Protein AF-A0A7C6TFC1-F1 (afdb_monomer)

pLDDT: mean 77.18, std 16.07, range [30.52, 96.44]

Foldseek 3Di:
DDDDDPPPDDDPPVCCLQVPQLQLLLLLLLLLLVQLVLLLVQLDPQEDNDPFGDDSVVLSCLLSVLLVLLVVLPPDVCSLVVLLVVLLVQLVVQLCVRQVPDPPCNVVVVVVLLVQCQPSPRHHYPSNSSSVSSLVSNLNSSQDDSLDPVVLVVSLVVSCVRLVVCVLQVSVSDDPVSSVVSVVSNLLSSLLSNLSNVLVVVQVVCVVVVHPRDDPDPVNVVVSNVVSVVVVVVVVVVVVVQDPVNVVVVSVVVSVVVVVVVVVVVVVVVVVVVVVCVVCVVVVVVVVVVVPVVDDDDPDDDDDDDPPPPPDPPPPPDDDPVVSVVVSVVVVVCVSVVSSVSSSVSSVVVVVDDPDDPPPPPDPPDPVNVVVVVVVVVVVVPDDPPDPDDDLPPADPLLSLLRVLVVVVQVLVVVVVLHDDPPQDLVNSLVVCCVVPVVLNVLSVLSSVLNCCSPPNPDGDDPVSSVSNVVSSVVVVVVSVVVVPDPDDD

Mean predicted aligned error: 18.35 Å

Sequence (490 aa):
MLRWIPRRHGGKRFRWLDSGLLPLASAVMRAAWLTPLIHLVFALPLVVAWSGRYPGGLVLGLLLAASALADALGTRPGGRVVAAAVGLLVVAAVTAHLFAWDAAAPGAWLRGQYEALVDLRVAVPANLVAIVVTAALWYGGLTIDWADSSALWRNFVLGIVVLGGMLLLDSGAMAMADLRAATLAFLVSGMLSLALLSAAEMLNLQRARGRAAPYLNRYWLVSAGSVVLAILVFGWLLTQIVSPQAAADALRAVGGVIGVVLDLLSTLIAWVAFALLWLLWPLIMELRELLVAAELPIPAAGQQQESPFGEVPIAPRALAPGVQDALRVVALVALVAGIALAFYLAERRRRRRPPEQVEQRESILSMSLLRAQWEDWRRRRQRKPLAPFLSLEGVEAPRRVVRALYQRMLARVGALGLGRTPGQTALRHVRMLERNLPAVRADLRTLGDAYQVARYASTPPSVEEVEAARRAWERLDVALGAQSTKPARR

Secondary structure (DSSP, 8-state):
-----------HHHHHIIIIIHHHHHHHHHHHHHHHHHHHHHTSTTB--------HHHHHHHHHHHHHHHHHHTT-TTHHHHHHHHHHHHHHHHHHHHTT--SS-HHHHHHHHHHHHH--SSSB-HHHHHHHHHHHHHHHHHH--TT-HHHHHHHHHHHHHHHHHHHHTT-SSS-HHHHHHHHHHHHHHHHHHHHHHHHHHHHHHHHHTT--PPP--HHHHHHHHHHHHHHHHHHHHHHHHS-HHHHHHHHHHHHHHHHHHHHHHHHHHHHHHHHHHHHHHHHHHHHHHHHHTTT--PPPP-S------S-------PPPHHHHHHHHHHHHHHHHHHHHHHHHHHHHHHHTS-S--------TT-HHHHHHHHHHHHHHHT--PPPSS---TT--HHHHHHHHHHHHHHHHHHHTT-PPPTT--HHHHHHHHHHH-GGGHHHHHHHHHHHHHHHH-SSPPPHHHHHHHHHHHHHHHHHHHHHTTS----

Nearest PDB structures (foldseek):
  1j4n-assembly1_A  TM=1.615E-01  e=8.596E+00  Bos taurus

Radius of gyration: 36.2 Å; Cα contacts (8 Å, |Δi|>4): 305; chains: 1; bounding box: 97×85×103 Å

Structure (mmCIF, N/CA/C/O backbone):
data_AF-A0A7C6TFC1-F1
#
_entry.id   AF-A0A7C6TFC1-F1
#
loop_
_atom_site.group_PDB
_atom_site.id
_atom_site.type_symbol
_atom_site.label_atom_id
_atom_site.label_alt_id
_atom_site.label_comp_id
_atom_site.label_asym_id
_atom_site.label_entity_id
_atom_site.label_seq_id
_atom_site.pdbx_PDB_ins_code
_atom_site.Cartn_x
_atom_site.Cartn_y
_atom_site.Cartn_z
_atom_site.occupancy
_atom_site.B_iso_or_equiv
_atom_site.auth_seq_id
_atom_site.auth_comp_id
_atom_site.auth_asym_id
_atom_site.auth_atom_id
_atom_site.pdbx_PDB_model_num
ATOM 1 N N . MET A 1 1 ? -43.607 -15.947 14.035 1.00 36.12 1 MET A N 1
ATOM 2 C CA . MET A 1 1 ? -43.804 -15.028 12.889 1.00 36.12 1 MET A CA 1
ATOM 3 C C . MET A 1 1 ? -43.375 -13.619 13.298 1.00 36.12 1 MET A C 1
ATOM 5 O O . MET A 1 1 ? -44.192 -12.830 13.746 1.00 36.12 1 MET A O 1
ATOM 9 N N . LEU A 1 2 ? -42.077 -13.314 13.220 1.00 33.81 2 LEU A N 1
ATOM 10 C CA . LEU A 1 2 ? -41.546 -11.970 13.473 1.00 33.81 2 LEU A CA 1
ATOM 11 C C . LEU A 1 2 ? -41.405 -11.268 12.122 1.00 33.81 2 LEU A C 1
ATOM 13 O O . LEU A 1 2 ? -40.577 -11.661 11.302 1.00 33.81 2 LEU A O 1
ATOM 17 N N . ARG A 1 3 ? -42.282 -10.289 11.868 1.00 30.52 3 ARG A N 1
ATOM 18 C CA . ARG A 1 3 ? -42.275 -9.468 10.652 1.00 30.52 3 ARG A CA 1
ATOM 19 C C . ARG A 1 3 ? -40.929 -8.758 10.536 1.00 30.52 3 ARG A C 1
ATOM 21 O O . ARG A 1 3 ? -40.599 -7.889 11.337 1.00 30.52 3 ARG A O 1
ATOM 28 N N . TRP A 1 4 ? -40.179 -9.148 9.514 1.00 32.97 4 TRP A N 1
ATOM 29 C CA . TRP A 1 4 ? -38.989 -8.465 9.034 1.00 32.97 4 TRP A CA 1
ATOM 30 C C . TRP A 1 4 ? -39.400 -7.046 8.624 1.00 32.97 4 TRP A C 1
ATOM 32 O O . TRP A 1 4 ? -40.103 -6.862 7.632 1.00 32.97 4 TRP A O 1
ATOM 42 N N . ILE A 1 5 ? -39.042 -6.042 9.425 1.00 31.75 5 ILE A N 1
ATOM 43 C CA . ILE A 1 5 ? -39.246 -4.639 9.063 1.00 31.75 5 ILE A CA 1
ATOM 44 C C . ILE A 1 5 ? -38.136 -4.286 8.066 1.00 31.75 5 ILE A C 1
ATOM 46 O O . ILE A 1 5 ? -36.963 -4.285 8.451 1.00 31.75 5 ILE A O 1
ATOM 50 N N . PRO A 1 6 ? -38.453 -3.986 6.795 1.00 34.53 6 PRO A N 1
ATOM 51 C CA . PRO A 1 6 ? -37.440 -3.543 5.857 1.00 34.53 6 PRO A CA 1
ATOM 52 C C . PRO A 1 6 ? -36.931 -2.176 6.325 1.00 34.53 6 PRO A C 1
ATOM 54 O O . PRO A 1 6 ? -37.703 -1.222 6.458 1.00 34.53 6 PRO A O 1
ATOM 57 N N . ARG A 1 7 ? -35.622 -2.079 6.595 1.00 33.34 7 ARG A N 1
ATOM 58 C CA . ARG A 1 7 ? -34.929 -0.807 6.843 1.00 33.34 7 ARG A CA 1
ATOM 59 C C . ARG A 1 7 ? -35.183 0.118 5.649 1.00 33.34 7 ARG A C 1
ATOM 61 O O . ARG A 1 7 ? -34.550 -0.025 4.606 1.00 33.34 7 ARG A O 1
ATOM 68 N N . ARG A 1 8 ? -36.118 1.065 5.796 1.00 33.59 8 ARG A N 1
ATOM 69 C CA . ARG A 1 8 ? -36.354 2.126 4.811 1.00 33.59 8 ARG A CA 1
ATOM 70 C C . ARG A 1 8 ? -35.047 2.888 4.591 1.00 33.59 8 ARG A C 1
ATOM 72 O O . ARG A 1 8 ? -34.450 3.407 5.531 1.00 33.59 8 ARG A O 1
ATOM 79 N N . HIS A 1 9 ? -34.613 2.935 3.336 1.00 37.97 9 HIS A N 1
ATOM 80 C CA . HIS A 1 9 ? -33.448 3.670 2.860 1.00 37.97 9 HIS A CA 1
ATOM 81 C C . HIS A 1 9 ? -33.649 5.187 3.000 1.00 37.97 9 HIS A C 1
ATOM 83 O O . HIS A 1 9 ? -34.020 5.873 2.051 1.00 37.97 9 HIS A O 1
ATOM 89 N N . GLY A 1 10 ? -33.390 5.727 4.189 1.00 33.91 10 GLY A N 1
ATOM 90 C CA . GLY A 1 10 ? -33.138 7.152 4.375 1.00 33.91 10 GLY A CA 1
ATOM 91 C C . GLY A 1 10 ? -31.656 7.454 4.143 1.00 33.91 10 GLY A C 1
ATOM 92 O O . GLY A 1 10 ? -30.819 6.945 4.879 1.00 33.91 10 GLY A O 1
ATOM 93 N N . GLY A 1 11 ? -31.327 8.286 3.145 1.00 37.78 11 GLY A N 1
ATOM 94 C CA . GLY A 1 11 ? -30.015 8.955 3.084 1.00 37.78 11 GLY A CA 1
ATOM 95 C C . GLY A 1 11 ? -29.258 8.908 1.752 1.00 37.78 11 GLY A C 1
ATOM 96 O O . GLY A 1 11 ? -28.124 8.442 1.712 1.00 37.78 11 GLY A O 1
ATOM 97 N N . LYS A 1 12 ? -29.807 9.477 0.667 1.00 43.28 12 LYS A N 1
ATOM 98 C CA . LYS A 1 12 ? -29.054 9.672 -0.596 1.00 43.28 12 LYS A CA 1
ATOM 99 C C . LYS A 1 12 ? -27.792 10.545 -0.431 1.00 43.28 12 LYS A C 1
ATOM 101 O O . LYS A 1 12 ? -26.833 10.355 -1.165 1.00 43.28 12 LYS A O 1
ATOM 106 N N . ARG A 1 13 ? -27.764 11.471 0.540 1.00 45.75 13 ARG A N 1
ATOM 107 C CA . ARG A 1 13 ? -26.622 12.382 0.774 1.00 45.75 13 ARG A CA 1
ATOM 108 C C . ARG A 1 13 ? -25.464 11.763 1.567 1.00 45.75 13 ARG A C 1
ATOM 110 O O . ARG A 1 13 ? -24.328 12.153 1.341 1.00 45.75 13 ARG A O 1
ATOM 117 N N . PHE A 1 14 ? -25.732 10.796 2.448 1.00 45.88 14 PHE A N 1
ATOM 118 C CA . PHE A 1 14 ? -24.688 10.156 3.262 1.00 45.88 14 PHE A CA 1
ATOM 119 C C . PHE A 1 14 ? -23.835 9.183 2.431 1.00 45.88 14 PHE A C 1
ATOM 121 O O . PHE A 1 14 ? -22.633 9.087 2.641 1.00 45.88 14 PHE A O 1
ATOM 128 N N . ARG A 1 15 ? -24.423 8.578 1.383 1.00 60.69 15 ARG A N 1
ATOM 129 C CA . ARG A 1 15 ? -23.665 7.808 0.388 1.00 60.69 15 ARG A CA 1
ATOM 130 C C . ARG A 1 15 ? -22.559 8.633 -0.269 1.00 60.69 15 ARG A C 1
ATOM 132 O O . ARG A 1 15 ? -21.464 8.129 -0.391 1.00 60.69 15 ARG A O 1
ATOM 139 N N . TRP A 1 16 ? -22.778 9.897 -0.635 1.00 67.38 16 TRP A N 1
ATOM 140 C CA . TRP A 1 16 ? -21.752 10.655 -1.372 1.00 67.38 16 TRP A CA 1
ATOM 141 C C . TRP A 1 16 ? -20.464 10.914 -0.570 1.00 67.38 16 TRP A C 1
ATOM 143 O O . TRP A 1 16 ? -19.386 10.981 -1.158 1.00 67.38 16 TRP A O 1
ATOM 153 N N . LEU A 1 17 ? -20.556 11.031 0.760 1.00 69.25 17 LEU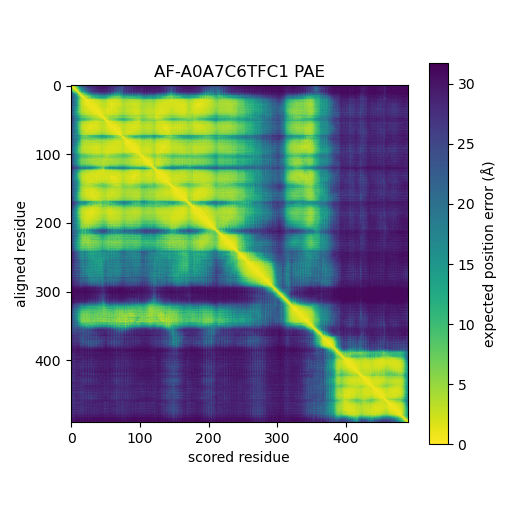 A N 1
ATOM 154 C CA . LEU A 1 17 ? -19.380 11.227 1.608 1.00 69.25 17 LEU A CA 1
ATOM 155 C C . LEU A 1 17 ? -18.569 9.930 1.734 1.00 69.25 17 LEU A C 1
ATOM 157 O O . LEU A 1 17 ? -17.384 9.922 1.405 1.00 69.25 17 LEU A O 1
ATOM 161 N N . ASP A 1 18 ? -19.235 8.839 2.120 1.00 68.94 18 ASP A N 1
ATOM 162 C CA . ASP A 1 18 ? -18.603 7.537 2.367 1.00 68.94 18 ASP A CA 1
ATOM 163 C C . ASP A 1 18 ? -18.233 6.802 1.071 1.00 68.94 18 ASP A C 1
ATOM 165 O O . ASP A 1 18 ? -17.229 6.100 1.013 1.00 68.94 18 ASP A O 1
ATOM 169 N N . SER A 1 19 ? -19.026 6.968 0.011 1.00 71.81 19 SER A N 1
ATOM 170 C CA . SER A 1 19 ? -18.876 6.261 -1.266 1.00 71.81 19 SER A CA 1
ATOM 171 C C . SER A 1 19 ? -18.314 7.135 -2.389 1.00 71.81 19 SER A C 1
ATOM 173 O O . SER A 1 19 ? -18.289 6.694 -3.535 1.00 71.81 19 SER A O 1
ATOM 175 N N . GLY A 1 20 ? -17.931 8.382 -2.105 1.00 81.06 20 GLY A N 1
ATOM 176 C CA . GLY A 1 20 ? -17.468 9.329 -3.122 1.00 81.06 20 GLY A CA 1
ATOM 177 C C . GLY A 1 20 ? -16.285 10.160 -2.649 1.00 81.06 20 GLY A C 1
ATOM 178 O O . GLY A 1 20 ? -15.151 9.897 -3.041 1.00 81.06 20 GLY A O 1
ATOM 179 N N . LEU A 1 21 ? -16.542 11.157 -1.801 1.00 85.69 21 LEU A N 1
ATOM 180 C CA . LEU A 1 21 ? -15.537 12.150 -1.421 1.00 85.69 21 LEU A CA 1
ATOM 181 C C . LEU A 1 21 ? -14.373 11.542 -0.623 1.00 85.69 21 LEU A C 1
ATOM 183 O O . LEU A 1 21 ? -13.218 11.828 -0.929 1.00 85.69 21 LEU A O 1
ATOM 187 N N . LEU A 1 22 ? -14.662 10.699 0.375 1.00 88.44 22 LEU A N 1
ATOM 188 C CA . LEU A 1 22 ? -13.633 10.063 1.201 1.00 88.44 22 LEU A CA 1
ATOM 189 C C . LEU A 1 22 ? -12.759 9.079 0.389 1.00 88.44 22 LEU A C 1
ATOM 191 O O . LEU A 1 22 ? -11.534 9.223 0.442 1.00 88.44 22 LEU A O 1
ATOM 195 N N . PRO A 1 23 ? -13.321 8.143 -0.410 1.00 90.94 23 PRO A N 1
ATOM 196 C CA . PRO A 1 23 ? -12.528 7.300 -1.304 1.00 90.94 23 PRO A CA 1
ATOM 197 C C . PRO A 1 23 ? -11.683 8.104 -2.289 1.00 90.94 23 PRO A C 1
ATOM 199 O O . PRO A 1 23 ? -10.506 7.807 -2.463 1.00 90.94 23 PRO A O 1
ATOM 202 N N . LEU A 1 24 ? -12.249 9.152 -2.897 1.00 92.62 24 LEU A N 1
ATOM 203 C CA . LEU A 1 24 ? -11.531 9.989 -3.855 1.00 92.62 24 LEU A CA 1
ATOM 204 C C . LEU A 1 24 ? -10.361 10.723 -3.194 1.00 92.62 24 LEU A C 1
ATOM 206 O O . LEU A 1 24 ? -9.238 10.629 -3.682 1.00 92.62 24 LEU A O 1
ATOM 210 N N . ALA A 1 25 ? -10.597 11.415 -2.076 1.00 92.38 25 ALA A N 1
ATOM 211 C CA . ALA A 1 25 ? -9.545 12.128 -1.356 1.00 92.38 25 ALA A CA 1
ATOM 212 C C . ALA A 1 25 ? -8.440 11.165 -0.890 1.00 92.38 25 ALA A C 1
ATOM 214 O O . ALA A 1 25 ? -7.256 11.448 -1.066 1.00 92.38 25 ALA A O 1
ATOM 215 N N . SER A 1 26 ? -8.810 9.985 -0.383 1.00 93.44 26 SER A N 1
ATOM 216 C CA . SER A 1 26 ? -7.841 8.979 0.058 1.00 93.44 26 SER A CA 1
ATOM 217 C C . SER A 1 26 ? -7.064 8.366 -1.112 1.00 93.44 26 SER A C 1
ATOM 219 O O . SER A 1 26 ? -5.865 8.102 -0.993 1.00 93.44 26 SER A O 1
ATOM 221 N N . ALA A 1 27 ? -7.711 8.153 -2.259 1.00 94.81 27 ALA A N 1
ATOM 222 C CA . ALA A 1 27 ? -7.063 7.640 -3.458 1.00 94.81 27 ALA A CA 1
ATOM 223 C C . ALA A 1 27 ? -6.098 8.669 -4.061 1.00 94.81 27 ALA A C 1
ATOM 225 O O . ALA A 1 27 ? -4.983 8.298 -4.421 1.00 94.81 27 ALA A O 1
ATOM 226 N N . VAL A 1 28 ? -6.474 9.954 -4.094 1.00 96.44 28 VAL A N 1
ATOM 227 C CA . VAL A 1 28 ? -5.582 11.054 -4.499 1.00 96.44 28 VAL A CA 1
ATOM 228 C C . VAL A 1 28 ? -4.382 11.135 -3.559 1.00 96.44 28 VAL A C 1
ATOM 230 O O . VAL A 1 28 ? -3.252 11.178 -4.036 1.00 96.44 28 VAL A O 1
ATOM 233 N N . MET A 1 29 ? -4.602 11.052 -2.243 1.00 96.06 29 MET A N 1
ATOM 234 C CA . MET A 1 29 ? -3.520 11.019 -1.254 1.00 96.06 29 MET A CA 1
ATOM 235 C C . MET A 1 29 ? -2.542 9.878 -1.544 1.00 96.06 29 MET A C 1
ATOM 237 O O . MET A 1 29 ? -1.335 10.090 -1.574 1.00 96.06 29 MET A O 1
ATOM 241 N N . ARG A 1 30 ? -3.045 8.664 -1.789 1.00 95.50 30 ARG A N 1
ATOM 242 C CA . ARG A 1 30 ? -2.201 7.501 -2.101 1.00 95.50 30 ARG A CA 1
ATOM 243 C C . ARG A 1 30 ? -1.458 7.669 -3.420 1.00 95.50 30 ARG A C 1
ATOM 245 O O . ARG A 1 30 ? -0.257 7.437 -3.461 1.00 95.50 30 ARG A O 1
ATOM 252 N N . ALA A 1 31 ? -2.150 8.090 -4.476 1.00 96.06 31 ALA A N 1
ATOM 253 C CA . ALA A 1 31 ? -1.548 8.309 -5.786 1.00 96.06 31 ALA A CA 1
ATOM 254 C C . ALA A 1 31 ? -0.438 9.370 -5.728 1.00 96.06 31 ALA A C 1
ATOM 256 O O . ALA A 1 31 ? 0.595 9.201 -6.374 1.00 96.06 31 ALA A O 1
ATOM 257 N N . ALA A 1 32 ? -0.614 10.410 -4.911 1.00 95.75 32 ALA A N 1
ATOM 258 C CA . ALA A 1 32 ? 0.339 11.500 -4.770 1.00 95.75 32 ALA A CA 1
ATOM 259 C C . ALA A 1 32 ? 1.706 11.053 -4.226 1.00 95.75 32 ALA A C 1
ATOM 261 O O . ALA A 1 32 ? 2.718 11.547 -4.705 1.00 95.75 32 ALA A O 1
ATOM 262 N N . TRP A 1 33 ? 1.777 10.096 -3.293 1.00 95.19 33 TRP A N 1
ATOM 263 C CA . TRP A 1 33 ? 3.073 9.580 -2.815 1.00 95.19 33 TRP A CA 1
ATOM 264 C C . TRP A 1 33 ? 3.525 8.296 -3.526 1.00 95.19 33 TRP A C 1
ATOM 266 O O . TRP A 1 33 ? 4.725 8.058 -3.652 1.00 95.19 33 TRP A O 1
ATOM 276 N N . LEU A 1 34 ? 2.595 7.481 -4.039 1.00 95.25 34 LEU A N 1
ATOM 277 C CA . LEU A 1 34 ? 2.932 6.274 -4.800 1.00 95.25 34 LEU A CA 1
ATOM 278 C C . LEU A 1 34 ? 3.543 6.602 -6.161 1.00 95.25 34 LEU A C 1
ATOM 280 O O . LEU A 1 34 ? 4.444 5.895 -6.590 1.00 95.25 34 LEU A O 1
ATOM 284 N N . THR A 1 35 ? 3.082 7.655 -6.839 1.00 94.56 35 THR A N 1
ATOM 285 C CA . THR A 1 35 ? 3.585 7.995 -8.182 1.00 94.56 35 THR A CA 1
ATOM 286 C C . THR A 1 35 ? 5.080 8.338 -8.158 1.00 94.56 35 THR A C 1
ATOM 288 O O . THR A 1 35 ? 5.831 7.681 -8.880 1.00 94.56 35 THR A O 1
ATOM 291 N N . PRO A 1 36 ? 5.566 9.256 -7.294 1.00 92.75 36 PRO A N 1
ATOM 292 C CA . PRO A 1 36 ? 7.001 9.504 -7.157 1.00 92.75 36 PRO A CA 1
ATOM 293 C C . PRO A 1 36 ? 7.782 8.248 -6.763 1.00 92.75 36 PRO A C 1
ATOM 295 O O . PRO A 1 36 ? 8.847 7.995 -7.316 1.00 92.75 36 PRO A O 1
ATOM 298 N N . LEU A 1 37 ? 7.237 7.419 -5.864 1.00 92.44 37 LEU A N 1
ATOM 299 C CA . LEU A 1 37 ? 7.884 6.169 -5.465 1.00 92.44 37 LEU A CA 1
ATOM 300 C C . LEU A 1 37 ? 8.029 5.191 -6.639 1.00 92.44 37 LEU A C 1
ATOM 302 O O . LEU A 1 37 ? 9.069 4.559 -6.785 1.00 92.44 37 LEU A O 1
ATOM 306 N N . ILE A 1 38 ? 7.010 5.072 -7.490 1.00 93.06 38 ILE A N 1
ATOM 307 C CA . ILE A 1 38 ? 7.065 4.235 -8.693 1.00 93.06 38 ILE A CA 1
ATOM 308 C C . ILE A 1 38 ? 8.145 4.763 -9.642 1.00 93.06 38 ILE A C 1
ATOM 310 O O . ILE A 1 38 ? 8.958 3.979 -10.122 1.00 93.06 38 ILE A O 1
ATOM 314 N N . HIS A 1 39 ? 8.209 6.078 -9.863 1.00 91.38 39 HIS A N 1
ATOM 315 C CA . HIS A 1 39 ? 9.276 6.688 -10.662 1.00 91.38 39 HIS A CA 1
ATOM 316 C C . HIS A 1 39 ? 10.668 6.428 -10.084 1.00 91.38 39 HIS A C 1
ATOM 318 O O . HIS A 1 39 ? 11.579 6.100 -10.837 1.00 91.38 39 HIS A O 1
ATOM 324 N N . LEU A 1 40 ? 10.820 6.489 -8.758 1.00 89.50 40 LEU A N 1
ATOM 325 C CA . LEU A 1 40 ? 12.067 6.135 -8.086 1.00 89.50 40 LEU A CA 1
ATOM 326 C C . LEU A 1 40 ? 12.459 4.678 -8.346 1.00 89.50 40 LEU A C 1
ATOM 328 O O . LEU A 1 40 ? 13.618 4.417 -8.640 1.00 89.50 40 LEU A O 1
ATOM 332 N N . VAL A 1 41 ? 11.506 3.740 -8.290 1.00 89.94 41 VAL A N 1
ATOM 333 C CA . VAL A 1 41 ? 11.760 2.321 -8.595 1.00 89.94 41 VAL A CA 1
ATOM 334 C C . VAL A 1 41 ? 12.241 2.141 -10.037 1.00 89.94 41 VAL A C 1
ATOM 336 O O . VAL A 1 41 ? 13.186 1.391 -10.262 1.00 89.94 41 VAL A O 1
ATOM 339 N N . PHE A 1 42 ? 11.644 2.845 -11.002 1.00 89.50 42 PHE A N 1
ATOM 340 C CA . PHE A 1 42 ? 12.097 2.822 -12.400 1.00 89.50 42 PHE A CA 1
ATOM 341 C C . PHE A 1 42 ? 13.448 3.513 -12.624 1.00 89.50 42 PHE A C 1
ATOM 343 O O . PHE A 1 42 ? 14.124 3.200 -13.599 1.00 89.50 42 PHE A O 1
ATOM 350 N N . ALA A 1 43 ? 13.845 4.426 -11.738 1.00 87.75 43 ALA A N 1
ATOM 351 C CA . ALA A 1 43 ? 15.137 5.105 -11.783 1.00 87.75 43 ALA A CA 1
ATOM 352 C C . ALA A 1 43 ? 16.268 4.315 -11.095 1.00 87.75 43 ALA A C 1
ATOM 354 O O . ALA A 1 43 ? 17.423 4.736 -11.149 1.00 87.75 43 ALA A O 1
ATOM 355 N N . LEU A 1 44 ? 15.967 3.188 -10.434 1.00 85.50 44 LEU A N 1
ATOM 356 C CA . LEU A 1 44 ? 16.996 2.360 -9.805 1.00 85.50 44 LEU A CA 1
ATOM 357 C C . LEU A 1 44 ? 17.933 1.764 -10.868 1.00 85.50 44 LEU A C 1
ATOM 359 O O . LEU A 1 44 ? 17.449 1.249 -11.875 1.00 85.50 44 LEU A O 1
ATOM 363 N N . PRO A 1 45 ? 19.253 1.694 -10.609 1.00 82.81 45 PRO A N 1
ATOM 364 C CA . PRO A 1 45 ? 20.228 1.139 -11.558 1.00 82.81 45 PRO A CA 1
ATOM 365 C C . PRO A 1 45 ? 20.030 -0.363 -11.825 1.00 82.81 45 PRO A C 1
ATOM 367 O O . PRO A 1 45 ? 20.612 -0.921 -12.748 1.00 82.81 45 PRO A O 1
ATOM 370 N N . LEU A 1 46 ? 19.207 -1.021 -11.007 1.00 83.38 46 LEU A N 1
ATOM 371 C CA . LEU A 1 46 ? 18.806 -2.418 -11.153 1.00 83.38 46 LEU A CA 1
ATOM 372 C C . LEU A 1 46 ? 17.747 -2.625 -12.242 1.00 83.38 46 LEU A C 1
ATOM 374 O O . LEU A 1 46 ? 17.527 -3.765 -12.642 1.00 83.38 46 LEU A O 1
ATOM 378 N N . VAL A 1 47 ? 17.051 -1.570 -12.674 1.00 85.50 47 VAL A N 1
ATOM 379 C CA . VAL A 1 47 ? 15.963 -1.639 -13.656 1.00 85.50 47 VAL A CA 1
ATOM 380 C C . VAL A 1 47 ? 16.466 -1.116 -14.996 1.00 85.50 47 VAL A C 1
ATOM 382 O O . VAL A 1 47 ? 17.148 -0.096 -15.057 1.00 85.50 47 VAL A O 1
ATOM 385 N N . VAL A 1 48 ? 16.127 -1.812 -16.084 1.00 84.75 48 VAL A N 1
ATOM 386 C CA . VAL A 1 48 ? 16.447 -1.349 -17.442 1.00 84.75 48 VAL A CA 1
ATOM 387 C C . VAL A 1 48 ? 15.858 0.047 -17.649 1.00 84.75 48 VAL A C 1
ATOM 389 O O . VAL A 1 48 ? 14.662 0.252 -17.432 1.00 84.75 48 VAL A O 1
ATOM 392 N N . ALA A 1 49 ? 16.695 0.992 -18.085 1.00 81.94 49 ALA A N 1
ATOM 393 C CA . ALA A 1 49 ? 16.287 2.373 -18.297 1.00 81.94 49 ALA A CA 1
ATOM 394 C C . ALA A 1 49 ? 15.084 2.444 -19.250 1.00 81.94 49 ALA A C 1
ATOM 396 O O . ALA A 1 49 ? 15.137 1.989 -20.394 1.00 81.94 49 ALA A O 1
ATOM 397 N N . TRP A 1 50 ? 13.993 3.032 -18.767 1.00 85.00 50 TRP A N 1
ATOM 398 C CA . TRP A 1 50 ? 12.756 3.209 -19.514 1.00 85.00 50 TRP A CA 1
ATOM 399 C C . TRP A 1 50 ? 12.450 4.698 -19.625 1.00 85.00 50 TRP A C 1
ATOM 401 O O . TRP A 1 50 ? 12.363 5.402 -18.623 1.00 85.00 50 TRP A O 1
ATOM 411 N N . SER A 1 51 ? 12.292 5.182 -20.855 1.00 80.25 51 SER A N 1
ATOM 412 C CA . SER A 1 51 ? 11.996 6.591 -21.141 1.00 80.25 51 SER A CA 1
ATOM 413 C C . SER A 1 51 ? 10.531 6.967 -20.900 1.00 80.25 51 SER A C 1
ATOM 415 O O . SER A 1 51 ? 10.187 8.151 -20.889 1.00 80.25 51 SER A O 1
ATOM 417 N N . GLY A 1 52 ? 9.656 5.974 -20.719 1.00 84.06 52 GLY A N 1
ATOM 418 C CA . GLY A 1 52 ? 8.250 6.203 -20.422 1.00 84.06 52 GLY A CA 1
ATOM 419 C C . GLY A 1 52 ? 8.016 6.656 -18.981 1.00 84.06 52 GLY A C 1
ATOM 420 O O . GLY A 1 52 ? 8.887 6.603 -18.114 1.00 84.06 52 GLY A O 1
ATOM 421 N N . ARG A 1 53 ? 6.801 7.140 -18.721 1.00 87.69 53 ARG A N 1
ATOM 422 C CA . ARG A 1 53 ? 6.371 7.605 -17.399 1.00 87.69 53 ARG A CA 1
ATOM 423 C C . ARG A 1 53 ? 5.161 6.805 -16.954 1.00 87.69 53 ARG A C 1
ATOM 425 O O . ARG A 1 53 ? 4.240 6.612 -17.741 1.00 87.69 53 ARG A O 1
ATOM 432 N N . TYR A 1 54 ? 5.140 6.388 -15.690 1.00 91.62 54 TYR A N 1
ATOM 433 C CA . TYR A 1 54 ? 3.961 5.771 -15.091 1.00 91.62 54 TYR A CA 1
ATOM 434 C C . TYR A 1 54 ? 2.985 6.878 -14.644 1.00 91.62 54 TYR A C 1
ATOM 436 O O . TYR A 1 54 ? 3.264 7.566 -13.663 1.00 91.62 54 TYR A O 1
ATOM 444 N N . PRO A 1 55 ? 1.855 7.115 -15.336 1.00 93.25 55 PRO A N 1
ATOM 445 C CA . PRO A 1 55 ? 1.051 8.311 -15.099 1.00 93.25 55 PRO A CA 1
ATOM 446 C C . PRO A 1 55 ? 0.368 8.270 -13.727 1.00 93.25 55 PRO A C 1
ATOM 448 O O . PRO A 1 55 ? -0.302 7.293 -13.391 1.00 93.25 55 PRO A O 1
ATOM 451 N N . GLY A 1 56 ? 0.424 9.362 -12.958 1.00 91.62 56 GLY A N 1
ATOM 452 C CA . GLY A 1 56 ? -0.259 9.426 -11.655 1.00 91.62 56 GLY A CA 1
ATOM 453 C C . GLY A 1 56 ? -1.784 9.270 -11.749 1.00 91.62 56 GLY A C 1
ATOM 454 O O . GLY A 1 56 ? -2.411 8.662 -10.881 1.00 91.62 56 GLY A O 1
ATOM 455 N N . GLY A 1 57 ? -2.387 9.728 -12.854 1.00 94.44 57 GLY A N 1
ATOM 456 C CA . GLY A 1 57 ? -3.806 9.496 -13.143 1.00 94.44 57 GLY A CA 1
ATOM 457 C C . GLY A 1 57 ? -4.152 8.014 -13.325 1.00 94.44 57 GLY A C 1
ATOM 458 O O . GLY A 1 57 ? -5.241 7.587 -12.945 1.00 94.44 57 GLY A O 1
ATOM 459 N N . LEU A 1 58 ? -3.208 7.210 -13.826 1.00 95.75 58 LEU A N 1
ATOM 460 C CA . LEU A 1 58 ? -3.370 5.765 -13.968 1.00 95.75 58 LEU A CA 1
ATOM 461 C C . LEU A 1 58 ? -3.340 5.079 -12.596 1.00 95.75 58 LEU A C 1
ATOM 463 O O . LEU A 1 58 ? -4.184 4.227 -12.333 1.00 95.75 58 LEU A O 1
ATOM 467 N N . VAL A 1 59 ? -2.463 5.511 -11.680 1.00 96.06 59 VAL A N 1
ATOM 468 C CA . VAL A 1 59 ? -2.459 5.039 -10.279 1.00 96.06 59 VAL A CA 1
ATOM 469 C C . VAL A 1 59 ? -3.813 5.302 -9.611 1.00 96.06 59 VAL A C 1
ATOM 471 O O . VAL A 1 59 ? -4.401 4.396 -9.018 1.00 96.06 59 VAL A O 1
ATOM 474 N N . LEU A 1 60 ? -4.335 6.526 -9.742 1.00 95.75 60 LEU A N 1
ATOM 475 C CA . LEU A 1 60 ? -5.647 6.903 -9.210 1.00 95.75 60 LEU A CA 1
ATOM 476 C C . LEU A 1 60 ? -6.770 6.044 -9.814 1.00 95.75 60 LEU A C 1
ATOM 478 O O . LEU A 1 60 ? -7.597 5.499 -9.080 1.00 95.75 60 LEU A O 1
ATOM 482 N N . GLY A 1 61 ? -6.770 5.898 -11.142 1.00 95.62 61 GLY A N 1
ATOM 483 C CA . GLY A 1 61 ? -7.745 5.102 -11.880 1.00 95.62 61 GLY A CA 1
ATOM 484 C C . GLY A 1 61 ? -7.746 3.635 -11.456 1.00 95.62 61 GLY A C 1
ATOM 485 O O . GLY A 1 61 ? -8.814 3.087 -11.199 1.00 95.62 61 GLY A O 1
ATOM 486 N N . LEU A 1 62 ? -6.571 3.018 -11.296 1.00 96.19 62 LEU A N 1
ATOM 487 C CA . LEU A 1 62 ? -6.444 1.628 -10.848 1.00 96.19 62 LEU A CA 1
ATOM 488 C C . LEU A 1 62 ? -7.011 1.416 -9.442 1.00 96.19 62 LEU A C 1
ATOM 490 O O . LEU A 1 62 ? -7.761 0.466 -9.227 1.00 96.19 62 LEU A O 1
ATOM 494 N N . LEU A 1 63 ? -6.692 2.300 -8.491 1.00 94.75 63 LEU A N 1
ATOM 495 C CA . LEU A 1 63 ? -7.178 2.189 -7.111 1.00 94.75 63 LEU A CA 1
ATOM 496 C C . LEU A 1 63 ? -8.707 2.337 -7.029 1.00 94.75 63 LEU A C 1
ATOM 498 O O . LEU A 1 63 ? -9.380 1.548 -6.358 1.00 94.75 63 LEU A O 1
ATOM 502 N N . LEU A 1 64 ? -9.265 3.330 -7.727 1.00 93.88 64 LEU A N 1
ATOM 503 C CA . LEU A 1 64 ? -10.707 3.580 -7.742 1.00 93.88 64 LEU A CA 1
ATOM 504 C C . LEU A 1 64 ? -11.470 2.501 -8.521 1.00 93.88 64 LEU A C 1
ATOM 506 O O . LEU A 1 64 ? -12.475 2.002 -8.021 1.00 93.88 64 LEU A O 1
ATOM 510 N N . ALA A 1 65 ? -10.988 2.087 -9.695 1.00 94.19 65 ALA A N 1
ATOM 511 C CA . ALA A 1 65 ? -11.642 1.059 -10.505 1.00 94.19 65 ALA A CA 1
ATOM 512 C C . ALA A 1 65 ? -11.637 -0.307 -9.808 1.00 94.19 65 ALA A C 1
ATOM 514 O O . ALA A 1 65 ? -12.663 -0.986 -9.788 1.00 94.19 65 ALA A O 1
ATOM 515 N N . ALA A 1 66 ? -10.519 -0.688 -9.184 1.00 92.62 66 ALA A N 1
ATOM 516 C CA . ALA A 1 66 ? -10.434 -1.924 -8.416 1.00 92.62 66 ALA A CA 1
ATOM 517 C C . ALA A 1 66 ? -11.393 -1.911 -7.217 1.00 92.62 66 ALA A C 1
ATOM 519 O O . ALA A 1 66 ? -12.124 -2.879 -7.011 1.00 92.62 66 ALA A O 1
ATOM 520 N N . SER A 1 67 ? -11.446 -0.814 -6.452 1.00 90.62 67 SER A N 1
ATOM 521 C CA . SER A 1 67 ? -12.378 -0.720 -5.319 1.00 90.62 67 SER A CA 1
ATOM 522 C C . SER A 1 67 ? -13.848 -0.727 -5.764 1.00 90.62 67 SER A C 1
ATOM 524 O O . SER A 1 67 ? -14.653 -1.471 -5.205 1.00 90.62 67 SER A O 1
ATOM 526 N N . ALA A 1 68 ? -14.191 -0.005 -6.835 1.00 90.12 68 ALA A N 1
ATOM 527 C CA . ALA A 1 68 ? -15.535 -0.010 -7.411 1.00 90.12 68 ALA A CA 1
ATOM 528 C C . ALA A 1 68 ? -15.942 -1.401 -7.925 1.00 90.12 68 ALA A C 1
ATOM 530 O O . ALA A 1 68 ? -17.077 -1.835 -7.714 1.00 90.12 68 ALA A O 1
ATOM 531 N N . LEU A 1 69 ? -15.014 -2.132 -8.552 1.00 90.56 69 LEU A N 1
ATOM 532 C CA . LEU A 1 69 ? -15.231 -3.517 -8.956 1.00 90.56 69 LEU A CA 1
ATOM 533 C C . LEU A 1 69 ? -15.455 -4.421 -7.738 1.00 90.56 69 LEU A C 1
ATOM 535 O O . LEU A 1 69 ? -16.380 -5.232 -7.744 1.00 90.56 69 LEU A O 1
ATOM 539 N N . ALA A 1 70 ? -14.642 -4.280 -6.690 1.00 87.06 70 ALA A N 1
ATOM 540 C CA . ALA A 1 70 ? -14.791 -5.054 -5.462 1.00 87.06 70 ALA A CA 1
ATOM 541 C C . ALA A 1 70 ? -16.168 -4.831 -4.811 1.00 87.06 70 ALA A C 1
ATOM 543 O O . ALA A 1 70 ? -16.782 -5.779 -4.315 1.00 87.06 70 ALA A O 1
ATOM 544 N N . ASP A 1 71 ? -16.686 -3.604 -4.836 1.00 85.12 71 ASP A N 1
ATOM 545 C CA . ASP A 1 71 ? -18.025 -3.287 -4.333 1.00 85.12 71 ASP A CA 1
ATOM 546 C C . ASP A 1 71 ? -19.136 -3.821 -5.245 1.00 85.12 71 ASP A C 1
ATOM 548 O O . ASP A 1 71 ? -20.115 -4.391 -4.757 1.00 85.12 71 ASP A O 1
ATOM 552 N N . ALA A 1 72 ? -18.969 -3.724 -6.566 1.00 87.19 72 ALA A N 1
ATOM 553 C CA . ALA A 1 72 ? -19.929 -4.241 -7.542 1.00 87.19 72 ALA A CA 1
ATOM 554 C C . ALA A 1 72 ? -20.034 -5.777 -7.530 1.00 87.19 72 ALA A C 1
ATOM 556 O O . ALA A 1 72 ? -21.111 -6.337 -7.767 1.00 87.19 72 ALA A O 1
ATOM 557 N N . LEU A 1 73 ? -18.927 -6.475 -7.263 1.00 86.12 73 LEU A N 1
ATOM 558 C CA . LEU A 1 73 ? -18.894 -7.935 -7.169 1.00 86.12 73 LEU A CA 1
ATOM 559 C C . LEU A 1 73 ? -19.556 -8.444 -5.881 1.00 86.12 73 LEU A C 1
ATOM 561 O O . LEU A 1 73 ? -20.159 -9.523 -5.898 1.00 86.12 73 LEU A O 1
ATOM 565 N N . GLY A 1 74 ? -19.518 -7.659 -4.800 1.00 76.31 74 GLY A N 1
ATOM 566 C CA . GLY A 1 74 ? -20.226 -7.933 -3.549 1.00 76.31 74 GLY A CA 1
ATOM 567 C C . GLY A 1 74 ? -2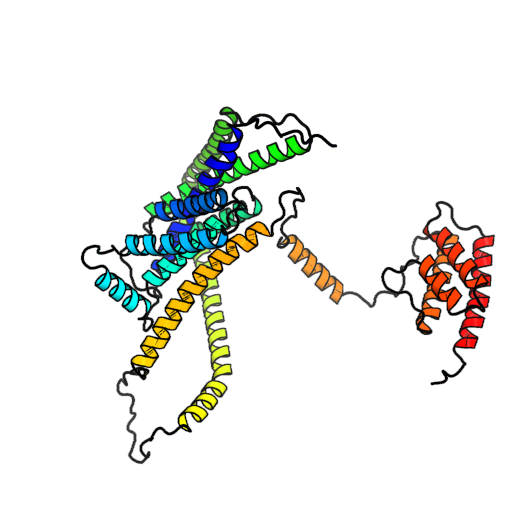0.058 -9.377 -3.058 1.00 76.31 74 GLY A C 1
ATOM 568 O O . GLY A 1 74 ? -18.977 -9.962 -3.110 1.00 76.31 74 GLY A O 1
ATOM 569 N N . THR A 1 75 ? -21.149 -9.999 -2.599 1.00 75.44 75 THR A N 1
ATOM 570 C CA . THR A 1 75 ? -21.150 -11.395 -2.119 1.00 75.44 75 THR A CA 1
ATOM 571 C C . THR A 1 75 ? -21.383 -12.436 -3.214 1.00 75.44 75 THR A C 1
ATOM 573 O O . THR A 1 75 ? -21.431 -13.628 -2.894 1.00 75.44 75 THR A O 1
ATOM 576 N N . ARG A 1 76 ? -21.468 -12.039 -4.494 1.00 83.00 76 ARG A N 1
ATOM 577 C CA . ARG A 1 76 ? -21.890 -12.927 -5.589 1.00 83.00 76 ARG A CA 1
ATOM 578 C C . ARG A 1 76 ? -21.043 -14.211 -5.661 1.00 83.00 76 ARG A C 1
ATOM 580 O O . ARG A 1 76 ? -19.815 -14.138 -5.488 1.00 83.00 76 ARG A O 1
ATOM 587 N N . PRO A 1 77 ? -21.665 -15.381 -5.908 1.00 76.31 77 PRO A N 1
ATOM 588 C CA . PRO A 1 77 ? -20.928 -16.608 -6.192 1.00 76.31 77 PRO A CA 1
ATOM 589 C C . PRO A 1 77 ? -20.109 -16.400 -7.474 1.00 76.31 77 PRO A C 1
ATOM 591 O O . PRO A 1 77 ? -20.607 -15.848 -8.449 1.00 76.31 77 PRO A O 1
ATOM 594 N N . GLY A 1 78 ? -18.822 -16.753 -7.447 1.00 81.94 78 GLY A N 1
ATOM 595 C CA . GLY A 1 78 ? -17.910 -16.544 -8.582 1.00 81.94 78 GLY A CA 1
ATOM 596 C C . GLY A 1 78 ? -17.239 -15.166 -8.663 1.00 81.94 78 GLY A C 1
ATOM 597 O O . GLY A 1 78 ? -16.331 -14.998 -9.474 1.00 81.94 78 GLY A O 1
ATOM 598 N N . GLY A 1 79 ? -17.568 -14.211 -7.780 1.00 83.50 79 GLY A N 1
ATOM 599 C CA . GLY A 1 79 ? -16.951 -12.873 -7.794 1.00 83.50 79 GLY A CA 1
ATOM 600 C C . GLY A 1 79 ? -15.415 -12.887 -7.731 1.00 83.50 79 GLY A C 1
ATOM 601 O O . GLY A 1 79 ? -14.767 -12.040 -8.330 1.00 83.50 79 GLY A O 1
ATOM 602 N N . ARG A 1 80 ? -14.817 -13.909 -7.102 1.00 81.81 80 ARG A N 1
ATOM 603 C CA . ARG A 1 80 ? -13.355 -14.109 -7.050 1.00 81.81 80 ARG A CA 1
ATOM 604 C C . ARG A 1 80 ? -12.730 -14.349 -8.420 1.00 81.81 80 ARG A C 1
ATOM 606 O O . ARG A 1 80 ? -11.676 -13.798 -8.711 1.00 81.81 80 ARG A O 1
ATOM 613 N N . VAL A 1 81 ? -13.368 -15.193 -9.230 1.00 86.56 81 VAL A N 1
ATOM 614 C CA . VAL A 1 81 ? -12.864 -15.550 -10.562 1.00 86.56 81 VAL A CA 1
ATOM 615 C C . VAL A 1 81 ? -12.976 -14.337 -11.475 1.00 86.56 81 VAL A C 1
ATOM 617 O O . VAL A 1 81 ? -12.022 -14.012 -12.168 1.00 86.56 81 VAL A O 1
ATOM 620 N N . VAL A 1 82 ? -14.093 -13.608 -11.389 1.00 89.19 82 VAL A N 1
ATOM 621 C CA . VAL A 1 82 ? -14.284 -12.361 -12.138 1.00 89.19 82 VAL A CA 1
ATOM 622 C C . VAL A 1 82 ? -13.265 -11.299 -11.716 1.00 89.19 82 VAL A C 1
ATOM 624 O O . VAL A 1 82 ? -12.639 -10.702 -12.581 1.00 89.19 82 VAL A O 1
ATOM 627 N N . ALA A 1 83 ? -13.026 -11.097 -10.415 1.00 87.50 83 ALA A N 1
ATOM 628 C CA . ALA A 1 83 ? -12.018 -10.146 -9.933 1.00 87.50 83 ALA A CA 1
ATOM 629 C C . ALA A 1 83 ? -10.603 -10.485 -10.430 1.00 87.50 83 ALA A C 1
ATOM 631 O O . ALA A 1 83 ? -9.872 -9.587 -10.844 1.00 87.50 83 ALA A O 1
ATOM 632 N N . ALA A 1 84 ? -10.227 -11.769 -10.411 1.00 88.69 84 ALA A N 1
ATOM 633 C CA . ALA A 1 84 ? -8.930 -12.220 -10.907 1.00 88.69 84 ALA A CA 1
ATOM 634 C C . ALA A 1 84 ? -8.814 -12.058 -12.432 1.00 88.69 84 ALA A C 1
ATOM 636 O O . ALA A 1 84 ? -7.811 -11.533 -12.906 1.00 88.69 84 ALA A O 1
ATOM 637 N N . ALA A 1 85 ? -9.850 -12.438 -13.188 1.00 91.75 85 ALA A N 1
ATOM 638 C CA . ALA A 1 85 ? -9.884 -12.294 -14.642 1.00 91.75 85 ALA A CA 1
ATOM 639 C C . ALA A 1 85 ? -9.815 -10.821 -15.072 1.00 91.75 85 ALA A C 1
ATOM 641 O O . ALA A 1 85 ? -8.990 -10.464 -15.908 1.00 91.75 85 ALA A O 1
ATOM 642 N N . VAL A 1 86 ? -10.621 -9.950 -14.454 1.00 94.31 86 VAL A N 1
ATOM 643 C CA . VAL A 1 86 ? -10.577 -8.505 -14.720 1.00 94.31 86 VAL A CA 1
ATOM 644 C C . VAL A 1 86 ? -9.230 -7.920 -14.300 1.00 94.31 86 VAL A C 1
ATOM 646 O O . VAL A 1 86 ? -8.676 -7.114 -15.036 1.00 94.31 86 VAL A O 1
ATOM 649 N N . GLY A 1 87 ? -8.656 -8.354 -13.174 1.00 92.38 87 GLY A N 1
ATOM 650 C CA . GLY A 1 87 ? -7.325 -7.915 -12.754 1.00 92.38 87 GLY A CA 1
ATOM 651 C C . GLY A 1 87 ? -6.229 -8.269 -13.759 1.00 92.38 87 GLY A C 1
ATOM 652 O O . GLY A 1 87 ? -5.418 -7.411 -14.095 1.00 92.38 87 GLY A O 1
ATOM 653 N N . LEU A 1 88 ? -6.226 -9.496 -14.290 1.00 93.50 88 LEU A N 1
ATOM 654 C CA . LEU A 1 88 ? -5.284 -9.904 -15.340 1.00 93.50 88 LEU A CA 1
ATOM 655 C C . LEU A 1 88 ? -5.480 -9.097 -16.631 1.00 93.50 88 LEU A C 1
ATOM 657 O O . LEU A 1 88 ? -4.498 -8.653 -17.221 1.00 93.50 88 LEU A O 1
ATOM 661 N N . LEU A 1 89 ? -6.732 -8.860 -17.036 1.00 95.88 89 LEU A N 1
ATOM 662 C CA . LEU A 1 89 ? -7.049 -8.029 -18.201 1.00 95.88 89 LEU A CA 1
ATOM 663 C C . LEU A 1 89 ? -6.572 -6.585 -18.021 1.00 95.88 89 LEU A C 1
ATOM 665 O O . LEU A 1 89 ? -6.014 -6.011 -18.950 1.00 95.88 89 LEU A O 1
ATOM 669 N N . VAL A 1 90 ? -6.746 -6.006 -16.832 1.00 96.31 90 VAL A N 1
ATOM 670 C CA . VAL A 1 90 ? -6.277 -4.649 -16.527 1.00 96.31 90 VAL A CA 1
ATOM 671 C C . VAL A 1 90 ? -4.755 -4.577 -16.540 1.00 96.31 90 VAL A C 1
ATOM 673 O O . VAL A 1 90 ? -4.209 -3.648 -17.126 1.00 96.31 90 VAL A O 1
ATOM 676 N N . VAL A 1 91 ? -4.060 -5.559 -15.956 1.00 94.69 91 VAL A N 1
ATOM 677 C CA . VAL A 1 91 ? -2.592 -5.627 -16.018 1.00 94.69 91 VAL A CA 1
ATOM 678 C C . VAL A 1 91 ? -2.123 -5.683 -17.473 1.00 94.69 91 VAL A C 1
ATOM 680 O O . VAL A 1 91 ? -1.294 -4.869 -17.866 1.00 94.69 91 VAL A O 1
ATOM 683 N N . ALA A 1 92 ? -2.709 -6.560 -18.294 1.00 93.75 92 ALA A N 1
ATOM 684 C CA . ALA A 1 92 ? -2.385 -6.650 -19.717 1.00 93.75 92 ALA A CA 1
ATOM 685 C C . ALA A 1 92 ? -2.666 -5.336 -20.470 1.00 93.75 92 ALA A C 1
ATOM 687 O O . ALA A 1 92 ? -1.818 -4.877 -21.231 1.00 93.75 92 ALA A O 1
ATOM 688 N N . ALA A 1 93 ? -3.817 -4.699 -20.226 1.00 95.62 93 ALA A N 1
ATOM 689 C CA . ALA A 1 93 ? -4.199 -3.443 -20.872 1.00 95.62 93 ALA A CA 1
ATOM 690 C C . ALA A 1 93 ? -3.282 -2.272 -20.481 1.00 95.62 93 ALA A C 1
ATOM 692 O O . ALA A 1 93 ? -2.912 -1.465 -21.331 1.00 95.62 93 ALA A O 1
ATOM 693 N N . VAL A 1 94 ? -2.876 -2.184 -19.212 1.00 95.56 94 VAL A N 1
ATOM 694 C CA . VAL A 1 94 ? -1.931 -1.160 -18.747 1.00 95.56 94 VAL A CA 1
ATOM 695 C C . VAL A 1 94 ? -0.547 -1.397 -19.337 1.00 95.56 94 VAL A C 1
ATOM 697 O O . VAL A 1 94 ? 0.060 -0.449 -19.822 1.00 95.56 94 VAL A O 1
ATOM 700 N N . THR A 1 95 ? -0.052 -2.637 -19.361 1.00 93.12 95 THR A N 1
ATOM 701 C CA . THR A 1 95 ? 1.229 -2.951 -20.013 1.00 93.12 95 THR A CA 1
ATOM 702 C C . THR A 1 95 ? 1.181 -2.614 -21.505 1.00 93.12 95 THR A C 1
ATOM 704 O O . THR A 1 95 ? 2.096 -1.972 -22.013 1.00 93.12 95 THR A O 1
ATOM 707 N N . ALA A 1 96 ? 0.091 -2.955 -22.195 1.00 93.38 96 ALA A N 1
ATOM 708 C CA . ALA A 1 96 ? -0.135 -2.581 -23.589 1.00 93.38 96 ALA A CA 1
ATOM 709 C C . ALA A 1 96 ? -0.115 -1.055 -23.791 1.00 93.38 96 ALA A C 1
ATOM 711 O O . ALA A 1 96 ? 0.510 -0.562 -24.727 1.00 93.38 96 ALA A O 1
ATOM 712 N N . HIS A 1 97 ? -0.736 -0.291 -22.890 1.00 94.50 97 HIS A N 1
ATOM 713 C CA . HIS A 1 97 ? -0.730 1.169 -22.950 1.00 94.50 97 HIS A CA 1
ATOM 714 C C . HIS A 1 97 ? 0.660 1.774 -22.685 1.00 94.50 97 HIS A C 1
ATOM 716 O O . HIS A 1 97 ? 1.101 2.641 -23.435 1.00 94.50 97 HIS A O 1
ATOM 722 N N . LEU A 1 98 ? 1.367 1.313 -21.646 1.00 93.69 98 LEU A N 1
ATOM 723 C CA . LEU A 1 98 ? 2.668 1.863 -21.237 1.00 93.69 98 LEU A CA 1
ATOM 724 C C . LEU A 1 98 ? 3.801 1.545 -22.221 1.00 93.69 98 LEU A C 1
ATOM 726 O O . LEU A 1 98 ? 4.735 2.334 -22.343 1.00 93.69 98 LEU A O 1
ATOM 730 N N . PHE A 1 99 ? 3.717 0.413 -22.922 1.00 92.06 99 PHE A N 1
ATOM 731 C CA . PHE A 1 99 ? 4.715 -0.033 -23.900 1.00 92.06 99 PHE A CA 1
ATOM 732 C C . PHE A 1 99 ? 4.213 0.079 -25.345 1.00 92.06 99 PHE A C 1
ATOM 734 O O . PHE A 1 99 ? 4.627 -0.706 -26.197 1.00 92.06 99 PHE A O 1
ATOM 741 N N . ALA A 1 100 ? 3.326 1.050 -25.602 1.00 91.12 100 ALA A N 1
ATOM 742 C CA . ALA A 1 100 ? 2.857 1.451 -26.930 1.00 91.12 100 ALA A CA 1
ATOM 743 C C . ALA A 1 100 ? 2.457 0.262 -27.822 1.00 91.12 100 ALA A C 1
ATOM 745 O O . ALA A 1 100 ? 3.125 -0.050 -28.805 1.00 91.12 100 ALA A O 1
ATOM 746 N N . TRP A 1 101 ? 1.375 -0.420 -27.445 1.00 91.31 101 TRP A N 1
ATOM 747 C CA . TRP A 1 101 ? 0.810 -1.536 -28.200 1.00 91.31 101 TRP A CA 1
ATOM 748 C C . TRP A 1 101 ? 0.702 -1.246 -29.700 1.00 91.31 101 TRP A C 1
ATOM 750 O O . TRP A 1 101 ? 0.045 -0.288 -30.114 1.00 91.31 101 TRP A O 1
ATOM 760 N N . ASP A 1 102 ? 1.294 -2.131 -30.499 1.00 90.56 102 ASP A N 1
ATOM 761 C CA . ASP A 1 102 ? 1.194 -2.096 -31.952 1.00 90.56 102 ASP A CA 1
ATOM 762 C C . ASP A 1 102 ? 0.046 -2.998 -32.426 1.00 90.56 102 ASP A C 1
ATOM 764 O O . ASP A 1 102 ? 0.148 -4.228 -32.452 1.00 90.56 102 ASP A O 1
ATOM 768 N N . ALA A 1 103 ? -1.068 -2.370 -32.807 1.00 89.69 103 ALA A N 1
ATOM 769 C CA . ALA A 1 103 ? -2.236 -3.071 -33.328 1.00 89.69 103 ALA A CA 1
ATOM 770 C C . ALA A 1 103 ? -2.030 -3.631 -34.746 1.00 89.69 103 ALA A C 1
ATOM 772 O O . ALA A 1 103 ? -2.759 -4.544 -35.132 1.00 89.69 103 ALA A O 1
ATOM 773 N N . ALA A 1 104 ? -1.060 -3.116 -35.512 1.00 91.00 104 ALA A N 1
ATOM 774 C CA . ALA A 1 104 ? -0.754 -3.610 -36.852 1.00 91.00 104 ALA A CA 1
ATOM 775 C C . ALA A 1 104 ? 0.065 -4.911 -36.805 1.00 91.00 104 ALA A C 1
ATOM 777 O O . ALA A 1 104 ? -0.085 -5.763 -37.681 1.00 91.00 104 ALA A O 1
ATOM 778 N N . ALA A 1 105 ? 0.882 -5.100 -35.763 1.00 90.88 105 ALA A N 1
ATOM 779 C CA . ALA A 1 105 ? 1.717 -6.287 -35.583 1.00 90.88 105 ALA A CA 1
ATOM 780 C C . ALA A 1 105 ? 1.655 -6.854 -34.145 1.00 90.88 105 ALA A C 1
ATOM 782 O O . ALA A 1 105 ? 2.680 -6.954 -33.461 1.00 90.88 105 ALA A O 1
ATOM 783 N N . PRO A 1 106 ? 0.482 -7.331 -33.682 1.00 89.94 106 PRO A N 1
ATOM 784 C CA . PRO A 1 106 ? 0.292 -7.763 -32.295 1.00 89.94 106 PRO A CA 1
ATOM 785 C C . PRO A 1 106 ? 1.206 -8.932 -31.903 1.00 89.94 106 PRO A C 1
ATOM 787 O O . PRO A 1 106 ? 1.709 -8.995 -30.783 1.00 89.94 106 PRO A O 1
ATOM 790 N N . GLY A 1 107 ? 1.467 -9.854 -32.837 1.00 90.38 107 GLY A N 1
ATOM 791 C CA . GLY A 1 107 ? 2.363 -10.988 -32.607 1.00 90.38 107 GLY A CA 1
ATOM 792 C C . GLY A 1 107 ? 3.829 -10.576 -32.442 1.00 90.38 107 GLY A C 1
ATOM 793 O O . GLY A 1 107 ? 4.530 -11.150 -31.611 1.00 90.38 107 GLY A O 1
ATOM 794 N N . ALA A 1 108 ? 4.282 -9.568 -33.193 1.00 89.38 108 ALA A N 1
ATOM 795 C CA . ALA A 1 108 ? 5.642 -9.045 -33.077 1.00 89.38 108 ALA A CA 1
ATOM 796 C C . ALA A 1 108 ? 5.822 -8.289 -31.756 1.00 89.38 108 ALA A C 1
ATOM 798 O O . ALA A 1 108 ? 6.801 -8.524 -31.050 1.00 89.38 108 ALA A O 1
ATOM 799 N N . TRP A 1 109 ? 4.838 -7.470 -31.371 1.00 91.62 109 TRP A N 1
ATOM 800 C CA . TRP A 1 109 ? 4.843 -6.784 -30.080 1.00 91.62 109 TRP A CA 1
ATOM 801 C C . TRP A 1 109 ? 4.861 -7.776 -28.910 1.00 91.62 109 TRP A C 1
ATOM 803 O O . TRP A 1 109 ? 5.693 -7.651 -28.014 1.00 91.62 109 TRP A O 1
ATOM 813 N N . LEU A 1 110 ? 4.002 -8.805 -28.934 1.00 88.25 110 LEU A N 1
ATOM 814 C CA . LEU A 1 110 ? 3.958 -9.831 -27.883 1.00 88.25 110 LEU A CA 1
ATOM 815 C C . LEU A 1 110 ? 5.278 -10.594 -27.769 1.00 88.25 110 LEU A C 1
ATOM 817 O O . LEU A 1 110 ? 5.734 -10.862 -26.657 1.00 88.25 110 LEU A O 1
ATOM 821 N N . ARG A 1 111 ? 5.906 -10.913 -28.906 1.00 87.12 111 ARG A N 1
ATOM 822 C CA . ARG A 1 111 ? 7.225 -11.549 -28.928 1.00 87.12 111 ARG A CA 1
ATOM 823 C C . ARG A 1 111 ? 8.291 -10.635 -28.326 1.00 87.12 111 ARG A C 1
ATOM 825 O O . ARG A 1 111 ? 9.039 -11.093 -27.472 1.00 87.12 111 ARG A O 1
ATOM 832 N N . GLY A 1 112 ? 8.291 -9.348 -28.673 1.00 86.38 112 GLY A N 1
ATOM 833 C CA . GLY A 1 112 ? 9.203 -8.366 -28.082 1.00 86.38 112 GLY A CA 1
ATOM 834 C C . GLY A 1 112 ? 9.021 -8.216 -26.567 1.00 86.38 112 GLY A C 1
ATOM 835 O O . GLY A 1 112 ? 10.000 -8.165 -25.829 1.00 86.38 112 GLY A O 1
ATOM 836 N N . GLN A 1 113 ? 7.778 -8.223 -26.069 1.00 86.69 113 GLN A N 1
ATOM 837 C CA . GLN A 1 113 ? 7.518 -8.216 -24.624 1.00 86.69 113 GLN A CA 1
ATOM 838 C C . GLN A 1 113 ? 8.002 -9.497 -23.941 1.00 86.69 113 GLN A C 1
ATOM 840 O O . GLN A 1 113 ? 8.579 -9.427 -22.856 1.00 86.69 113 GLN A O 1
ATOM 845 N N . TYR A 1 114 ? 7.777 -10.655 -24.567 1.00 85.69 114 TYR A N 1
ATOM 846 C CA . TYR A 1 114 ? 8.268 -11.938 -24.073 1.00 85.69 114 TYR A CA 1
ATOM 847 C C . TYR A 1 114 ? 9.795 -11.942 -23.980 1.00 85.69 114 TYR A C 1
ATOM 849 O O . TYR A 1 114 ? 10.324 -12.231 -22.913 1.00 85.69 114 TYR A O 1
ATOM 857 N N . GLU A 1 115 ? 10.489 -11.559 -25.052 1.00 84.44 115 GLU A N 1
ATOM 858 C CA . GLU A 1 115 ? 11.952 -11.476 -25.096 1.00 84.44 115 GLU A CA 1
ATOM 859 C C . GLU A 1 115 ? 12.490 -10.523 -24.021 1.00 84.44 115 GLU A C 1
ATOM 861 O O . GLU A 1 115 ? 13.394 -10.892 -23.270 1.00 84.44 115 GLU A O 1
ATOM 866 N N . ALA A 1 116 ? 11.863 -9.354 -23.858 1.00 82.88 116 ALA A N 1
ATOM 867 C CA . ALA A 1 116 ? 12.237 -8.383 -22.835 1.00 82.88 116 ALA A CA 1
ATOM 868 C C . ALA A 1 116 ? 12.038 -8.903 -21.400 1.00 82.88 116 ALA A C 1
ATOM 870 O O . ALA A 1 116 ? 12.886 -8.657 -20.553 1.00 82.88 116 ALA A O 1
ATOM 871 N N . LEU A 1 117 ? 10.962 -9.647 -21.105 1.00 81.31 117 LEU A N 1
ATOM 872 C CA . LEU A 1 117 ? 10.731 -10.233 -19.767 1.00 81.31 117 LEU A CA 1
ATOM 873 C C . LEU A 1 117 ? 11.746 -11.319 -19.398 1.00 81.31 117 LEU A C 1
ATOM 875 O O . LEU A 1 117 ? 11.917 -11.663 -18.228 1.00 81.31 117 LEU A O 1
ATOM 879 N N . VAL A 1 118 ? 12.360 -11.899 -20.416 1.00 76.00 118 VAL A N 1
ATOM 880 C CA . VAL A 1 118 ? 13.129 -13.130 -20.349 1.00 76.00 118 VAL A CA 1
ATOM 881 C C . VAL A 1 118 ? 14.639 -12.866 -20.338 1.00 76.00 118 VAL A C 1
ATOM 883 O O . VAL A 1 118 ? 15.423 -13.728 -19.917 1.00 76.00 118 VAL A O 1
ATOM 886 N N . ASP A 1 119 ? 15.061 -11.676 -20.757 1.00 72.94 119 ASP A N 1
ATOM 887 C CA . ASP A 1 119 ? 16.454 -11.249 -20.714 1.00 72.94 119 ASP A CA 1
ATOM 888 C C . ASP A 1 119 ? 16.845 -10.674 -19.341 1.00 72.94 119 ASP A C 1
ATOM 890 O O . ASP A 1 119 ? 17.061 -9.482 -19.154 1.00 72.94 119 ASP A O 1
ATOM 894 N N . LEU A 1 120 ? 16.929 -11.558 -18.342 1.00 65.75 120 LEU A N 1
ATOM 895 C CA . LEU A 1 120 ? 17.322 -11.225 -16.963 1.00 65.75 120 LEU A CA 1
ATOM 896 C C . LEU A 1 120 ? 18.847 -11.192 -16.756 1.00 65.75 120 LEU A C 1
ATOM 898 O O . LEU A 1 120 ? 19.319 -11.241 -15.622 1.00 65.75 120 LEU A O 1
ATOM 902 N N . ARG A 1 121 ? 19.642 -11.182 -17.833 1.00 61.69 121 ARG A N 1
ATOM 903 C CA . ARG A 1 121 ? 21.095 -11.408 -17.751 1.00 61.69 121 ARG A CA 1
ATOM 904 C C . ARG A 1 121 ? 21.857 -10.246 -17.106 1.00 61.69 121 ARG A C 1
ATOM 906 O O . ARG A 1 121 ? 22.965 -10.472 -16.631 1.00 61.69 121 ARG A O 1
ATOM 913 N N . VAL A 1 122 ? 21.284 -9.036 -17.094 1.00 61.94 122 VAL A N 1
ATOM 914 C CA . VAL A 1 122 ? 21.987 -7.808 -16.669 1.00 61.94 122 VAL A CA 1
ATOM 915 C C . VAL A 1 122 ? 21.158 -6.922 -15.729 1.00 61.94 122 VAL A C 1
ATOM 917 O O . VAL A 1 122 ? 21.704 -6.393 -14.766 1.00 61.94 122 VAL A O 1
ATOM 920 N N . ALA A 1 123 ? 19.852 -6.767 -15.962 1.00 77.19 123 ALA A N 1
ATOM 921 C CA . ALA A 1 123 ? 18.982 -5.905 -15.158 1.00 77.19 123 ALA A CA 1
ATOM 922 C C . ALA A 1 123 ? 17.532 -6.412 -15.158 1.00 77.19 123 ALA A C 1
ATOM 924 O O . ALA A 1 123 ? 17.143 -7.228 -15.992 1.00 77.19 123 ALA A O 1
ATOM 925 N N . VAL A 1 124 ? 16.722 -5.923 -14.219 1.00 83.50 124 VAL A N 1
ATOM 926 C CA . VAL A 1 124 ? 15.290 -6.223 -14.144 1.00 83.50 124 VAL A CA 1
ATOM 927 C C . VAL A 1 124 ? 14.565 -5.489 -15.282 1.00 83.50 124 VAL A C 1
ATOM 929 O O . VAL A 1 124 ? 14.641 -4.259 -15.359 1.00 83.50 124 VAL A O 1
ATOM 932 N N . PRO A 1 125 ? 13.824 -6.197 -16.152 1.00 88.81 125 PRO A N 1
ATOM 933 C CA . PRO A 1 125 ? 13.091 -5.576 -17.247 1.00 88.81 125 PRO A CA 1
ATOM 934 C C . PRO A 1 125 ? 12.037 -4.579 -16.752 1.00 88.81 125 PRO A C 1
ATOM 936 O O . PRO A 1 125 ? 11.243 -4.880 -15.856 1.00 88.81 125 PRO A O 1
ATOM 939 N N . ALA A 1 126 ? 11.975 -3.396 -17.368 1.00 89.50 126 ALA A N 1
ATOM 940 C CA . ALA A 1 126 ? 11.003 -2.365 -16.996 1.00 89.50 126 ALA A CA 1
ATOM 941 C C . ALA A 1 126 ? 9.546 -2.840 -17.153 1.00 89.50 126 ALA A C 1
ATOM 943 O O . ALA A 1 126 ? 8.676 -2.472 -16.363 1.00 89.50 126 ALA A O 1
ATOM 944 N N . ASN A 1 127 ? 9.265 -3.699 -18.136 1.00 91.25 127 ASN A N 1
ATOM 945 C CA . ASN A 1 127 ? 7.938 -4.285 -18.322 1.00 91.25 127 ASN A CA 1
ATOM 946 C C . ASN A 1 127 ? 7.550 -5.235 -17.178 1.00 91.25 127 ASN A C 1
ATOM 948 O O . ASN A 1 127 ? 6.401 -5.197 -16.737 1.00 91.25 127 ASN A O 1
ATOM 952 N N . LEU A 1 128 ? 8.494 -6.003 -16.623 1.00 89.88 128 LEU A N 1
ATOM 953 C CA . LEU A 1 128 ? 8.265 -6.812 -15.424 1.00 89.88 128 LEU A CA 1
ATOM 954 C C . LEU A 1 128 ? 7.916 -5.923 -14.227 1.00 89.88 128 LEU A C 1
ATOM 956 O O . LEU A 1 128 ? 6.929 -6.179 -13.536 1.00 89.88 128 LEU A O 1
ATOM 960 N N . VAL A 1 129 ? 8.680 -4.847 -14.014 1.00 91.12 129 VAL A N 1
ATOM 961 C CA . VAL A 1 129 ? 8.404 -3.869 -12.950 1.00 91.12 129 VAL A CA 1
ATOM 962 C C . VAL A 1 129 ? 7.016 -3.253 -13.134 1.00 91.12 129 VAL A C 1
ATOM 964 O O . VAL A 1 129 ? 6.233 -3.222 -12.186 1.00 91.12 129 VAL A O 1
ATOM 967 N N . ALA A 1 130 ? 6.657 -2.838 -14.352 1.00 93.69 130 ALA A N 1
ATOM 968 C CA . ALA A 1 130 ? 5.342 -2.277 -14.654 1.00 93.69 130 ALA A CA 1
ATOM 969 C C . ALA A 1 130 ? 4.199 -3.270 -14.387 1.00 93.69 130 ALA A C 1
ATOM 971 O O . ALA A 1 130 ? 3.181 -2.880 -13.808 1.00 93.69 130 ALA A O 1
ATOM 972 N N . ILE A 1 131 ? 4.364 -4.546 -14.759 1.00 93.06 131 ILE A N 1
ATOM 973 C CA . ILE A 1 131 ? 3.397 -5.621 -14.484 1.00 93.06 131 ILE A CA 1
ATOM 974 C C . ILE A 1 131 ? 3.211 -5.788 -12.973 1.00 93.06 131 ILE A C 1
ATOM 976 O O . ILE A 1 131 ? 2.079 -5.779 -12.488 1.00 93.06 131 ILE A O 1
ATOM 980 N N . VAL A 1 132 ? 4.309 -5.891 -12.218 1.00 92.00 132 VAL A N 1
ATOM 981 C CA . VAL A 1 132 ? 4.277 -6.092 -10.762 1.00 92.00 132 VAL A CA 1
ATOM 982 C C . VAL A 1 132 ? 3.670 -4.886 -10.047 1.00 92.00 132 VAL A C 1
ATOM 984 O O . VAL A 1 132 ? 2.796 -5.063 -9.200 1.00 92.00 132 VAL A O 1
ATOM 987 N N . VAL A 1 133 ? 4.070 -3.663 -10.407 1.00 94.25 133 VAL A N 1
ATOM 988 C CA . VAL A 1 133 ? 3.514 -2.420 -9.846 1.00 94.25 133 VAL A CA 1
ATOM 989 C C . VAL A 1 133 ? 2.017 -2.328 -10.128 1.00 94.25 133 VAL A C 1
ATOM 991 O O . VAL A 1 133 ? 1.233 -2.100 -9.209 1.00 94.25 133 VAL A O 1
ATOM 994 N N . THR A 1 134 ? 1.595 -2.568 -11.370 1.00 96.19 134 THR A N 1
ATOM 995 C CA . THR A 1 134 ? 0.178 -2.517 -11.757 1.00 96.19 134 THR A CA 1
ATOM 996 C C . THR A 1 134 ? -0.640 -3.569 -11.012 1.00 96.19 134 THR A C 1
ATOM 998 O O . THR A 1 134 ? -1.708 -3.261 -10.479 1.00 96.19 134 THR A O 1
ATOM 1001 N N . ALA A 1 135 ? -0.124 -4.797 -10.902 1.00 93.31 135 ALA A N 1
ATOM 1002 C CA . ALA A 1 135 ? -0.770 -5.857 -10.141 1.00 93.31 135 ALA A CA 1
ATOM 1003 C C . ALA A 1 135 ? -0.866 -5.507 -8.647 1.00 93.31 135 ALA A C 1
ATOM 1005 O O . ALA A 1 135 ? -1.919 -5.695 -8.038 1.00 93.31 135 ALA A O 1
ATOM 1006 N N . ALA A 1 136 ? 0.190 -4.945 -8.055 1.00 92.62 136 ALA A N 1
ATOM 1007 C CA . ALA A 1 136 ? 0.195 -4.514 -6.661 1.00 92.62 136 ALA A CA 1
ATOM 1008 C C . ALA A 1 136 ? -0.802 -3.373 -6.402 1.00 92.62 136 ALA A C 1
ATOM 1010 O O . ALA A 1 136 ? -1.522 -3.412 -5.403 1.00 92.62 136 ALA A O 1
ATOM 1011 N N . LEU A 1 137 ? -0.897 -2.392 -7.308 1.00 94.88 137 LEU A N 1
ATOM 1012 C CA . LEU A 1 137 ? -1.875 -1.302 -7.231 1.00 94.88 137 LEU A CA 1
ATOM 1013 C C . LEU A 1 137 ? -3.307 -1.825 -7.334 1.00 94.88 137 LEU A C 1
ATOM 1015 O O . LEU A 1 137 ? -4.151 -1.458 -6.518 1.00 94.88 137 LEU A O 1
ATOM 1019 N N . TRP A 1 138 ? -3.573 -2.721 -8.286 1.00 95.19 138 TRP A N 1
ATOM 1020 C CA . TRP A 1 138 ? -4.888 -3.336 -8.452 1.00 95.19 138 TRP A CA 1
ATOM 1021 C C . TRP A 1 138 ? -5.285 -4.172 -7.231 1.00 95.19 138 TRP A C 1
ATOM 1023 O O . TRP A 1 138 ? -6.371 -4.002 -6.677 1.00 95.19 138 TRP A O 1
ATOM 1033 N N . TYR A 1 139 ? -4.379 -5.027 -6.745 1.00 91.31 139 TYR A N 1
ATOM 1034 C CA . TYR A 1 139 ? -4.570 -5.797 -5.513 1.00 91.31 139 TYR A CA 1
ATOM 1035 C C . TYR A 1 139 ? -4.808 -4.879 -4.304 1.00 91.31 139 TYR A C 1
ATOM 1037 O O . TYR A 1 139 ? -5.694 -5.132 -3.483 1.00 91.31 139 TYR A O 1
ATOM 1045 N N . GLY A 1 140 ? -4.044 -3.789 -4.205 1.00 88.56 140 GLY A N 1
ATOM 1046 C CA . GLY A 1 140 ? -4.240 -2.743 -3.210 1.00 88.56 140 GLY A CA 1
ATOM 1047 C C . GLY A 1 140 ? -5.659 -2.189 -3.279 1.00 88.56 140 GLY A C 1
ATOM 1048 O O . GLY A 1 140 ? -6.386 -2.265 -2.296 1.00 88.56 140 GLY A O 1
ATOM 1049 N N . GLY A 1 141 ? -6.097 -1.736 -4.452 1.00 90.12 141 GLY A N 1
ATOM 1050 C CA . GLY A 1 141 ? -7.449 -1.224 -4.679 1.00 90.12 141 GLY A CA 1
ATOM 1051 C C . GLY A 1 141 ? -8.568 -2.213 -4.326 1.00 90.12 141 GLY A C 1
ATOM 1052 O O . GLY A 1 141 ? -9.541 -1.817 -3.692 1.00 90.12 141 GLY A O 1
ATOM 1053 N N . LEU A 1 142 ? -8.403 -3.506 -4.633 1.00 88.62 142 LEU A N 1
ATOM 1054 C CA . LEU A 1 142 ? -9.363 -4.563 -4.269 1.00 88.62 142 LEU A CA 1
ATOM 1055 C C . LEU A 1 142 ? -9.483 -4.784 -2.749 1.00 88.62 142 LEU A C 1
ATOM 1057 O O . LEU A 1 142 ? -10.497 -5.296 -2.272 1.00 88.62 142 LEU A O 1
ATOM 1061 N N . THR A 1 143 ? -8.435 -4.463 -1.986 1.00 86.56 143 THR A N 1
ATOM 1062 C CA . THR A 1 143 ? -8.350 -4.749 -0.543 1.00 86.56 143 THR A CA 1
ATOM 1063 C C . THR A 1 143 ? -8.507 -3.521 0.346 1.00 86.56 143 THR A C 1
ATOM 1065 O O . THR A 1 143 ? -8.618 -3.677 1.567 1.00 86.56 143 THR A O 1
ATOM 1068 N N . ILE A 1 144 ? -8.508 -2.317 -0.233 1.00 86.44 144 ILE A N 1
ATOM 1069 C CA . ILE A 1 144 ? -8.672 -1.077 0.518 1.00 86.44 144 ILE A CA 1
ATOM 1070 C C . ILE A 1 144 ? -10.067 -1.028 1.139 1.00 86.44 144 ILE A C 1
ATOM 1072 O O . ILE A 1 144 ? -11.086 -1.218 0.480 1.00 86.44 144 ILE A O 1
ATOM 1076 N N . ASP A 1 145 ? -10.074 -0.723 2.430 1.00 84.56 145 ASP A N 1
ATOM 1077 C CA . ASP A 1 145 ? -11.249 -0.259 3.143 1.00 84.56 145 ASP A CA 1
ATOM 1078 C C . ASP A 1 145 ? -11.072 1.241 3.387 1.00 84.56 145 ASP A C 1
ATOM 1080 O O . ASP A 1 145 ? -10.162 1.660 4.108 1.00 84.56 145 ASP A O 1
ATOM 1084 N N . TRP A 1 146 ? -11.888 2.053 2.715 1.00 83.19 146 TRP A N 1
ATOM 1085 C CA . TRP A 1 146 ? -11.795 3.512 2.780 1.00 83.19 146 TRP A CA 1
ATOM 1086 C C . TRP A 1 146 ? -12.242 4.072 4.138 1.00 83.19 146 TRP A C 1
ATOM 1088 O O . TRP A 1 146 ? -11.881 5.200 4.465 1.00 83.19 146 TRP A O 1
ATOM 1098 N N . ALA A 1 147 ? -12.976 3.287 4.935 1.00 78.94 147 ALA A N 1
ATOM 1099 C CA . ALA A 1 147 ? -13.470 3.680 6.253 1.00 78.94 147 ALA A CA 1
ATOM 1100 C C . ALA A 1 147 ? -12.537 3.268 7.414 1.00 78.94 147 ALA A C 1
ATOM 1102 O O . ALA A 1 147 ? -12.817 3.590 8.566 1.00 78.94 147 ALA A O 1
ATOM 1103 N N . ASP A 1 148 ? -11.427 2.570 7.144 1.00 82.31 148 ASP A N 1
ATOM 1104 C CA . ASP A 1 148 ? -10.469 2.144 8.174 1.00 82.31 148 ASP A CA 1
ATOM 1105 C C . ASP A 1 148 ? -9.473 3.269 8.514 1.00 82.31 148 ASP A C 1
ATOM 1107 O O . ASP A 1 148 ? -8.524 3.544 7.767 1.00 82.31 148 ASP A O 1
ATOM 1111 N N . SER A 1 149 ? -9.651 3.893 9.683 1.00 80.81 149 SER A N 1
ATOM 1112 C CA . SER A 1 149 ? -8.791 4.983 10.168 1.00 80.81 149 SER A CA 1
ATOM 1113 C C . SER A 1 149 ? -7.369 4.567 10.466 1.00 80.81 149 SER A C 1
ATOM 1115 O O . SER A 1 149 ? -6.436 5.311 10.156 1.00 80.81 149 SER A O 1
ATOM 1117 N N . SER A 1 150 ? -7.168 3.352 10.967 1.00 79.38 150 SER A N 1
ATOM 1118 C CA . SER A 1 150 ? -5.829 2.833 11.226 1.00 79.38 150 SER A CA 1
ATOM 1119 C C . SER A 1 150 ? -5.047 2.643 9.924 1.00 79.38 150 SER A C 1
ATOM 1121 O O . SER A 1 150 ? -3.849 2.938 9.848 1.00 79.38 150 SER A O 1
ATOM 1123 N N . ALA A 1 151 ? -5.723 2.169 8.872 1.00 83.94 151 ALA A N 1
ATOM 1124 C CA . ALA A 1 151 ? -5.125 2.003 7.560 1.00 83.94 151 ALA A CA 1
ATOM 1125 C C . ALA A 1 151 ? -4.878 3.348 6.880 1.00 83.94 151 ALA A C 1
ATOM 1127 O O . ALA A 1 151 ? -3.806 3.522 6.297 1.00 83.94 151 ALA A O 1
ATOM 1128 N N . LEU A 1 152 ? -5.818 4.293 6.962 1.00 88.44 152 LEU A N 1
ATOM 1129 C CA . LEU A 1 152 ? -5.637 5.631 6.403 1.00 88.44 152 LEU A CA 1
ATOM 1130 C C . LEU A 1 152 ? -4.448 6.344 7.060 1.00 88.44 152 LEU A C 1
ATOM 1132 O O . LEU A 1 152 ? -3.549 6.787 6.349 1.00 88.44 152 LEU A O 1
ATOM 1136 N N . TRP A 1 153 ? -4.392 6.365 8.397 1.00 86.69 153 TRP A N 1
ATOM 1137 C CA . TRP A 1 153 ? -3.301 6.984 9.153 1.00 86.69 153 TRP A CA 1
ATOM 1138 C C . TRP A 1 153 ? -1.940 6.367 8.823 1.00 86.69 153 TRP A C 1
ATOM 1140 O O . TRP A 1 153 ? -0.984 7.086 8.546 1.00 86.69 153 TRP A O 1
ATOM 1150 N N . ARG A 1 154 ? -1.845 5.032 8.769 1.00 88.12 154 ARG A N 1
ATOM 1151 C CA . ARG A 1 154 ? -0.597 4.348 8.396 1.00 88.12 154 ARG A CA 1
ATOM 1152 C C . ARG A 1 154 ? -0.120 4.735 6.995 1.00 88.12 154 ARG A C 1
ATOM 1154 O O . ARG A 1 154 ? 1.070 4.956 6.810 1.00 88.12 154 ARG A O 1
ATOM 1161 N N . ASN A 1 155 ? -1.029 4.822 6.021 1.00 90.44 155 ASN A N 1
ATOM 1162 C CA . ASN A 1 155 ? -0.678 5.249 4.661 1.00 90.44 155 ASN A CA 1
ATOM 1163 C C . ASN A 1 155 ? -0.305 6.734 4.597 1.00 90.44 155 ASN A C 1
ATOM 1165 O O . ASN A 1 155 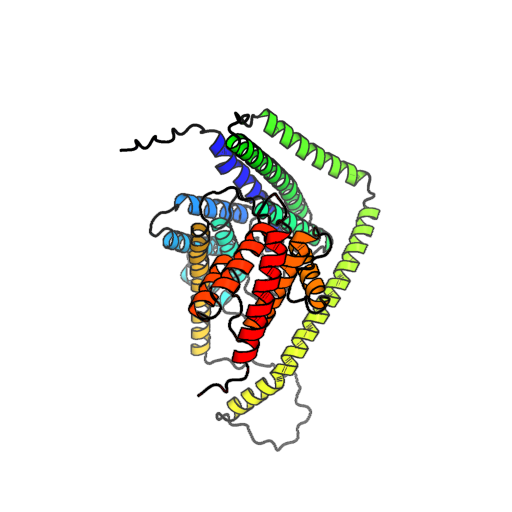? 0.553 7.099 3.802 1.00 90.44 155 ASN A O 1
ATOM 1169 N N . PHE A 1 156 ? -0.917 7.574 5.432 1.00 92.81 156 PHE A N 1
ATOM 1170 C CA . PHE A 1 156 ? -0.535 8.975 5.566 1.00 92.81 156 PHE A CA 1
ATOM 1171 C C . PHE A 1 156 ? 0.887 9.103 6.134 1.00 92.81 156 PHE A C 1
ATOM 1173 O O . PHE A 1 156 ? 1.744 9.703 5.498 1.00 92.81 156 PHE A O 1
ATOM 1180 N N . VAL A 1 157 ? 1.196 8.453 7.260 1.00 91.94 157 VAL A N 1
ATOM 1181 C CA . VAL A 1 157 ? 2.554 8.467 7.840 1.00 91.94 157 VAL A CA 1
ATOM 1182 C C . VAL A 1 157 ? 3.588 7.918 6.856 1.00 91.94 157 VAL A C 1
ATOM 1184 O O . VAL A 1 157 ? 4.649 8.511 6.688 1.00 91.94 157 VAL A O 1
ATOM 1187 N N . LEU A 1 158 ? 3.276 6.820 6.164 1.00 91.00 158 LEU A N 1
ATOM 1188 C CA . LEU A 1 158 ? 4.169 6.255 5.155 1.00 91.00 158 LEU A CA 1
ATOM 1189 C C . LEU A 1 158 ? 4.394 7.234 3.992 1.00 91.00 158 LEU A C 1
ATOM 1191 O O . LEU A 1 158 ? 5.533 7.410 3.572 1.00 91.00 158 LEU A O 1
ATOM 1195 N N . GLY A 1 159 ? 3.349 7.927 3.532 1.00 92.06 159 GLY A N 1
ATOM 1196 C CA . GLY A 1 159 ? 3.471 8.980 2.524 1.00 92.06 159 GLY A CA 1
ATOM 1197 C C . GLY A 1 159 ? 4.368 10.141 2.966 1.00 92.06 159 GLY A C 1
ATOM 1198 O O . GLY A 1 159 ? 5.195 10.584 2.175 1.00 92.06 159 GLY A O 1
ATOM 1199 N N . ILE A 1 160 ? 4.282 10.576 4.233 1.00 91.19 160 ILE A N 1
ATOM 1200 C CA . ILE A 1 160 ? 5.188 11.593 4.805 1.00 91.19 160 ILE A CA 1
ATOM 1201 C C . ILE A 1 160 ? 6.637 11.109 4.762 1.00 91.19 160 ILE A C 1
ATOM 1203 O O . ILE A 1 160 ? 7.514 11.853 4.335 1.00 91.19 160 ILE A O 1
ATOM 1207 N N . VAL A 1 161 ? 6.892 9.871 5.194 1.00 89.88 161 VAL A N 1
ATOM 1208 C CA . VAL A 1 161 ? 8.248 9.302 5.220 1.00 89.88 161 VAL A CA 1
ATOM 1209 C C . VAL A 1 161 ? 8.818 9.185 3.809 1.00 89.88 161 VAL A C 1
ATOM 1211 O O . VAL A 1 161 ? 9.958 9.581 3.584 1.00 89.88 161 VAL A O 1
ATOM 1214 N N . VAL A 1 162 ? 8.030 8.688 2.852 1.00 90.00 162 VAL A N 1
ATOM 1215 C CA . VAL A 1 162 ? 8.468 8.522 1.460 1.00 90.00 162 VAL A CA 1
ATOM 1216 C C . VAL A 1 162 ? 8.728 9.874 0.802 1.00 90.00 162 VAL A C 1
ATOM 1218 O O . VAL A 1 162 ? 9.829 10.103 0.315 1.00 90.00 162 VAL A O 1
ATOM 1221 N N . LEU A 1 163 ? 7.758 10.794 0.815 1.00 90.75 163 LEU A N 1
ATOM 1222 C CA . LEU A 1 163 ? 7.915 12.104 0.174 1.00 90.75 163 LEU A CA 1
ATOM 1223 C C . LEU A 1 163 ? 8.984 12.953 0.867 1.00 90.75 163 LEU A C 1
ATOM 1225 O O . LEU A 1 163 ? 9.794 13.581 0.191 1.00 90.75 163 LEU A O 1
ATOM 1229 N N . GLY A 1 164 ? 9.031 12.935 2.202 1.00 87.19 164 GLY A N 1
ATOM 1230 C CA . GLY A 1 164 ? 10.069 13.612 2.977 1.00 87.19 164 GLY A CA 1
ATOM 1231 C C . GLY A 1 164 ? 11.461 13.058 2.677 1.00 87.19 164 GLY A C 1
ATOM 1232 O O . GLY A 1 164 ? 12.382 13.828 2.432 1.00 87.19 164 GLY A O 1
ATOM 1233 N N . GLY A 1 165 ? 11.606 11.731 2.612 1.00 85.25 165 GLY A N 1
ATOM 1234 C CA . GLY A 1 165 ? 12.857 11.082 2.217 1.00 85.25 165 GLY A CA 1
ATOM 1235 C C . GLY A 1 165 ? 13.280 11.434 0.791 1.00 85.25 165 GLY A C 1
ATOM 1236 O O . GLY A 1 165 ? 14.439 11.758 0.560 1.00 85.25 165 GLY A O 1
ATOM 1237 N N . MET A 1 166 ? 12.343 11.452 -0.160 1.00 85.81 166 MET A N 1
ATOM 1238 C CA . MET A 1 166 ? 12.632 11.836 -1.546 1.00 85.81 166 MET A CA 1
ATOM 1239 C C . MET A 1 166 ? 13.041 13.307 -1.683 1.00 85.81 166 MET A C 1
ATOM 1241 O O . MET A 1 166 ? 13.915 13.612 -2.489 1.00 85.81 166 MET A O 1
ATOM 1245 N N . LEU A 1 167 ? 12.450 14.207 -0.890 1.00 83.75 167 LEU A N 1
ATOM 1246 C CA . LEU A 1 167 ? 12.851 15.617 -0.837 1.00 83.75 167 LEU A CA 1
ATOM 1247 C C . LEU A 1 167 ? 14.251 15.806 -0.231 1.00 83.75 167 LEU A C 1
ATOM 1249 O O . LEU A 1 167 ? 14.935 16.761 -0.586 1.00 83.75 167 LEU A O 1
ATOM 1253 N N . LEU A 1 168 ? 14.670 14.914 0.671 1.00 79.88 168 LEU A N 1
ATOM 1254 C CA . LEU A 1 168 ? 15.986 14.950 1.315 1.00 79.88 168 LEU A CA 1
ATOM 1255 C C . LEU A 1 168 ? 17.104 14.357 0.451 1.00 79.88 168 LEU A C 1
ATOM 1257 O O . LEU A 1 168 ? 18.225 14.851 0.491 1.00 79.88 168 LEU A O 1
ATOM 1261 N N . LEU A 1 169 ? 16.815 13.281 -0.282 1.00 72.75 169 LEU A N 1
ATOM 1262 C CA . LEU A 1 169 ? 17.831 12.458 -0.949 1.00 72.75 169 LEU A CA 1
ATOM 1263 C C . LEU A 1 169 ? 18.150 12.887 -2.389 1.00 72.75 169 LEU A C 1
ATOM 1265 O O . LEU A 1 169 ? 18.939 12.202 -3.028 1.00 72.75 169 LEU A O 1
ATOM 1269 N N . ASP A 1 170 ? 17.523 13.957 -2.897 1.00 70.38 170 ASP A N 1
ATOM 1270 C CA . ASP A 1 170 ? 17.646 14.488 -4.271 1.00 70.38 170 ASP A CA 1
ATOM 1271 C C . ASP A 1 170 ? 18.008 13.426 -5.325 1.00 70.38 170 ASP A C 1
ATOM 1273 O O . ASP A 1 170 ? 19.027 13.479 -6.008 1.00 70.38 170 ASP A O 1
ATOM 1277 N N . SER A 1 171 ? 17.169 12.393 -5.414 1.00 67.94 171 SER A N 1
ATOM 1278 C CA . SER A 1 171 ? 17.461 11.191 -6.210 1.00 67.94 171 SER A CA 1
ATOM 1279 C C . SER A 1 171 ? 17.530 11.418 -7.728 1.00 67.94 171 SER A C 1
ATOM 1281 O O . SER A 1 171 ? 17.775 10.469 -8.466 1.00 67.94 171 SER A O 1
ATOM 1283 N N . GLY A 1 172 ? 17.207 12.620 -8.224 1.00 72.00 172 GLY A N 1
ATOM 1284 C CA . GLY A 1 172 ? 17.071 12.913 -9.658 1.00 72.00 172 GLY A CA 1
ATOM 1285 C C . GLY A 1 172 ? 15.951 12.143 -10.380 1.00 72.00 172 GLY A C 1
ATOM 1286 O O . GLY A 1 172 ? 15.707 12.382 -11.560 1.00 72.00 172 GLY A O 1
ATOM 1287 N N . ALA A 1 173 ? 15.232 11.249 -9.689 1.00 70.50 173 ALA A N 1
ATOM 1288 C CA . ALA A 1 173 ? 14.225 10.361 -10.273 1.00 70.50 173 ALA A CA 1
ATOM 1289 C C . ALA A 1 173 ? 12.995 11.095 -10.831 1.00 70.50 173 ALA A C 1
ATOM 1291 O O . ALA A 1 173 ? 12.258 10.554 -11.655 1.00 70.50 173 ALA A O 1
ATOM 1292 N N . MET A 1 174 ? 12.740 12.316 -10.363 1.00 74.31 174 MET A N 1
ATOM 1293 C CA . MET A 1 174 ? 11.618 13.130 -10.808 1.00 74.31 174 MET A CA 1
ATOM 1294 C C . MET A 1 174 ? 11.986 14.610 -10.745 1.00 74.31 174 MET A C 1
ATOM 1296 O O . MET A 1 174 ? 12.775 15.027 -9.898 1.00 74.31 174 MET A O 1
ATOM 1300 N N . ALA A 1 175 ? 11.382 15.420 -11.616 1.00 80.25 175 ALA A N 1
ATOM 1301 C CA . ALA A 1 175 ? 11.564 16.861 -11.563 1.00 80.25 175 ALA A CA 1
ATOM 1302 C C . ALA A 1 175 ? 11.082 17.410 -10.210 1.00 80.25 175 ALA A C 1
ATOM 1304 O O . ALA A 1 175 ? 9.999 17.067 -9.728 1.00 80.25 175 ALA A O 1
ATOM 1305 N N . MET A 1 176 ? 11.857 18.321 -9.618 1.00 76.38 176 MET A N 1
ATOM 1306 C CA . MET A 1 176 ? 11.530 18.932 -8.323 1.00 76.38 176 MET A CA 1
ATOM 1307 C C . MET A 1 176 ? 10.141 19.603 -8.324 1.00 76.38 176 MET A C 1
ATOM 1309 O O . MET A 1 176 ? 9.441 19.593 -7.313 1.00 76.38 176 MET A O 1
ATOM 1313 N N . ALA A 1 177 ? 9.709 20.155 -9.464 1.00 75.62 177 ALA A N 1
ATOM 1314 C CA . ALA A 1 177 ? 8.373 20.732 -9.630 1.00 75.62 177 ALA A CA 1
ATOM 1315 C C . ALA A 1 177 ? 7.256 19.686 -9.465 1.00 75.62 177 ALA A C 1
ATOM 1317 O O . ALA A 1 177 ? 6.304 19.918 -8.717 1.00 75.62 177 ALA A O 1
ATOM 1318 N N . ASP A 1 178 ? 7.412 18.515 -10.085 1.00 86.00 178 ASP A N 1
ATOM 1319 C CA . ASP A 1 178 ? 6.458 17.408 -9.978 1.00 86.00 178 ASP A CA 1
ATOM 1320 C C . ASP A 1 178 ? 6.424 16.855 -8.545 1.00 86.00 178 ASP A C 1
ATOM 1322 O O . ASP A 1 178 ? 5.356 16.531 -8.025 1.00 86.00 178 ASP A O 1
ATOM 1326 N N . LEU A 1 179 ? 7.574 16.813 -7.856 1.00 87.25 179 LEU A N 1
ATOM 1327 C CA . LEU A 1 179 ? 7.663 16.324 -6.474 1.00 87.25 179 LEU A CA 1
ATOM 1328 C C . LEU A 1 179 ? 6.978 17.285 -5.497 1.00 87.25 179 LEU A C 1
ATOM 1330 O O . LEU A 1 179 ? 6.282 16.854 -4.575 1.00 87.25 179 LEU A O 1
ATOM 1334 N N . ARG A 1 180 ? 7.105 18.596 -5.727 1.00 87.12 180 ARG A N 1
ATOM 1335 C CA . ARG A 1 180 ? 6.375 19.626 -4.973 1.00 87.12 180 ARG A CA 1
ATOM 1336 C C . ARG A 1 180 ? 4.871 19.545 -5.220 1.00 87.12 180 ARG A C 1
ATOM 1338 O O . ARG A 1 180 ? 4.107 19.589 -4.257 1.00 87.12 180 ARG A O 1
ATOM 1345 N N . ALA A 1 181 ? 4.445 19.380 -6.473 1.00 89.19 181 ALA A N 1
ATOM 1346 C CA . ALA A 1 181 ? 3.034 19.215 -6.818 1.00 89.19 181 ALA A CA 1
ATOM 1347 C C . ALA A 1 181 ? 2.437 17.959 -6.161 1.00 89.19 181 ALA A C 1
ATOM 1349 O O . ALA A 1 181 ? 1.370 18.029 -5.550 1.00 89.19 181 ALA A O 1
ATOM 1350 N N . ALA A 1 182 ? 3.162 16.838 -6.203 1.00 92.06 182 ALA A N 1
ATOM 1351 C CA . ALA A 1 182 ? 2.810 15.603 -5.513 1.00 92.06 182 ALA A CA 1
ATOM 1352 C C . ALA A 1 182 ? 2.711 15.799 -3.991 1.00 92.06 182 ALA A C 1
ATOM 1354 O O . ALA A 1 182 ? 1.739 15.372 -3.373 1.00 92.06 182 ALA A O 1
ATOM 1355 N N . THR A 1 183 ? 3.660 16.514 -3.384 1.00 91.19 183 THR A N 1
ATOM 1356 C CA . THR A 1 183 ? 3.651 16.809 -1.941 1.00 91.19 183 THR A CA 1
ATOM 1357 C C . THR A 1 183 ? 2.454 17.672 -1.541 1.00 91.19 183 THR A C 1
ATOM 1359 O O . THR A 1 183 ? 1.782 17.382 -0.551 1.00 91.19 183 THR A O 1
ATOM 1362 N N . LEU A 1 184 ? 2.131 18.701 -2.328 1.00 90.12 184 LEU A N 1
ATOM 1363 C CA . LEU A 1 184 ? 0.971 19.556 -2.081 1.00 90.12 184 LEU A CA 1
ATOM 1364 C C . LEU A 1 184 ? -0.344 18.785 -2.248 1.00 90.12 184 LEU A C 1
ATOM 1366 O O . LEU A 1 184 ? -1.210 18.856 -1.375 1.00 90.12 184 LEU A O 1
ATOM 1370 N N . ALA A 1 185 ? -0.475 18.000 -3.322 1.00 93.94 185 ALA A N 1
ATOM 1371 C CA . ALA A 1 185 ? -1.630 17.136 -3.534 1.00 93.94 185 ALA A CA 1
ATOM 1372 C C . ALA A 1 185 ? -1.797 16.142 -2.375 1.00 93.94 185 ALA A C 1
ATOM 1374 O O . ALA A 1 185 ? -2.908 15.979 -1.869 1.00 93.94 185 ALA A O 1
ATOM 1375 N N . PHE A 1 186 ? -0.702 15.534 -1.909 1.00 95.81 186 PHE A N 1
ATOM 1376 C CA . PHE A 1 186 ? -0.680 14.628 -0.762 1.00 95.81 186 PHE A CA 1
ATOM 1377 C C . PHE A 1 186 ? -1.148 15.309 0.530 1.00 95.81 186 PHE A C 1
ATOM 1379 O O . PHE A 1 186 ? -2.025 14.776 1.207 1.00 95.81 186 PHE A O 1
ATOM 1386 N N . LEU A 1 187 ? -0.613 16.489 0.863 1.00 92.19 187 LEU A N 1
ATOM 1387 C CA . LEU A 1 187 ? -0.974 17.216 2.084 1.00 92.19 187 LEU A CA 1
ATOM 1388 C C . LEU A 1 187 ? -2.453 17.611 2.086 1.00 92.19 187 LEU A C 1
ATOM 1390 O O . LEU A 1 187 ? -3.175 17.287 3.028 1.00 92.19 187 LEU A O 1
ATOM 1394 N N . VAL A 1 188 ? -2.922 18.250 1.010 1.00 90.38 188 VAL A N 1
ATOM 1395 C CA . VAL A 1 188 ? -4.317 18.701 0.884 1.00 90.38 188 VAL A CA 1
ATOM 1396 C C . VAL A 1 188 ? -5.274 17.514 0.979 1.00 90.38 188 VAL A C 1
ATOM 1398 O O . VAL A 1 188 ? -6.197 17.512 1.796 1.00 90.38 188 VAL A O 1
ATOM 1401 N N . SER A 1 189 ? -5.051 16.483 0.162 1.00 94.06 189 SER A N 1
ATOM 1402 C CA . SER A 1 189 ? -5.944 15.323 0.100 1.00 94.06 189 SER A CA 1
ATOM 1403 C C . SE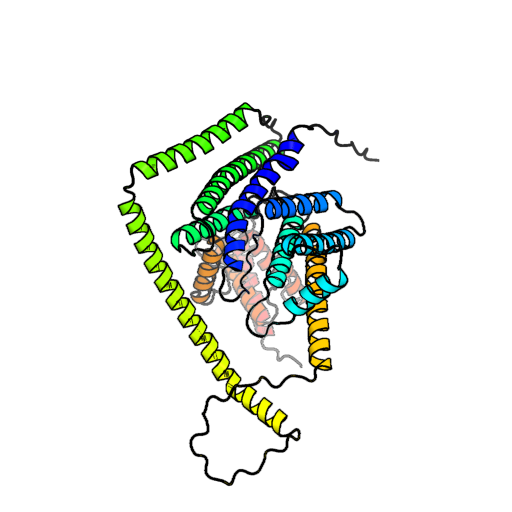R A 1 189 ? -5.859 14.444 1.350 1.00 94.06 189 SER A C 1
ATOM 1405 O O . SER A 1 189 ? -6.882 13.921 1.794 1.00 94.06 189 SER A O 1
ATOM 1407 N N . GLY A 1 190 ? -4.684 14.321 1.969 1.00 92.62 190 GLY A N 1
ATOM 1408 C CA . GLY A 1 190 ? -4.486 13.560 3.199 1.00 92.62 190 GLY A CA 1
ATOM 1409 C C . GLY A 1 190 ? -5.145 14.210 4.408 1.00 92.62 190 GLY A C 1
ATOM 1410 O O . GLY A 1 190 ? -5.887 13.543 5.131 1.00 92.62 190 GLY A O 1
ATOM 1411 N N . MET A 1 191 ? -4.972 15.524 4.582 1.00 90.94 191 MET A N 1
ATOM 1412 C CA . MET A 1 191 ? -5.657 16.266 5.643 1.00 90.94 191 MET A CA 1
ATOM 1413 C C . MET A 1 191 ? -7.173 16.255 5.451 1.00 90.94 191 MET A C 1
ATOM 1415 O O . MET A 1 191 ? -7.908 16.013 6.408 1.00 90.94 191 MET A O 1
ATOM 1419 N N . LEU A 1 192 ? -7.649 16.443 4.214 1.00 90.31 192 LEU A N 1
ATOM 1420 C CA . LEU A 1 192 ? -9.072 16.345 3.900 1.00 90.31 192 LEU A CA 1
ATOM 1421 C C . LEU A 1 192 ? -9.619 14.945 4.212 1.00 90.31 192 LEU A C 1
ATOM 1423 O O . LEU A 1 192 ? -10.672 14.828 4.831 1.00 90.31 192 LEU A O 1
ATOM 1427 N N . SER A 1 193 ? -8.895 13.884 3.846 1.00 91.00 193 SER A N 1
ATOM 1428 C CA . SER A 1 193 ? -9.300 12.500 4.128 1.00 91.00 193 SER A CA 1
ATOM 1429 C C . SER A 1 193 ? -9.399 12.223 5.628 1.00 91.00 193 SER A C 1
ATOM 1431 O O . SER A 1 193 ? -10.388 11.653 6.080 1.00 91.00 193 SER A O 1
ATOM 1433 N N . LEU A 1 194 ? -8.407 12.652 6.416 1.00 90.62 194 LEU A N 1
ATOM 1434 C CA . LEU A 1 194 ? -8.413 12.491 7.875 1.00 90.62 194 LEU A CA 1
ATOM 1435 C C . LEU A 1 194 ? -9.537 13.304 8.537 1.00 90.62 194 LEU A C 1
ATOM 1437 O O . LEU A 1 194 ? -10.201 12.818 9.455 1.00 90.62 194 LEU A O 1
ATOM 1441 N N . ALA A 1 195 ? -9.803 14.517 8.048 1.00 87.25 195 ALA A N 1
ATOM 1442 C CA . ALA A 1 195 ? -10.913 15.337 8.523 1.00 87.25 195 ALA A CA 1
ATOM 1443 C C . ALA A 1 195 ? -12.271 14.683 8.214 1.00 87.25 195 ALA A C 1
ATOM 1445 O O . ALA A 1 195 ? -13.129 14.592 9.089 1.00 87.25 195 ALA A O 1
ATOM 1446 N N . LEU A 1 196 ? -12.457 14.173 6.993 1.00 86.62 196 LEU A N 1
ATOM 1447 C CA . LEU A 1 196 ? -13.676 13.465 6.594 1.00 86.62 196 LEU A CA 1
ATOM 1448 C C . LEU A 1 196 ? -13.885 12.188 7.402 1.00 86.62 196 LEU A C 1
ATOM 1450 O O . LEU A 1 196 ? -15.004 11.915 7.835 1.00 86.62 196 LEU A O 1
ATOM 1454 N N . LEU A 1 197 ? -12.816 11.430 7.640 1.00 86.56 197 LEU A N 1
ATOM 1455 C CA . LEU A 1 197 ? -12.902 10.185 8.383 1.00 86.56 197 LEU A CA 1
ATOM 1456 C C . LEU A 1 197 ? -13.205 10.415 9.866 1.00 86.56 197 LEU A C 1
ATOM 1458 O O . LEU A 1 197 ? -14.089 9.759 10.409 1.00 86.56 197 LEU A O 1
ATOM 1462 N N . SER A 1 198 ? -12.550 11.390 10.504 1.00 83.75 198 SER A N 1
ATOM 1463 C CA . SER A 1 198 ? -12.847 11.740 11.902 1.00 83.75 198 SER A CA 1
ATOM 1464 C C . SER A 1 198 ? -14.290 12.232 12.078 1.00 83.75 198 SER A C 1
ATOM 1466 O O . SER A 1 198 ? -14.955 11.891 13.058 1.00 83.75 198 SER A O 1
ATOM 1468 N N . ALA A 1 199 ? -14.827 12.961 11.096 1.00 82.75 199 ALA A N 1
ATOM 1469 C CA . ALA A 1 199 ? -16.234 13.345 11.078 1.00 82.75 199 ALA A CA 1
ATOM 1470 C C . ALA A 1 199 ? -17.171 12.144 10.914 1.00 82.75 199 ALA A C 1
ATOM 1472 O O . ALA A 1 199 ? -18.163 12.041 11.639 1.00 82.75 199 ALA A O 1
ATOM 1473 N N . ALA A 1 200 ? -16.861 11.226 9.995 1.00 80.69 200 ALA A N 1
ATOM 1474 C CA . ALA A 1 200 ? -17.641 10.010 9.789 1.00 80.69 200 ALA A CA 1
ATOM 1475 C C . ALA A 1 200 ? -17.675 9.140 11.059 1.00 80.69 200 ALA A C 1
ATOM 1477 O O . ALA A 1 200 ? -18.749 8.700 11.478 1.00 80.69 200 ALA A O 1
ATOM 1478 N N . GLU A 1 201 ? -16.532 8.963 11.729 1.00 80.25 201 GLU A N 1
ATOM 1479 C CA . GLU A 1 201 ? -16.430 8.250 13.006 1.00 80.25 201 GLU A CA 1
ATOM 1480 C C . GLU A 1 201 ? -17.254 8.923 14.107 1.00 80.25 201 GLU A C 1
ATOM 1482 O O . GLU A 1 201 ? -18.048 8.260 14.776 1.00 80.25 201 GLU A O 1
ATOM 1487 N N . MET A 1 202 ? -17.138 10.245 14.265 1.00 81.44 202 MET A N 1
ATOM 1488 C CA . MET A 1 202 ? -17.899 10.995 15.267 1.00 81.44 202 MET A CA 1
ATOM 1489 C C . MET A 1 202 ? -19.413 10.873 15.044 1.00 81.44 202 MET A C 1
ATOM 1491 O O . MET A 1 202 ? -20.172 10.652 15.993 1.00 81.44 202 MET A O 1
ATOM 1495 N N . LEU A 1 203 ? -19.869 10.948 13.790 1.00 78.12 203 LEU A N 1
ATOM 1496 C CA . LEU A 1 203 ? -21.277 10.747 13.448 1.00 78.12 203 LEU A CA 1
ATOM 1497 C C . LEU A 1 203 ? -21.747 9.317 13.737 1.00 78.12 203 LEU A C 1
ATOM 1499 O O . LEU A 1 203 ? -22.846 9.129 14.265 1.00 78.12 203 LEU A O 1
ATOM 1503 N N . ASN A 1 204 ? -20.929 8.312 13.418 1.00 75.25 204 ASN A N 1
ATOM 1504 C CA . ASN A 1 204 ? -21.241 6.913 13.706 1.00 75.25 204 ASN A CA 1
ATOM 1505 C C . ASN A 1 204 ? -21.330 6.662 15.221 1.00 75.25 204 ASN A C 1
ATOM 1507 O O . ASN A 1 204 ? -22.289 6.039 15.682 1.00 75.25 204 ASN A O 1
ATOM 1511 N N . LEU A 1 205 ? -20.415 7.232 16.013 1.00 78.88 205 LEU A N 1
ATOM 1512 C CA . LEU A 1 205 ? -20.433 7.160 17.478 1.00 78.88 205 LEU A CA 1
ATOM 1513 C C . LEU A 1 205 ? -21.679 7.820 18.085 1.00 78.88 205 LEU A C 1
ATOM 1515 O O . LEU A 1 205 ? -22.259 7.300 19.040 1.00 78.88 205 LEU A O 1
ATOM 1519 N N . GLN A 1 206 ? -22.122 8.958 17.546 1.00 78.19 206 GLN A N 1
ATOM 1520 C CA . GLN A 1 206 ? -23.332 9.630 18.027 1.00 78.19 206 GLN A CA 1
ATOM 1521 C C . GLN A 1 206 ? -24.607 8.837 17.721 1.00 78.19 206 GLN A C 1
ATOM 1523 O O . GLN A 1 206 ? -25.482 8.752 18.587 1.00 78.19 206 GLN A O 1
ATOM 1528 N N . ARG A 1 207 ? -24.687 8.196 16.547 1.00 74.94 207 ARG A N 1
ATOM 1529 C CA . ARG A 1 207 ? -25.807 7.304 16.197 1.00 74.94 207 ARG A CA 1
ATOM 1530 C C . ARG A 1 207 ? -25.831 6.043 17.049 1.00 74.94 207 ARG A C 1
ATOM 1532 O O . ARG A 1 207 ? -26.902 5.651 17.499 1.00 74.94 207 ARG A O 1
ATOM 1539 N N . ALA A 1 208 ? -24.671 5.442 17.315 1.00 76.88 208 ALA A N 1
ATOM 1540 C CA . ALA A 1 208 ? -24.564 4.282 18.203 1.00 76.88 208 ALA A CA 1
ATOM 1541 C C . ALA A 1 208 ? -25.058 4.598 19.626 1.00 76.88 208 ALA A C 1
ATOM 1543 O O . ALA A 1 208 ? -25.638 3.748 20.293 1.00 76.88 208 ALA A O 1
ATOM 1544 N N . ARG A 1 209 ? -24.895 5.850 20.070 1.00 79.50 209 ARG A N 1
ATOM 1545 C CA . ARG A 1 209 ? -25.416 6.362 21.348 1.00 79.50 209 ARG A CA 1
ATOM 1546 C C . ARG A 1 209 ? -26.891 6.786 21.297 1.00 79.50 209 ARG A C 1
ATOM 1548 O O . ARG A 1 209 ? -27.372 7.380 22.257 1.00 79.50 209 ARG A O 1
ATOM 1555 N N . GLY A 1 210 ? -27.597 6.536 20.192 1.00 72.94 210 GLY A N 1
ATOM 1556 C CA . GLY A 1 210 ? -29.014 6.875 20.024 1.00 72.94 210 GLY A CA 1
ATOM 1557 C C . GLY A 1 210 ? -29.311 8.377 19.963 1.00 72.94 210 GLY A C 1
ATOM 1558 O O . GLY A 1 210 ? -30.469 8.770 20.073 1.00 72.94 210 GLY A O 1
ATOM 1559 N N . ARG A 1 211 ? -28.292 9.234 19.802 1.00 70.19 211 ARG A N 1
ATOM 1560 C CA . ARG A 1 211 ? -28.484 10.684 19.662 1.00 70.19 211 ARG A CA 1
ATOM 1561 C C . ARG A 1 211 ? -28.775 11.032 18.205 1.00 70.19 211 ARG A C 1
ATOM 1563 O O . ARG A 1 211 ? -28.241 10.399 17.293 1.00 70.19 211 ARG A O 1
ATOM 1570 N N . ALA A 1 212 ? -29.592 12.064 17.987 1.00 65.12 212 ALA A N 1
ATOM 1571 C CA . ALA A 1 212 ? -29.778 12.648 16.664 1.00 65.12 212 ALA A CA 1
ATOM 1572 C C . ALA A 1 212 ? -28.428 13.198 16.180 1.00 65.12 212 ALA A C 1
ATOM 1574 O O . ALA A 1 212 ? -27.975 14.247 16.634 1.00 65.12 212 ALA A O 1
ATOM 1575 N N . ALA A 1 213 ? -27.747 12.446 15.316 1.00 60.09 213 ALA A N 1
ATOM 1576 C CA . ALA A 1 213 ? -26.474 12.872 14.760 1.00 60.09 213 ALA A CA 1
ATOM 1577 C C . ALA A 1 213 ? -26.714 14.102 13.861 1.00 60.09 213 ALA A C 1
ATOM 1579 O O . ALA A 1 213 ? -27.561 14.023 12.962 1.00 60.09 213 ALA A O 1
ATOM 1580 N N . PRO A 1 214 ? -26.006 15.227 14.073 1.00 64.19 214 PRO A N 1
ATOM 1581 C CA . PRO A 1 214 ? -26.106 16.390 13.209 1.00 64.19 214 PRO A CA 1
ATOM 1582 C C . PRO A 1 214 ? -25.736 16.001 11.778 1.00 64.19 214 PRO A C 1
ATOM 1584 O O . PRO A 1 214 ? -24.807 15.229 11.545 1.00 64.19 214 PRO A O 1
ATOM 1587 N N . TYR A 1 215 ? -26.451 16.535 10.793 1.00 65.12 215 TYR A N 1
ATOM 1588 C CA . TYR A 1 215 ? -26.093 16.311 9.397 1.00 65.12 215 TYR A CA 1
ATOM 1589 C C . TYR A 1 215 ? -24.816 17.082 9.052 1.00 65.12 215 TYR A C 1
ATOM 1591 O O . TYR A 1 215 ? -24.672 18.249 9.420 1.00 65.12 215 TYR A O 1
ATOM 1599 N N . LEU A 1 216 ? -23.912 16.455 8.293 1.00 67.19 216 LEU A N 1
ATOM 1600 C CA . LEU A 1 216 ? -22.757 17.144 7.723 1.00 67.19 216 LEU A CA 1
ATOM 1601 C C . LEU A 1 216 ? -23.263 18.173 6.696 1.00 67.19 216 LEU A C 1
ATOM 1603 O O . LEU A 1 216 ? -23.691 17.824 5.595 1.00 67.19 216 LEU A O 1
ATOM 1607 N N . ASN A 1 217 ? -23.300 19.443 7.094 1.00 76.25 217 ASN A N 1
ATOM 1608 C CA . ASN A 1 217 ? -23.751 20.546 6.249 1.00 76.25 217 ASN A CA 1
ATOM 1609 C C . ASN A 1 217 ? -22.569 21.122 5.445 1.00 76.25 217 ASN A C 1
ATOM 1611 O O . ASN A 1 217 ? -21.415 20.980 5.843 1.00 76.25 217 ASN A O 1
ATOM 1615 N N . ARG A 1 218 ? -22.842 21.839 4.347 1.00 78.44 218 ARG A N 1
ATOM 1616 C CA . ARG A 1 218 ? -21.828 22.537 3.530 1.00 78.44 218 ARG A CA 1
ATOM 1617 C C . ARG A 1 218 ? -20.907 23.432 4.365 1.00 78.44 218 ARG A C 1
ATOM 1619 O O . ARG A 1 218 ? -19.721 23.511 4.088 1.00 78.44 218 ARG A O 1
ATOM 1626 N N . TYR A 1 219 ? -21.434 24.036 5.430 1.00 78.62 219 TYR A N 1
ATOM 1627 C CA . TYR A 1 219 ? -20.665 24.868 6.358 1.00 78.62 219 TYR A CA 1
ATOM 1628 C C . TYR A 1 219 ? -19.587 24.082 7.113 1.00 78.62 219 TYR A C 1
ATOM 1630 O O . TYR A 1 219 ? -18.523 24.625 7.382 1.00 78.62 219 TYR A O 1
ATOM 1638 N N . TRP A 1 220 ? -19.820 22.797 7.403 1.00 82.25 220 TRP A N 1
ATOM 1639 C CA . TRP A 1 220 ? -18.802 21.938 8.005 1.00 82.25 220 TRP A CA 1
ATOM 1640 C C . TRP A 1 220 ? -17.664 21.658 7.018 1.00 82.25 220 TRP A C 1
ATOM 1642 O O . TRP A 1 220 ? -16.505 21.778 7.391 1.00 82.25 220 TRP A O 1
ATOM 1652 N N . LEU A 1 221 ? -17.980 21.369 5.746 1.00 78.06 221 LEU A N 1
ATOM 1653 C CA . LEU A 1 221 ? -16.960 21.199 4.700 1.00 78.06 221 LEU A CA 1
ATOM 1654 C C . LEU A 1 221 ? -16.150 22.481 4.491 1.00 78.06 221 LEU A C 1
ATOM 1656 O O . LEU A 1 221 ? -14.934 22.414 4.349 1.00 78.06 221 LEU A O 1
ATOM 1660 N N . VAL A 1 222 ? -16.811 23.642 4.520 1.00 83.50 2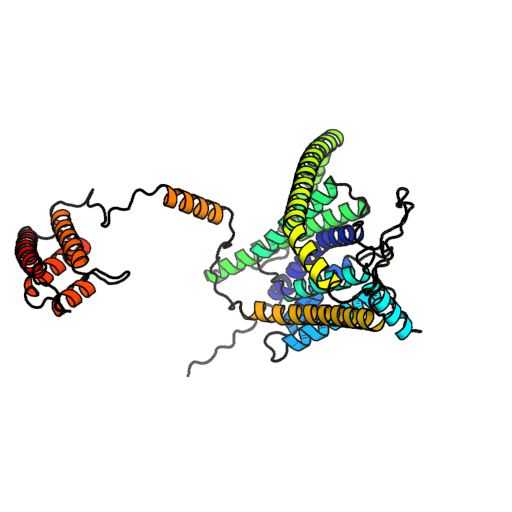22 VAL A N 1
ATOM 1661 C CA . VAL A 1 222 ? -16.140 24.947 4.455 1.00 83.50 222 VAL A CA 1
ATOM 1662 C C . VAL A 1 222 ? -15.242 25.161 5.673 1.00 83.50 222 VAL A C 1
ATOM 1664 O O . VAL A 1 222 ? -14.112 25.591 5.498 1.00 83.50 222 VAL A O 1
ATOM 1667 N N . SER A 1 223 ? -15.691 24.812 6.882 1.00 80.44 223 SER A N 1
ATOM 1668 C CA . SER A 1 223 ? -14.886 24.926 8.106 1.00 80.44 223 SER A CA 1
ATOM 1669 C C . SER A 1 223 ? -13.681 23.977 8.111 1.00 80.44 223 SER A C 1
ATOM 1671 O O . SER A 1 223 ? -12.565 24.391 8.414 1.00 80.44 223 SER A O 1
ATOM 1673 N N . ALA A 1 224 ? -13.865 22.715 7.717 1.00 76.88 224 ALA A N 1
ATOM 1674 C CA . ALA A 1 224 ? -12.766 21.766 7.571 1.00 76.88 224 ALA A CA 1
ATOM 1675 C C . ALA A 1 224 ? -11.776 22.240 6.495 1.00 76.88 224 ALA A C 1
ATOM 1677 O O . ALA A 1 224 ? -10.573 22.299 6.740 1.00 76.88 224 ALA A O 1
ATOM 1678 N N . GLY A 1 225 ? -12.287 22.661 5.335 1.00 80.81 225 GLY A N 1
ATOM 1679 C CA . GLY A 1 225 ? -11.490 23.240 4.258 1.00 80.81 225 GLY A CA 1
ATOM 1680 C C . GLY A 1 225 ? -10.735 24.498 4.689 1.00 80.81 225 GLY A C 1
ATOM 1681 O O . GLY A 1 225 ? -9.564 24.636 4.348 1.00 80.81 225 GLY A O 1
ATOM 1682 N N . SER A 1 226 ? -11.346 25.377 5.491 1.00 85.44 226 SER A N 1
ATOM 1683 C CA . SER A 1 226 ? -10.688 26.584 5.998 1.00 85.44 226 SER A CA 1
ATOM 1684 C C . SER A 1 226 ? -9.590 26.264 7.003 1.00 85.44 226 SER A C 1
ATOM 1686 O O . SER A 1 226 ? -8.566 26.933 6.993 1.00 85.44 226 SER A O 1
ATOM 1688 N N . VAL A 1 227 ? -9.760 25.237 7.843 1.00 84.19 227 VAL A N 1
ATOM 1689 C CA . VAL A 1 227 ? -8.701 24.777 8.757 1.00 84.19 227 VAL A CA 1
ATOM 1690 C C . VAL A 1 227 ? -7.530 24.189 7.970 1.00 84.19 227 VAL A C 1
ATOM 1692 O O . VAL A 1 227 ? -6.386 24.547 8.235 1.00 84.19 227 VAL A O 1
ATOM 1695 N N . VAL A 1 228 ? -7.799 23.339 6.971 1.00 82.44 228 VAL A N 1
ATOM 1696 C CA . VAL A 1 228 ? -6.751 22.804 6.084 1.00 82.44 228 VAL A CA 1
ATOM 1697 C C . VAL A 1 228 ? -6.020 23.946 5.377 1.00 82.44 228 VAL A C 1
ATOM 1699 O O . VAL A 1 228 ? -4.793 23.994 5.406 1.00 82.44 228 VAL A O 1
ATOM 1702 N N . LEU A 1 229 ? -6.756 24.906 4.810 1.00 83.12 229 LEU A N 1
ATOM 1703 C CA . LEU A 1 229 ? -6.179 26.080 4.158 1.00 83.12 229 LEU A CA 1
ATOM 1704 C C . LEU A 1 229 ? -5.346 26.924 5.131 1.00 83.12 229 LEU A C 1
ATOM 1706 O O . LEU A 1 229 ? -4.232 27.305 4.790 1.00 83.12 229 LEU A O 1
ATOM 1710 N N . ALA A 1 230 ? -5.844 27.179 6.342 1.00 86.38 230 ALA A N 1
ATOM 1711 C CA . ALA A 1 230 ? -5.126 27.938 7.361 1.00 86.38 230 ALA A CA 1
ATOM 1712 C C . ALA A 1 230 ? -3.812 27.255 7.759 1.00 86.38 230 ALA A C 1
ATOM 1714 O O . ALA A 1 230 ? -2.792 27.927 7.861 1.00 86.38 230 ALA A O 1
ATOM 1715 N N . ILE A 1 231 ? -3.807 25.927 7.918 1.00 85.25 231 ILE A N 1
ATOM 1716 C CA . ILE A 1 231 ? -2.589 25.161 8.219 1.00 85.25 231 ILE A CA 1
ATOM 1717 C C . ILE A 1 231 ? -1.591 25.241 7.058 1.00 85.25 231 ILE A C 1
ATOM 1719 O O . ILE A 1 231 ? -0.399 25.417 7.297 1.00 85.25 231 ILE A O 1
ATOM 1723 N N . LEU A 1 232 ? -2.057 25.163 5.808 1.00 84.00 232 LEU A N 1
ATOM 1724 C CA . LEU A 1 232 ? -1.192 25.283 4.629 1.00 84.00 232 LEU A CA 1
ATOM 1725 C C . LEU A 1 232 ? -0.600 26.691 4.489 1.00 84.00 232 LEU A C 1
ATOM 1727 O O . LEU A 1 232 ? 0.600 26.824 4.264 1.00 84.00 232 LEU A O 1
ATOM 1731 N N . VAL A 1 233 ? -1.416 27.735 4.667 1.00 82.62 233 VAL A N 1
ATOM 1732 C CA . VAL A 1 233 ? -0.964 29.136 4.648 1.00 82.62 233 VAL A CA 1
ATOM 1733 C C . VAL A 1 233 ? 0.012 29.394 5.788 1.00 82.62 233 VAL A C 1
ATOM 1735 O O . VAL A 1 233 ? 1.051 30.006 5.567 1.00 82.62 233 VAL A O 1
ATOM 1738 N N . PHE A 1 234 ? -0.274 28.892 6.990 1.00 83.69 234 PHE A N 1
ATOM 1739 C CA . PHE A 1 234 ? 0.624 29.018 8.132 1.00 83.69 234 PHE A CA 1
ATOM 1740 C C . PHE A 1 234 ? 1.951 28.297 7.887 1.00 83.69 234 PHE A C 1
ATOM 1742 O O . PHE A 1 234 ? 3.005 28.878 8.118 1.00 83.69 234 PHE A O 1
ATOM 1749 N N . GLY A 1 235 ? 1.916 27.069 7.359 1.00 80.19 235 GLY A N 1
ATOM 1750 C CA . GLY A 1 235 ? 3.117 26.334 6.967 1.00 80.19 235 GLY A CA 1
ATOM 1751 C C . GLY A 1 235 ? 3.943 27.096 5.931 1.00 80.19 235 GLY A C 1
ATOM 1752 O O . GLY A 1 235 ? 5.152 27.228 6.091 1.00 80.19 235 GLY A O 1
ATOM 1753 N N . TRP A 1 236 ? 3.295 27.674 4.917 1.00 81.00 236 TRP A N 1
ATOM 1754 C CA . TRP A 1 236 ? 3.958 28.513 3.918 1.00 81.00 236 TRP A CA 1
ATOM 1755 C C . TRP A 1 236 ? 4.555 29.795 4.524 1.00 81.00 236 TRP A C 1
ATOM 1757 O O . TRP A 1 236 ? 5.717 30.101 4.270 1.00 81.00 236 TRP A O 1
ATOM 1767 N N . LEU A 1 237 ? 3.825 30.515 5.378 1.00 79.62 237 LEU A N 1
ATOM 1768 C CA . LEU A 1 237 ? 4.347 31.697 6.076 1.00 79.62 237 LEU A CA 1
ATOM 1769 C C . LEU A 1 237 ? 5.535 31.342 6.976 1.00 79.62 237 LEU A C 1
ATOM 1771 O O . LEU A 1 237 ? 6.527 32.065 7.003 1.00 79.62 237 LEU A O 1
ATOM 1775 N N . LEU A 1 238 ? 5.475 30.197 7.656 1.00 79.00 238 LEU A N 1
ATOM 1776 C CA . LEU A 1 238 ? 6.572 29.705 8.480 1.00 79.00 238 LEU A CA 1
ATOM 1777 C C . LEU A 1 238 ? 7.831 29.452 7.636 1.00 79.00 238 LEU A C 1
ATOM 1779 O O . LEU A 1 238 ? 8.928 29.783 8.078 1.00 79.00 238 LEU A O 1
ATOM 1783 N N . THR A 1 239 ? 7.687 28.964 6.395 1.00 73.31 239 THR A N 1
ATOM 1784 C CA . THR A 1 239 ? 8.834 28.820 5.476 1.00 73.31 239 THR A CA 1
ATOM 1785 C C . THR A 1 239 ? 9.444 30.145 5.026 1.00 73.31 239 THR A C 1
ATOM 1787 O O . THR A 1 239 ? 10.608 30.149 4.651 1.00 73.31 239 THR A O 1
ATOM 1790 N N . GLN A 1 240 ? 8.711 31.263 5.084 1.00 75.81 240 GLN A N 1
ATOM 1791 C CA . GLN A 1 240 ? 9.271 32.593 4.793 1.00 75.81 240 GLN A CA 1
ATOM 1792 C C . GLN A 1 240 ? 10.117 33.128 5.957 1.00 75.81 240 GLN A C 1
ATOM 1794 O O . GLN A 1 240 ? 11.032 33.920 5.748 1.00 75.81 240 GLN A O 1
ATOM 1799 N N . ILE A 1 241 ? 9.806 32.707 7.188 1.00 76.69 241 ILE A N 1
ATOM 1800 C CA . ILE A 1 241 ? 10.513 33.128 8.407 1.00 76.69 241 ILE A CA 1
ATOM 1801 C C . ILE A 1 241 ? 11.792 32.304 8.606 1.00 76.69 241 ILE A C 1
ATOM 1803 O O . ILE A 1 241 ? 12.799 32.815 9.095 1.00 76.69 241 ILE A O 1
ATOM 1807 N N . VAL A 1 242 ? 11.774 31.028 8.218 1.00 76.69 242 VAL A N 1
ATOM 1808 C CA . VAL A 1 242 ? 12.965 30.174 8.235 1.00 76.69 242 VAL A CA 1
ATOM 1809 C C . VAL A 1 242 ? 13.846 30.546 7.046 1.00 76.69 242 VAL A C 1
ATOM 1811 O O . VAL A 1 242 ? 13.428 30.400 5.900 1.00 76.69 242 VAL A O 1
ATOM 1814 N N . SER A 1 243 ? 15.077 31.011 7.292 1.00 72.62 243 SER A N 1
ATOM 1815 C CA . SER A 1 243 ? 15.980 31.333 6.185 1.00 72.62 243 SER A CA 1
ATOM 1816 C C . SER A 1 243 ? 16.189 30.079 5.313 1.00 72.62 243 SER A C 1
ATOM 1818 O O . SER A 1 243 ? 16.441 28.993 5.850 1.00 72.62 243 SER A O 1
ATOM 1820 N N . PRO A 1 244 ? 16.098 30.185 3.971 1.00 69.25 244 PRO A N 1
ATOM 1821 C CA . PRO A 1 244 ? 16.277 29.038 3.078 1.00 69.25 244 PRO A CA 1
ATOM 1822 C C . PRO A 1 244 ? 17.607 28.310 3.308 1.00 69.25 244 PRO A C 1
ATOM 1824 O O . PRO A 1 244 ? 17.700 27.101 3.121 1.00 69.25 244 PRO A O 1
ATOM 1827 N N . GLN A 1 245 ? 18.620 29.054 3.758 1.00 71.88 245 GLN A N 1
ATOM 1828 C CA . GLN A 1 245 ? 19.942 28.547 4.113 1.00 71.88 245 GLN A CA 1
ATOM 1829 C C . GLN A 1 245 ? 19.902 27.718 5.401 1.00 71.88 245 GLN A C 1
ATOM 1831 O O . GLN A 1 245 ? 20.362 26.585 5.384 1.00 71.88 245 GLN A O 1
ATOM 1836 N N . ALA A 1 246 ? 19.261 28.200 6.473 1.00 70.69 246 ALA A N 1
ATOM 1837 C CA . ALA A 1 246 ? 19.130 27.437 7.716 1.00 70.69 246 ALA A CA 1
ATOM 1838 C C . ALA A 1 246 ? 18.318 26.148 7.520 1.00 70.69 246 ALA A C 1
ATOM 1840 O O . ALA A 1 246 ? 18.666 25.105 8.073 1.00 70.69 246 ALA A O 1
ATOM 1841 N N . ALA A 1 247 ? 17.264 26.195 6.696 1.00 64.62 247 ALA A N 1
ATOM 1842 C CA . ALA A 1 247 ? 16.526 24.997 6.307 1.00 64.62 247 ALA A CA 1
ATOM 1843 C C . ALA A 1 247 ? 17.411 24.029 5.509 1.00 64.62 247 ALA A C 1
ATOM 1845 O O . ALA A 1 247 ? 17.452 22.844 5.827 1.00 64.62 247 ALA A O 1
ATOM 1846 N N . ALA A 1 248 ? 18.147 24.518 4.507 1.00 67.19 248 ALA A N 1
ATOM 1847 C CA . ALA A 1 248 ? 19.049 23.688 3.714 1.00 67.19 248 ALA A CA 1
ATOM 1848 C C . ALA A 1 248 ? 20.162 23.061 4.566 1.00 67.19 248 ALA A C 1
ATOM 1850 O O . ALA A 1 248 ? 20.444 21.878 4.408 1.00 67.19 248 ALA A O 1
ATOM 1851 N N . ASP A 1 249 ? 20.756 23.809 5.492 1.00 71.81 249 ASP A N 1
ATOM 1852 C CA . ASP A 1 249 ? 21.833 23.323 6.355 1.00 71.81 249 ASP A CA 1
ATOM 1853 C C . ASP A 1 249 ? 21.321 22.290 7.367 1.00 71.81 249 ASP A C 1
ATOM 1855 O O . ASP A 1 249 ? 21.949 21.246 7.552 1.00 71.81 249 ASP A O 1
ATOM 1859 N N . ALA A 1 250 ? 20.136 22.505 7.949 1.00 69.56 250 ALA A N 1
ATOM 1860 C CA . ALA A 1 250 ? 19.485 21.512 8.802 1.00 69.56 250 ALA A CA 1
ATOM 1861 C C . ALA A 1 250 ? 19.128 20.232 8.025 1.00 69.56 250 ALA A C 1
ATOM 1863 O O . ALA A 1 250 ? 19.382 19.125 8.502 1.00 69.56 250 ALA A O 1
ATOM 1864 N N . LEU A 1 251 ? 18.581 20.364 6.811 1.00 66.44 251 LEU A N 1
ATOM 1865 C CA . LEU A 1 251 ? 18.241 19.226 5.954 1.00 66.44 251 LEU A CA 1
ATOM 1866 C C . LEU A 1 251 ? 19.495 18.474 5.487 1.00 66.44 251 LEU A C 1
ATOM 1868 O O . LEU A 1 251 ? 19.479 17.246 5.482 1.00 66.44 251 LEU A O 1
ATOM 1872 N N . ARG A 1 252 ? 20.596 19.169 5.166 1.00 72.44 252 ARG A N 1
ATOM 1873 C CA . ARG A 1 252 ? 21.888 18.539 4.841 1.00 72.44 252 ARG A CA 1
ATOM 1874 C C . ARG A 1 252 ? 22.480 17.808 6.037 1.00 72.44 252 ARG A C 1
ATOM 1876 O O . ARG A 1 252 ? 22.975 16.701 5.863 1.00 72.44 252 ARG A O 1
ATOM 1883 N N . ALA A 1 253 ? 22.414 18.382 7.238 1.00 72.19 253 ALA A N 1
ATOM 1884 C CA . ALA A 1 253 ? 22.879 17.711 8.449 1.00 72.19 253 ALA A CA 1
ATOM 1885 C C . ALA A 1 253 ? 22.094 16.412 8.692 1.00 72.19 253 ALA A C 1
ATOM 1887 O O . ALA A 1 253 ? 22.689 15.353 8.876 1.00 72.19 253 ALA A O 1
ATOM 1888 N N . VAL A 1 254 ? 20.760 16.468 8.606 1.00 70.31 254 VAL A N 1
ATOM 1889 C CA . VAL A 1 254 ? 19.896 15.283 8.733 1.00 70.31 254 VAL A CA 1
ATOM 1890 C C . VAL A 1 254 ? 20.171 14.270 7.617 1.00 70.31 254 VAL A C 1
ATOM 1892 O O . VAL A 1 254 ? 20.328 13.084 7.901 1.00 70.31 254 VAL A O 1
ATOM 1895 N N . GLY A 1 255 ? 20.279 14.723 6.366 1.00 69.06 255 GLY A N 1
ATOM 1896 C CA . GLY A 1 255 ? 20.607 13.889 5.210 1.00 69.06 255 GLY A CA 1
ATOM 1897 C C . GLY A 1 255 ? 21.968 13.205 5.343 1.00 69.06 255 GLY A C 1
ATOM 1898 O O . GLY A 1 255 ? 22.075 12.021 5.046 1.00 69.06 255 GLY A O 1
ATOM 1899 N N . GLY A 1 256 ? 22.976 13.900 5.876 1.00 72.00 256 GLY A N 1
ATOM 1900 C CA . GLY A 1 256 ? 24.290 13.335 6.180 1.00 72.00 256 GLY A CA 1
ATOM 1901 C C . GLY A 1 256 ? 24.221 12.227 7.229 1.00 72.00 256 GLY A C 1
ATOM 1902 O O . GLY A 1 256 ? 24.777 11.153 7.017 1.00 72.00 256 GLY A O 1
ATOM 1903 N N . VAL A 1 257 ? 23.475 12.432 8.323 1.00 70.44 257 VAL A N 1
ATOM 1904 C CA . VAL A 1 257 ? 23.265 11.380 9.336 1.00 70.44 257 VAL A CA 1
ATOM 1905 C C . VAL A 1 257 ? 22.534 10.177 8.740 1.00 70.44 257 VAL A C 1
ATOM 1907 O O . VAL A 1 257 ? 22.951 9.042 8.959 1.00 70.44 257 VAL A O 1
ATOM 1910 N N . ILE A 1 258 ? 21.468 10.404 7.965 1.00 68.38 258 ILE A N 1
ATOM 1911 C CA . ILE A 1 258 ? 20.731 9.323 7.293 1.00 68.38 258 ILE A CA 1
ATOM 1912 C C . ILE A 1 258 ? 21.648 8.577 6.322 1.00 68.38 258 ILE A C 1
ATOM 1914 O O . ILE A 1 258 ? 21.642 7.351 6.324 1.00 68.38 258 ILE A O 1
ATOM 1918 N N . GLY A 1 259 ? 22.457 9.291 5.538 1.00 70.25 259 GLY A N 1
ATOM 1919 C CA . GLY A 1 259 ? 23.429 8.707 4.617 1.00 70.25 259 GLY A CA 1
ATOM 1920 C C . GLY A 1 259 ? 24.422 7.793 5.330 1.00 70.25 259 GLY A C 1
ATOM 1921 O O . GLY A 1 259 ? 24.566 6.641 4.942 1.00 70.25 259 GLY A O 1
ATOM 1922 N N . VAL A 1 260 ? 25.017 8.255 6.434 1.00 73.00 260 VAL A N 1
ATOM 1923 C CA . VAL A 1 260 ? 25.924 7.440 7.263 1.00 73.00 260 VAL A CA 1
ATOM 1924 C C . VAL A 1 260 ? 25.224 6.195 7.813 1.00 73.00 260 VAL A C 1
ATOM 1926 O O . VAL A 1 260 ? 25.794 5.109 7.795 1.00 73.00 260 VAL A O 1
ATOM 1929 N N . VAL A 1 261 ? 23.978 6.322 8.282 1.00 71.38 261 VAL A N 1
ATOM 1930 C CA . VAL A 1 261 ? 23.192 5.179 8.775 1.00 71.38 261 VAL A CA 1
ATOM 1931 C C . VAL A 1 261 ? 22.897 4.180 7.656 1.00 71.38 261 VAL A C 1
ATOM 1933 O O . VAL A 1 261 ? 23.019 2.976 7.873 1.00 71.38 261 VAL A O 1
ATOM 1936 N N . LEU A 1 262 ? 22.510 4.658 6.472 1.00 70.69 262 LEU A N 1
ATOM 1937 C CA . LEU A 1 262 ? 22.252 3.806 5.314 1.00 70.69 262 LEU A CA 1
ATOM 1938 C C . LEU A 1 262 ? 23.527 3.112 4.836 1.00 70.69 262 LEU A C 1
ATOM 1940 O O . LEU A 1 262 ? 23.450 1.944 4.471 1.00 70.69 262 LEU A O 1
ATOM 1944 N N . ASP A 1 263 ? 24.675 3.783 4.896 1.00 71.38 263 ASP A N 1
ATOM 1945 C CA . ASP A 1 263 ? 25.971 3.222 4.514 1.00 71.38 263 ASP A CA 1
ATOM 1946 C C . ASP A 1 263 ? 26.471 2.171 5.522 1.00 71.38 263 ASP A C 1
ATOM 1948 O O . ASP A 1 263 ? 26.944 1.094 5.163 1.00 71.38 263 ASP A O 1
ATOM 1952 N N . LEU A 1 264 ? 26.255 2.411 6.817 1.00 77.44 264 LEU A N 1
ATOM 1953 C CA . LEU A 1 264 ? 26.449 1.403 7.862 1.00 77.44 264 LEU A CA 1
ATOM 1954 C C . LEU A 1 264 ? 25.534 0.192 7.659 1.00 77.44 264 LEU A C 1
ATOM 1956 O O . LEU A 1 264 ? 25.972 -0.949 7.814 1.00 77.44 264 LEU A O 1
ATOM 1960 N N . LEU A 1 265 ? 24.264 0.423 7.315 1.00 73.75 265 LEU A N 1
ATOM 1961 C CA . LEU A 1 265 ? 23.294 -0.645 7.092 1.00 73.75 265 LEU A CA 1
ATOM 1962 C C . LEU A 1 265 ? 23.619 -1.446 5.827 1.00 73.75 265 LEU A C 1
ATOM 1964 O O . LEU A 1 265 ? 23.555 -2.672 5.864 1.00 73.75 265 LEU A O 1
ATOM 1968 N N . SER A 1 266 ? 23.976 -0.783 4.726 1.00 66.44 266 SER A N 1
ATOM 1969 C CA . SER A 1 266 ? 24.381 -1.432 3.475 1.00 66.44 266 SER A CA 1
ATOM 1970 C C . SER A 1 266 ? 25.652 -2.255 3.684 1.00 66.44 266 SER A C 1
ATOM 1972 O O . SER A 1 266 ? 25.697 -3.415 3.279 1.00 66.44 266 SER A O 1
ATOM 1974 N N . THR A 1 267 ? 26.629 -1.714 4.415 1.00 77.69 267 THR A N 1
ATOM 1975 C CA . THR A 1 267 ? 27.854 -2.416 4.810 1.00 77.69 267 THR A CA 1
ATOM 1976 C C . THR A 1 267 ? 27.532 -3.632 5.673 1.00 77.69 267 THR A C 1
ATOM 1978 O O . THR A 1 267 ? 28.040 -4.722 5.422 1.00 77.69 267 THR A O 1
ATOM 1981 N N . LEU A 1 268 ? 26.638 -3.496 6.657 1.00 76.88 268 LEU A N 1
ATOM 1982 C CA . LEU A 1 268 ? 26.184 -4.618 7.480 1.00 76.88 268 LEU A CA 1
ATOM 1983 C C . LEU A 1 268 ? 25.497 -5.698 6.633 1.00 76.88 268 LEU A C 1
ATOM 1985 O O . LEU A 1 268 ? 25.783 -6.880 6.807 1.00 76.88 268 LEU A O 1
ATOM 1989 N N . ILE A 1 269 ? 24.616 -5.310 5.708 1.00 74.62 269 ILE A N 1
ATOM 1990 C CA . ILE A 1 269 ? 23.960 -6.238 4.777 1.00 74.62 269 ILE A CA 1
ATOM 1991 C C . ILE A 1 269 ? 25.003 -6.946 3.909 1.00 74.62 269 ILE A C 1
ATOM 1993 O O . ILE A 1 269 ? 24.911 -8.159 3.739 1.00 74.62 269 ILE A O 1
ATOM 1997 N N . ALA A 1 270 ? 26.009 -6.228 3.405 1.00 71.94 270 ALA A N 1
ATOM 1998 C CA . ALA A 1 270 ? 27.097 -6.805 2.625 1.00 71.94 270 ALA A CA 1
ATOM 1999 C C . ALA A 1 270 ? 27.906 -7.819 3.446 1.00 71.94 270 ALA A C 1
ATOM 2001 O O . ALA A 1 270 ? 28.173 -8.915 2.959 1.00 71.94 270 ALA A O 1
ATOM 2002 N N . TRP A 1 271 ? 28.216 -7.518 4.711 1.00 84.56 271 TRP A N 1
ATOM 2003 C CA . TRP A 1 271 ? 28.868 -8.464 5.624 1.00 84.56 271 TRP A CA 1
ATOM 2004 C C . TRP A 1 271 ? 28.017 -9.698 5.905 1.00 84.56 271 TRP A C 1
ATOM 2006 O O . TRP A 1 271 ? 28.536 -10.811 5.920 1.00 84.56 271 TRP A O 1
ATOM 2016 N N . VAL A 1 272 ? 26.709 -9.526 6.100 1.00 74.19 272 VAL A N 1
ATOM 2017 C CA . VAL A 1 272 ? 25.775 -10.643 6.290 1.00 74.19 272 VAL A CA 1
ATOM 2018 C C . VAL A 1 272 ? 25.704 -11.504 5.032 1.00 74.19 272 VAL A C 1
ATOM 2020 O O . VAL A 1 272 ? 25.781 -12.727 5.131 1.00 74.19 272 VAL A O 1
ATOM 2023 N N . ALA A 1 273 ? 25.600 -10.887 3.854 1.00 76.06 273 ALA A N 1
ATOM 2024 C CA . ALA A 1 273 ? 25.613 -11.587 2.576 1.00 76.06 273 ALA A CA 1
ATOM 2025 C C . ALA A 1 273 ? 26.935 -12.336 2.367 1.00 76.06 273 ALA A C 1
ATOM 2027 O O . ALA A 1 273 ? 26.913 -13.504 1.996 1.00 76.06 273 ALA A O 1
ATOM 2028 N N . PHE A 1 274 ? 28.070 -11.705 2.677 1.00 81.94 274 PHE A N 1
ATOM 2029 C CA . PHE A 1 274 ? 29.389 -12.328 2.625 1.00 81.94 274 PHE A CA 1
ATOM 2030 C C . PHE A 1 274 ? 29.494 -13.520 3.582 1.00 81.94 274 PHE A C 1
ATOM 2032 O O . PHE A 1 274 ? 29.933 -14.586 3.169 1.00 81.94 274 PHE A O 1
ATOM 2039 N N . ALA A 1 275 ? 29.037 -13.388 4.829 1.00 72.19 275 ALA A N 1
ATOM 2040 C CA . ALA A 1 275 ? 29.038 -14.475 5.807 1.00 72.19 275 ALA A CA 1
ATOM 2041 C C . ALA A 1 275 ? 28.137 -15.644 5.379 1.00 72.19 275 ALA A C 1
ATOM 2043 O O . ALA A 1 275 ? 28.525 -16.804 5.508 1.00 72.19 275 ALA A O 1
ATOM 2044 N N . LEU A 1 276 ? 26.953 -15.346 4.832 1.00 78.12 276 LEU A N 1
ATOM 2045 C CA . LEU A 1 276 ? 26.066 -16.338 4.220 1.00 78.12 276 LEU A CA 1
ATOM 2046 C C . LEU A 1 276 ? 26.763 -17.059 3.068 1.00 78.12 276 LEU A C 1
ATOM 2048 O O . LEU A 1 276 ? 26.740 -18.283 3.011 1.00 78.12 276 LEU A O 1
ATOM 2052 N N . LEU A 1 277 ? 27.399 -16.317 2.164 1.00 79.62 277 LEU A N 1
ATOM 2053 C CA . LEU A 1 277 ? 28.065 -16.887 0.998 1.00 79.62 277 LEU A CA 1
ATOM 2054 C C . LEU A 1 277 ? 29.292 -17.713 1.400 1.00 79.62 277 LEU A C 1
ATOM 2056 O O . LEU A 1 277 ? 29.505 -18.786 0.850 1.00 79.62 277 LEU A O 1
ATOM 2060 N N . TRP A 1 278 ? 30.039 -17.266 2.409 1.00 87.19 278 TRP A N 1
ATOM 2061 C CA . TRP A 1 278 ? 31.145 -18.001 3.022 1.00 87.19 278 TRP A CA 1
ATOM 2062 C C . TRP A 1 278 ? 30.674 -19.311 3.670 1.00 87.19 278 TRP A C 1
ATOM 2064 O O . TRP A 1 278 ? 31.301 -20.348 3.476 1.00 87.19 278 TRP A O 1
ATOM 2074 N N . LEU 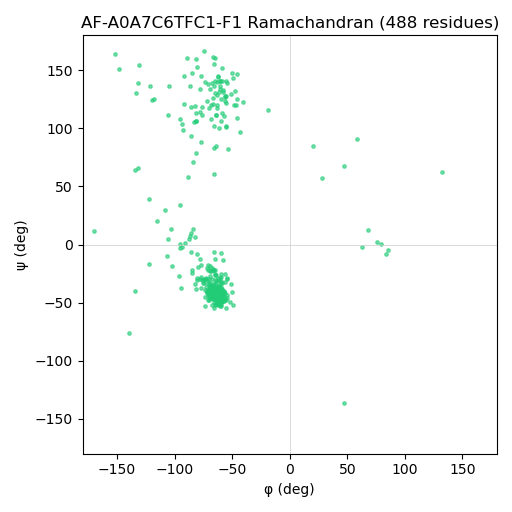A 1 279 ? 29.533 -19.295 4.371 1.00 81.94 279 LEU A N 1
ATOM 2075 C CA . LEU A 1 279 ? 28.916 -20.494 4.950 1.00 81.94 279 LEU A CA 1
ATOM 2076 C C . LEU A 1 279 ? 28.420 -21.471 3.872 1.00 81.94 279 LEU A C 1
ATOM 2078 O O . LEU A 1 279 ? 28.510 -22.684 4.046 1.00 81.94 279 LEU A O 1
ATOM 2082 N N . LEU A 1 280 ? 27.887 -20.947 2.766 1.00 82.12 280 LEU A N 1
ATOM 2083 C CA . LEU A 1 280 ? 27.397 -21.742 1.638 1.00 82.12 280 LEU A CA 1
ATOM 2084 C C . LEU A 1 280 ? 28.524 -22.231 0.719 1.00 82.12 280 LEU A C 1
ATOM 2086 O O . LEU A 1 280 ? 28.322 -23.190 -0.019 1.00 82.12 280 LEU A O 1
ATOM 2090 N N . TRP A 1 281 ? 29.704 -21.611 0.762 1.00 83.94 281 TRP A N 1
ATOM 2091 C CA . TRP A 1 281 ? 30.853 -21.955 -0.074 1.00 83.94 281 TRP A CA 1
ATOM 2092 C C . TRP A 1 281 ? 31.244 -23.444 -0.053 1.00 83.94 281 TRP A C 1
ATOM 2094 O O . TRP A 1 281 ? 31.362 -24.016 -1.138 1.00 83.94 281 TRP A O 1
ATOM 2104 N N . PRO A 1 282 ? 31.403 -24.121 1.107 1.00 82.50 282 PRO A N 1
ATOM 2105 C CA . PRO A 1 282 ? 31.716 -25.552 1.127 1.00 82.50 282 PRO A CA 1
ATOM 2106 C C . PRO A 1 282 ? 30.623 -26.399 0.464 1.00 82.50 282 PRO A C 1
ATOM 2108 O O . PRO A 1 282 ? 30.937 -27.290 -0.317 1.00 82.50 282 PRO A O 1
ATOM 2111 N N . LEU A 1 283 ? 29.346 -26.066 0.680 1.00 76.00 283 LEU A N 1
ATOM 2112 C CA . LEU A 1 283 ? 28.219 -26.753 0.043 1.00 76.00 283 LEU A CA 1
ATOM 2113 C C . LEU A 1 283 ? 28.227 -26.563 -1.482 1.00 76.00 283 LEU A C 1
ATOM 2115 O O . LEU A 1 283 ? 27.950 -27.500 -2.227 1.00 76.00 283 LEU A O 1
ATOM 2119 N N . ILE A 1 284 ? 28.560 -25.357 -1.955 1.00 76.62 284 ILE A N 1
ATOM 2120 C CA . ILE A 1 284 ? 28.719 -25.062 -3.387 1.00 76.62 284 ILE A CA 1
ATOM 2121 C C . ILE A 1 284 ? 29.855 -25.905 -3.982 1.00 76.62 284 ILE A C 1
ATOM 2123 O O . ILE A 1 284 ? 29.715 -26.401 -5.100 1.00 76.62 284 ILE A O 1
ATOM 2127 N N . MET A 1 285 ? 30.956 -26.093 -3.249 1.00 75.81 285 MET A N 1
ATOM 2128 C CA . MET A 1 285 ? 32.079 -26.921 -3.697 1.00 75.81 285 MET A CA 1
ATOM 2129 C C . MET A 1 285 ? 31.741 -28.411 -3.722 1.00 75.81 285 MET A C 1
ATOM 2131 O O . MET A 1 285 ? 32.028 -29.056 -4.726 1.00 75.81 285 MET A O 1
ATOM 2135 N N . GLU A 1 286 ? 31.045 -28.938 -2.714 1.00 77.75 286 GLU A N 1
ATOM 2136 C CA . GLU A 1 286 ? 30.559 -30.327 -2.731 1.00 77.75 286 GLU A CA 1
ATOM 2137 C C . GLU A 1 286 ? 29.572 -30.572 -3.883 1.00 77.75 286 GLU A C 1
ATOM 2139 O O . GLU A 1 286 ? 29.684 -31.554 -4.617 1.00 77.75 286 GLU A O 1
ATOM 2144 N N . LEU A 1 287 ? 28.635 -29.644 -4.110 1.00 74.44 287 LEU A N 1
ATOM 2145 C CA . LEU A 1 287 ? 27.717 -29.695 -5.253 1.00 74.44 287 LEU A CA 1
ATOM 2146 C C . LEU A 1 287 ? 28.463 -29.648 -6.589 1.00 74.44 287 LEU A C 1
ATOM 2148 O O . LEU A 1 287 ? 28.063 -30.325 -7.535 1.00 74.44 287 LEU A O 1
ATOM 2152 N N . ARG A 1 288 ? 29.544 -28.864 -6.679 1.00 71.00 288 ARG A N 1
ATOM 2153 C CA . ARG A 1 288 ? 30.403 -28.801 -7.865 1.00 71.00 288 ARG A CA 1
ATOM 2154 C C . ARG A 1 288 ? 31.141 -30.116 -8.085 1.00 71.00 288 ARG A C 1
ATOM 2156 O O . ARG A 1 288 ? 31.200 -30.557 -9.224 1.00 71.00 288 ARG A O 1
ATOM 2163 N N . GLU A 1 289 ? 31.675 -30.744 -7.044 1.00 73.00 289 GLU A N 1
ATOM 2164 C CA . GLU A 1 289 ? 32.328 -32.054 -7.152 1.00 73.00 289 GLU A CA 1
ATOM 2165 C C . GLU A 1 289 ? 31.347 -33.140 -7.608 1.00 73.00 289 GLU A C 1
ATOM 2167 O O . GLU A 1 289 ? 31.663 -33.897 -8.524 1.00 73.00 289 GLU A O 1
ATOM 2172 N N . LEU A 1 290 ? 30.117 -33.141 -7.083 1.00 68.19 290 LEU A N 1
ATOM 2173 C CA . LEU A 1 290 ? 29.028 -34.012 -7.546 1.00 68.19 290 LEU A CA 1
ATOM 2174 C C . LEU A 1 290 ? 28.649 -33.761 -9.018 1.00 68.19 290 LEU A C 1
ATOM 2176 O O . LEU A 1 290 ? 28.338 -34.705 -9.742 1.00 68.19 290 LEU A O 1
ATOM 2180 N N . LEU A 1 291 ? 28.696 -32.505 -9.479 1.00 58.25 291 LEU A N 1
ATOM 2181 C CA . LEU A 1 291 ? 28.436 -32.137 -10.877 1.00 58.25 291 LEU A CA 1
ATOM 2182 C C . LEU A 1 291 ? 29.606 -32.453 -11.821 1.00 58.25 291 LEU A C 1
ATOM 2184 O O . LEU A 1 291 ? 29.376 -32.703 -12.998 1.00 58.25 291 LEU A O 1
ATOM 2188 N N . VAL A 1 292 ? 30.848 -32.400 -11.334 1.00 59.00 292 VAL A N 1
ATOM 2189 C CA . VAL A 1 292 ? 32.069 -32.697 -12.104 1.00 59.00 292 VAL A CA 1
ATOM 2190 C C . VAL A 1 292 ? 32.310 -34.208 -12.197 1.00 59.00 292 VAL A C 1
ATOM 2192 O O . VAL A 1 292 ? 32.820 -34.673 -13.213 1.00 59.00 292 VAL A O 1
ATOM 2195 N N . ALA A 1 293 ? 31.886 -34.982 -11.191 1.00 56.91 293 ALA A N 1
ATOM 2196 C CA . ALA A 1 293 ? 31.859 -36.446 -11.239 1.00 56.91 293 ALA A CA 1
ATOM 2197 C C . ALA A 1 293 ? 30.877 -36.992 -12.298 1.00 56.91 293 ALA A C 1
ATOM 2199 O O . ALA A 1 293 ? 31.046 -38.112 -12.775 1.00 56.91 293 ALA A O 1
ATOM 2200 N N . ALA A 1 294 ? 29.886 -36.193 -12.712 1.00 55.47 294 ALA A N 1
ATOM 2201 C CA . ALA A 1 294 ? 29.054 -36.452 -13.883 1.00 55.47 294 ALA A CA 1
ATOM 2202 C C . ALA A 1 294 ? 29.783 -35.995 -15.165 1.00 55.47 294 ALA A C 1
ATOM 2204 O O . ALA A 1 294 ? 29.553 -34.902 -15.676 1.00 55.47 294 ALA A O 1
ATOM 2205 N N . GLU A 1 295 ? 30.717 -36.833 -15.624 1.00 48.00 295 GLU A N 1
ATOM 2206 C CA . GLU A 1 295 ? 31.384 -36.852 -16.940 1.00 48.00 295 GLU A CA 1
ATOM 2207 C C . GLU A 1 295 ? 31.347 -35.546 -17.758 1.00 48.00 295 GLU A C 1
ATOM 2209 O O . GLU A 1 295 ? 30.563 -35.363 -18.691 1.00 48.00 295 GLU A O 1
ATOM 2214 N N . LEU A 1 296 ? 32.301 -34.657 -17.478 1.00 49.28 296 LEU A N 1
ATOM 2215 C CA . LEU A 1 296 ? 32.810 -33.721 -18.476 1.00 49.28 296 LEU A CA 1
ATOM 2216 C C . LEU A 1 296 ? 34.303 -34.002 -18.681 1.00 49.28 296 LEU A C 1
ATOM 2218 O O . LEU A 1 296 ? 35.046 -33.978 -17.700 1.00 49.28 296 LEU A O 1
ATOM 2222 N N . PRO A 1 297 ? 34.773 -34.256 -19.918 1.00 45.81 297 PRO A N 1
ATOM 2223 C CA . PRO A 1 297 ? 36.190 -34.469 -20.182 1.00 45.81 297 PRO A CA 1
ATOM 2224 C C . PRO A 1 297 ? 36.972 -33.191 -19.858 1.00 45.81 297 PRO A C 1
ATOM 2226 O O . PRO A 1 297 ? 36.829 -32.175 -20.538 1.00 45.81 297 PRO A O 1
ATOM 2229 N N . ILE A 1 298 ? 37.788 -33.232 -18.809 1.00 51.50 298 ILE A N 1
ATOM 2230 C CA . ILE A 1 298 ? 38.761 -32.184 -18.491 1.00 51.50 298 ILE A CA 1
ATOM 2231 C C . ILE A 1 298 ? 40.078 -32.589 -19.178 1.00 51.50 298 ILE A C 1
ATOM 2233 O O . ILE A 1 298 ? 40.576 -33.679 -18.887 1.00 51.50 298 ILE A O 1
ATOM 2237 N N . PRO A 1 299 ? 40.656 -31.785 -20.095 1.00 48.78 299 PRO A N 1
ATOM 2238 C CA . PRO A 1 299 ? 41.952 -32.099 -20.693 1.00 48.78 299 PRO A CA 1
ATOM 2239 C C . PRO A 1 299 ? 43.057 -32.109 -19.628 1.00 48.78 299 PRO A C 1
ATOM 2241 O O . PRO A 1 299 ? 43.071 -31.267 -18.731 1.00 48.78 299 PRO A O 1
ATOM 2244 N N . ALA A 1 300 ? 43.975 -33.072 -19.735 1.00 46.84 300 ALA A N 1
ATOM 2245 C CA . ALA A 1 300 ? 45.032 -33.334 -18.764 1.00 46.84 300 ALA A CA 1
ATOM 2246 C C . ALA A 1 300 ? 45.972 -32.128 -18.571 1.00 46.84 300 ALA A C 1
ATOM 2248 O O . ALA A 1 300 ? 46.571 -31.621 -19.520 1.00 46.84 300 ALA A O 1
ATOM 2249 N N . ALA A 1 301 ? 46.112 -31.697 -17.317 1.00 51.88 301 ALA A N 1
ATOM 2250 C CA . ALA A 1 301 ? 47.035 -30.655 -16.892 1.00 51.88 301 ALA A CA 1
ATOM 2251 C C . ALA A 1 301 ? 48.486 -31.154 -16.992 1.00 51.88 301 ALA A C 1
ATOM 2253 O O . ALA A 1 301 ? 48.867 -32.102 -16.307 1.00 51.88 301 ALA A O 1
ATOM 2254 N N . GLY A 1 302 ? 49.292 -30.515 -17.841 1.00 44.56 302 GLY A N 1
ATOM 2255 C CA . GLY A 1 302 ? 50.696 -30.896 -18.008 1.00 44.56 302 GLY A CA 1
ATOM 2256 C C . GLY A 1 302 ? 51.572 -29.956 -18.835 1.00 44.56 302 GLY A C 1
ATOM 2257 O O . GLY A 1 302 ? 52.686 -30.345 -19.171 1.00 44.56 302 GLY A O 1
ATOM 2258 N N . GLN A 1 303 ? 51.129 -28.740 -19.171 1.00 39.16 303 GLN A N 1
ATOM 2259 C CA . GLN A 1 303 ? 51.993 -27.744 -19.814 1.00 39.16 303 GLN A CA 1
ATOM 2260 C C . GLN A 1 303 ? 51.877 -26.394 -19.106 1.00 39.16 303 GLN A C 1
ATOM 2262 O O . GLN A 1 303 ? 50.809 -26.016 -18.636 1.00 39.16 303 GLN A O 1
ATOM 2267 N N . GLN A 1 304 ? 53.03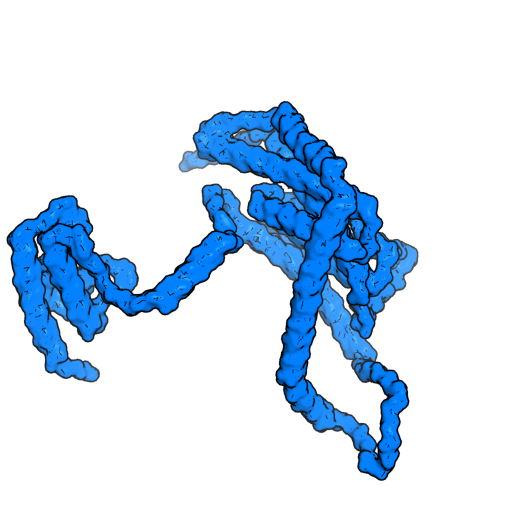2 -25.746 -18.959 1.00 40.47 304 GLN A N 1
ATOM 2268 C CA . GLN A 1 304 ? 53.311 -24.583 -18.118 1.00 40.47 304 GLN A CA 1
ATOM 2269 C C . GLN A 1 304 ? 52.253 -23.479 -18.256 1.00 40.47 304 GLN A C 1
ATOM 2271 O O . GLN A 1 304 ? 52.064 -22.918 -19.331 1.00 40.47 304 GLN A O 1
ATOM 2276 N N . GLN A 1 305 ? 51.593 -23.144 -17.146 1.00 43.62 305 GLN A N 1
ATOM 2277 C CA . GLN A 1 305 ? 50.656 -22.027 -17.076 1.00 43.62 305 GLN A CA 1
ATOM 2278 C C . GLN A 1 305 ? 51.439 -20.736 -16.768 1.00 43.62 305 GLN A C 1
ATOM 2280 O O . GLN A 1 305 ? 51.687 -20.405 -15.608 1.00 43.62 305 GLN A O 1
ATOM 2285 N N . GLU A 1 306 ? 51.835 -19.994 -17.804 1.00 43.28 306 GLU A N 1
ATOM 2286 C CA . GLU A 1 306 ? 51.918 -18.531 -17.687 1.00 43.28 306 GLU A CA 1
ATOM 2287 C C . GLU A 1 306 ? 50.537 -18.026 -17.240 1.00 43.28 306 GLU A C 1
ATOM 2289 O O . GLU A 1 306 ? 49.522 -18.592 -17.650 1.00 43.28 306 GLU A O 1
ATOM 2294 N N . SER A 1 307 ? 50.482 -17.030 -16.347 1.00 46.31 307 SER A N 1
ATOM 2295 C CA . SER A 1 307 ? 49.234 -16.565 -15.717 1.00 46.31 307 SER A CA 1
ATOM 2296 C C . SER A 1 307 ? 48.105 -16.399 -16.756 1.00 46.31 307 SER A C 1
ATOM 2298 O O . SER A 1 307 ? 48.166 -15.475 -17.567 1.00 46.31 307 SER A O 1
ATOM 2300 N N . PRO A 1 308 ? 47.076 -17.272 -16.770 1.00 44.62 308 PRO A N 1
ATOM 2301 C CA . PRO A 1 308 ? 46.161 -17.404 -17.907 1.00 44.62 308 PRO A CA 1
ATOM 2302 C C . PRO A 1 308 ? 44.999 -16.404 -17.864 1.00 44.62 308 PRO A C 1
ATOM 2304 O O . PRO A 1 308 ? 44.056 -16.524 -18.642 1.00 44.62 308 PRO A O 1
ATOM 2307 N N . PHE A 1 309 ? 45.038 -15.418 -16.965 1.00 41.75 309 PHE A N 1
ATOM 2308 C CA . PHE A 1 309 ? 44.048 -14.346 -16.912 1.00 41.75 309 PHE A CA 1
ATOM 2309 C C . PHE A 1 309 ? 44.468 -13.179 -17.818 1.00 41.75 309 PHE A C 1
ATOM 2311 O O . PHE A 1 309 ? 44.577 -12.038 -17.378 1.00 41.75 309 PHE A O 1
ATOM 2318 N N . GLY A 1 310 ? 44.653 -13.461 -19.112 1.00 46.59 310 GLY A N 1
ATOM 2319 C CA . GLY A 1 310 ? 44.094 -12.536 -20.100 1.00 46.59 310 GLY A CA 1
ATOM 2320 C C . GLY A 1 310 ? 42.586 -12.460 -19.855 1.00 46.59 310 GLY A C 1
ATOM 2321 O O . GLY A 1 310 ? 42.037 -13.404 -19.292 1.00 46.59 310 GLY A O 1
ATOM 2322 N N . GLU A 1 311 ? 41.932 -11.347 -20.191 1.00 41.00 311 GLU A N 1
ATOM 2323 C CA . GLU A 1 311 ? 40.481 -11.171 -20.039 1.00 41.00 311 GLU A CA 1
ATOM 2324 C C . GLU A 1 311 ? 39.741 -12.434 -20.506 1.00 41.00 311 GLU A C 1
ATOM 2326 O O . GLU A 1 311 ? 39.545 -12.639 -21.698 1.00 41.00 311 GLU A O 1
ATOM 2331 N N . VAL A 1 312 ? 39.383 -13.330 -19.580 1.00 42.88 312 VAL A N 1
ATOM 2332 C CA . VAL A 1 312 ? 38.552 -14.488 -19.882 1.00 42.88 312 VAL A CA 1
ATOM 2333 C C . VAL A 1 312 ? 37.145 -13.920 -19.864 1.00 42.88 312 VAL A C 1
ATOM 2335 O O . VAL A 1 312 ? 36.644 -13.618 -18.775 1.00 42.88 312 VAL A O 1
ATOM 2338 N N . PRO A 1 313 ? 36.477 -13.740 -21.018 1.00 42.41 313 PRO A N 1
ATOM 2339 C CA . PRO A 1 313 ? 35.062 -13.472 -20.975 1.00 42.41 313 PRO A CA 1
ATOM 2340 C C . PRO A 1 313 ? 34.453 -14.734 -20.378 1.00 42.41 313 PRO A C 1
ATOM 2342 O O . PRO A 1 313 ? 34.505 -15.811 -20.975 1.00 42.41 313 PRO A O 1
ATOM 2345 N N . ILE A 1 314 ? 33.927 -14.626 -19.160 1.00 44.38 314 ILE A N 1
ATOM 2346 C CA . ILE A 1 314 ? 33.081 -15.656 -18.570 1.00 44.38 314 ILE A CA 1
ATOM 2347 C C . ILE A 1 314 ? 31.844 -15.700 -19.466 1.00 44.38 314 ILE A C 1
ATOM 2349 O O . ILE A 1 314 ? 30.863 -15.007 -19.218 1.00 44.38 314 ILE A O 1
ATOM 2353 N N . ALA A 1 315 ? 31.905 -16.451 -20.565 1.00 44.50 315 ALA A N 1
ATOM 2354 C CA . ALA A 1 315 ? 30.738 -16.760 -21.360 1.00 44.50 315 ALA A CA 1
ATOM 2355 C C . ALA A 1 315 ? 29.888 -17.678 -20.473 1.00 44.50 315 ALA A C 1
ATOM 2357 O O . ALA A 1 315 ? 30.308 -18.810 -20.204 1.00 44.50 315 ALA A O 1
ATOM 2358 N N . PRO A 1 316 ? 28.746 -17.208 -19.933 1.00 48.88 316 PRO A N 1
ATOM 2359 C CA . PRO A 1 316 ? 27.906 -18.051 -19.100 1.00 48.88 316 PRO A CA 1
ATOM 2360 C C . PRO A 1 316 ? 27.555 -19.287 -19.920 1.00 48.88 316 PRO A C 1
ATOM 2362 O O . PRO A 1 316 ? 27.097 -19.159 -21.057 1.00 48.88 316 PRO A O 1
ATOM 2365 N N . ARG A 1 317 ? 27.813 -20.479 -19.368 1.00 47.50 317 ARG A N 1
ATOM 2366 C CA . ARG A 1 317 ? 27.500 -21.749 -20.023 1.00 47.50 317 ARG A CA 1
ATOM 2367 C C . ARG A 1 317 ? 26.017 -21.735 -20.370 1.00 47.50 317 ARG A C 1
ATOM 2369 O O . ARG A 1 317 ? 25.168 -21.860 -19.490 1.00 47.50 317 ARG A O 1
ATOM 2376 N N . ALA A 1 318 ? 25.715 -21.488 -21.641 1.00 53.94 318 ALA A N 1
ATOM 2377 C CA . ALA A 1 318 ? 24.348 -21.395 -22.103 1.00 53.94 318 ALA A CA 1
ATOM 2378 C C . ALA A 1 318 ? 23.705 -22.766 -21.880 1.00 53.94 318 ALA A C 1
ATOM 2380 O O . ALA A 1 318 ? 24.192 -23.777 -22.388 1.00 53.94 318 ALA A O 1
ATOM 2381 N N . LEU A 1 319 ? 22.641 -22.806 -21.073 1.00 59.84 319 LEU A N 1
ATOM 2382 C CA . LEU A 1 319 ? 21.743 -23.957 -21.039 1.00 59.84 319 LEU A CA 1
ATOM 2383 C C . LEU A 1 319 ? 21.335 -24.286 -22.480 1.00 59.84 319 LEU A C 1
ATOM 2385 O O . LEU A 1 319 ? 21.217 -23.377 -23.305 1.00 59.84 319 LEU A O 1
ATOM 2389 N N . ALA A 1 320 ? 21.113 -25.570 -22.780 1.00 73.00 320 ALA A N 1
ATOM 2390 C CA . ALA A 1 320 ? 20.593 -25.970 -24.083 1.00 73.00 320 ALA A CA 1
ATOM 2391 C C . ALA A 1 320 ? 19.378 -25.081 -24.430 1.00 73.00 320 ALA A C 1
ATOM 2393 O O . ALA A 1 320 ? 18.514 -24.921 -23.559 1.00 73.00 320 ALA A O 1
ATOM 2394 N N . PRO A 1 321 ? 19.295 -24.501 -25.644 1.00 70.25 321 PRO A N 1
ATOM 2395 C CA . PRO A 1 321 ? 18.305 -23.468 -25.967 1.00 70.25 321 PRO A CA 1
ATOM 2396 C C . PRO A 1 321 ? 16.874 -23.859 -25.573 1.00 70.25 321 PRO A C 1
ATOM 2398 O O . PRO A 1 321 ? 16.169 -23.082 -24.937 1.00 70.25 321 PRO A O 1
ATOM 2401 N N . GLY A 1 322 ? 16.495 -25.122 -25.808 1.00 71.62 322 GLY A N 1
ATOM 2402 C CA . GLY A 1 322 ? 15.179 -25.645 -25.427 1.00 71.62 322 GLY A CA 1
ATOM 2403 C C . GLY A 1 322 ? 14.916 -25.707 -23.915 1.00 71.62 322 GLY A C 1
ATOM 2404 O O . GLY A 1 322 ? 13.791 -25.467 -23.486 1.00 71.62 322 GLY A O 1
ATOM 2405 N N . VAL A 1 323 ? 15.930 -25.979 -23.085 1.00 68.81 323 VAL A N 1
ATOM 2406 C CA . VAL A 1 323 ? 15.792 -25.978 -21.614 1.00 68.81 323 VAL A CA 1
ATOM 2407 C C . VAL A 1 323 ? 15.680 -24.549 -21.094 1.00 68.81 323 VAL A C 1
ATOM 2409 O O . VAL A 1 323 ? 14.884 -24.275 -20.196 1.00 68.81 323 VAL A O 1
ATOM 2412 N N . GLN A 1 324 ? 16.451 -23.628 -21.676 1.00 66.56 324 GLN A N 1
ATOM 2413 C CA . GLN A 1 324 ? 16.371 -22.218 -21.329 1.00 66.56 324 GLN A CA 1
ATOM 2414 C C . GLN A 1 324 ? 14.975 -21.667 -21.647 1.00 66.56 324 GLN A C 1
ATOM 2416 O O . GLN A 1 324 ? 14.346 -21.070 -20.774 1.00 66.56 324 GLN A O 1
ATOM 2421 N N . ASP A 1 325 ? 14.453 -21.927 -22.845 1.00 69.50 325 ASP A N 1
ATOM 2422 C CA . ASP A 1 325 ? 13.122 -21.475 -23.260 1.00 69.50 325 ASP A CA 1
ATOM 2423 C C . ASP A 1 325 ? 12.000 -22.125 -22.441 1.00 69.50 325 ASP A C 1
ATOM 2425 O O . ASP A 1 325 ? 11.060 -21.439 -22.033 1.00 69.50 325 ASP A O 1
ATOM 2429 N N . ALA A 1 326 ? 12.132 -23.405 -22.077 1.00 70.75 326 ALA A N 1
ATOM 2430 C CA . ALA A 1 326 ? 11.194 -24.061 -21.169 1.00 70.75 326 ALA A CA 1
ATOM 2431 C C . ALA A 1 326 ? 11.157 -23.387 -19.786 1.00 70.75 326 ALA A C 1
ATOM 2433 O O . ALA A 1 326 ? 10.078 -23.069 -19.284 1.00 70.75 326 ALA A O 1
ATOM 2434 N N . LEU A 1 327 ? 12.317 -23.102 -19.181 1.00 69.25 327 LEU A N 1
ATOM 2435 C CA . LEU A 1 327 ? 12.395 -22.410 -17.887 1.00 69.25 327 LEU A CA 1
ATOM 2436 C C . LEU A 1 327 ? 11.803 -20.996 -17.949 1.00 69.25 327 LEU A C 1
ATOM 2438 O O . LEU A 1 327 ? 11.135 -20.565 -17.010 1.00 69.25 327 LEU A O 1
ATOM 2442 N N . ARG A 1 328 ? 11.999 -20.290 -19.066 1.00 70.88 328 ARG A N 1
ATOM 2443 C CA . ARG A 1 328 ? 11.443 -18.951 -19.313 1.00 70.88 328 ARG A CA 1
ATOM 2444 C C . ARG A 1 328 ? 9.919 -18.973 -19.387 1.00 70.88 328 ARG A C 1
ATOM 2446 O O . ARG A 1 328 ? 9.258 -18.158 -18.744 1.00 70.88 328 ARG A O 1
ATOM 2453 N N . VAL A 1 329 ? 9.354 -19.939 -20.114 1.00 74.56 329 VAL A N 1
ATOM 2454 C CA . VAL A 1 329 ? 7.901 -20.158 -20.168 1.00 74.56 329 VAL A CA 1
ATOM 2455 C C . VAL A 1 329 ? 7.359 -20.515 -18.785 1.00 74.56 329 VAL A C 1
ATOM 2457 O O . VAL A 1 329 ? 6.367 -19.931 -18.356 1.00 74.56 329 VAL A O 1
ATOM 2460 N N . VAL A 1 330 ? 8.026 -21.409 -18.050 1.00 72.94 330 VAL A N 1
ATOM 2461 C CA . VAL A 1 330 ? 7.629 -21.775 -16.680 1.00 72.94 330 VAL A CA 1
ATOM 2462 C C . VAL A 1 330 ? 7.651 -20.560 -15.751 1.00 72.94 330 VAL A C 1
ATOM 2464 O O . VAL A 1 330 ? 6.696 -20.363 -15.004 1.00 72.94 330 VAL A O 1
ATOM 2467 N N . ALA A 1 331 ? 8.682 -19.714 -15.816 1.00 72.81 331 ALA A N 1
ATOM 2468 C CA . ALA A 1 331 ? 8.776 -18.499 -15.008 1.00 72.81 331 ALA A CA 1
ATOM 2469 C C . ALA A 1 331 ? 7.646 -17.504 -15.323 1.00 72.81 331 ALA A C 1
ATOM 2471 O O . ALA A 1 331 ? 7.025 -16.966 -14.404 1.00 72.81 331 ALA A O 1
ATOM 2472 N N . LEU A 1 332 ? 7.322 -17.306 -16.605 1.00 77.31 332 LEU A N 1
ATOM 2473 C CA . LEU A 1 332 ? 6.207 -16.455 -17.025 1.00 77.31 332 LEU A CA 1
ATOM 2474 C C . LEU A 1 332 ? 4.858 -17.009 -16.544 1.00 77.31 332 LEU A C 1
ATOM 2476 O O . LEU A 1 332 ? 4.044 -16.271 -15.988 1.00 77.31 332 LEU A O 1
ATOM 2480 N N . VAL A 1 333 ? 4.630 -18.315 -16.711 1.00 80.62 333 VAL A N 1
ATOM 2481 C CA . VAL A 1 333 ? 3.417 -18.989 -16.227 1.00 80.62 333 VAL A CA 1
ATOM 2482 C C . VAL A 1 333 ? 3.310 -18.875 -14.707 1.00 80.62 333 VAL A C 1
ATOM 2484 O O . VAL A 1 333 ? 2.237 -18.557 -14.197 1.00 80.62 333 VAL A O 1
ATOM 2487 N N . ALA A 1 334 ? 4.412 -19.062 -13.977 1.00 76.88 334 ALA A N 1
ATOM 2488 C CA . ALA A 1 334 ? 4.457 -18.916 -12.527 1.00 76.88 334 ALA A CA 1
ATOM 2489 C C . ALA A 1 334 ? 4.157 -17.477 -12.078 1.00 76.88 334 ALA A C 1
ATOM 2491 O O . ALA A 1 334 ? 3.410 -17.288 -11.118 1.00 76.88 334 ALA A O 1
ATOM 2492 N N . LEU A 1 335 ? 4.668 -16.464 -12.786 1.00 83.50 335 LEU A N 1
ATOM 2493 C CA . LEU A 1 335 ? 4.365 -15.055 -12.525 1.00 83.50 335 LEU A CA 1
ATOM 2494 C C . LEU A 1 335 ? 2.868 -14.764 -12.701 1.00 83.50 335 LEU A C 1
ATOM 2496 O O . LEU A 1 335 ? 2.230 -14.225 -11.794 1.00 83.50 335 LEU A O 1
ATOM 2500 N N . VAL A 1 336 ? 2.288 -15.161 -13.838 1.00 84.38 336 VAL A N 1
ATOM 2501 C CA . VAL A 1 336 ? 0.859 -14.959 -14.129 1.00 84.38 336 VAL A CA 1
ATOM 2502 C C . VAL A 1 336 ? -0.015 -15.713 -13.123 1.00 84.38 336 VAL A C 1
ATOM 2504 O O . VAL A 1 336 ? -0.964 -15.142 -12.580 1.00 84.38 336 VAL A O 1
ATOM 2507 N N . ALA A 1 337 ? 0.328 -16.966 -12.813 1.00 82.12 337 ALA A N 1
ATOM 2508 C CA . ALA A 1 337 ? -0.372 -17.769 -11.814 1.00 82.12 337 ALA A CA 1
ATOM 2509 C C . ALA A 1 337 ? -0.266 -17.156 -10.409 1.00 82.12 337 ALA A C 1
ATOM 2511 O O . ALA A 1 337 ? -1.256 -17.121 -9.679 1.00 82.12 337 ALA A O 1
ATOM 2512 N N . GLY A 1 338 ? 0.901 -16.622 -10.041 1.00 82.12 338 GLY A N 1
ATOM 2513 C CA . GLY A 1 338 ? 1.128 -15.920 -8.780 1.00 82.12 338 GLY A CA 1
ATOM 2514 C C . GLY A 1 338 ? 0.266 -14.665 -8.646 1.00 82.12 338 GLY A C 1
ATOM 2515 O O . GLY A 1 338 ? -0.378 -14.472 -7.613 1.00 82.12 338 GLY A O 1
ATOM 2516 N N . ILE A 1 339 ? 0.177 -13.850 -9.703 1.00 86.19 339 ILE A N 1
ATOM 2517 C CA . ILE A 1 339 ? -0.693 -12.662 -9.752 1.00 86.19 339 ILE A CA 1
ATOM 2518 C C . ILE A 1 339 ? -2.170 -13.068 -9.646 1.00 86.19 339 ILE A C 1
ATOM 2520 O O . ILE A 1 339 ? -2.911 -12.521 -8.825 1.00 86.19 339 ILE A O 1
ATOM 2524 N N . ALA A 1 340 ? -2.598 -14.070 -10.418 1.00 83.06 340 ALA A N 1
ATOM 2525 C CA . ALA A 1 340 ? -3.965 -14.584 -10.375 1.00 83.06 340 ALA A CA 1
ATOM 2526 C C . ALA A 1 340 ? -4.333 -15.114 -8.978 1.00 83.06 340 ALA A C 1
ATOM 2528 O O . ALA A 1 340 ? -5.410 -14.815 -8.452 1.00 83.06 340 ALA A O 1
ATOM 2529 N N . LEU A 1 341 ? -3.418 -15.853 -8.342 1.00 84.19 341 LEU A N 1
ATOM 2530 C CA . LEU A 1 341 ? -3.578 -16.353 -6.982 1.00 84.19 341 LEU A CA 1
ATOM 2531 C C . LEU A 1 341 ? -3.645 -15.205 -5.969 1.00 84.19 341 LEU A C 1
ATOM 2533 O O . LEU A 1 341 ? -4.496 -15.237 -5.080 1.00 84.19 341 LEU A O 1
ATOM 2537 N N . ALA A 1 342 ? -2.807 -14.175 -6.105 1.00 82.31 342 ALA A N 1
ATOM 2538 C CA . ALA A 1 342 ? -2.853 -12.997 -5.245 1.00 82.31 342 ALA A CA 1
ATOM 2539 C C . ALA A 1 342 ? -4.226 -12.310 -5.322 1.00 82.31 342 ALA A C 1
ATOM 2541 O O . ALA A 1 342 ? -4.849 -12.077 -4.284 1.00 82.31 342 ALA A O 1
ATOM 2542 N N . PHE A 1 343 ? -4.759 -12.078 -6.526 1.00 86.00 343 PHE A N 1
ATOM 2543 C CA . PHE A 1 343 ? -6.106 -11.523 -6.709 1.00 86.00 343 PHE A CA 1
ATOM 2544 C C . PHE A 1 343 ? -7.201 -12.432 -6.138 1.00 86.00 343 PHE A C 1
ATOM 2546 O O . PHE A 1 343 ? -8.117 -11.956 -5.463 1.00 86.00 343 PHE A O 1
ATOM 2553 N N . TYR A 1 344 ? -7.084 -13.749 -6.320 1.00 80.25 344 TYR A N 1
ATOM 2554 C CA . TYR A 1 344 ? -8.010 -14.718 -5.734 1.00 80.25 344 TYR A CA 1
ATOM 2555 C C . TYR A 1 344 ? -8.000 -14.684 -4.191 1.00 80.25 344 TYR A C 1
ATOM 2557 O O . TYR A 1 344 ? -9.052 -14.753 -3.541 1.00 80.25 344 TYR A O 1
ATOM 2565 N N . LEU A 1 345 ? -6.816 -14.555 -3.580 1.00 80.00 345 LEU A N 1
ATOM 2566 C CA . LEU A 1 345 ? -6.638 -14.494 -2.128 1.00 80.00 345 LEU A CA 1
ATOM 2567 C C . LEU A 1 345 ? -7.064 -13.147 -1.525 1.00 80.00 345 LEU A C 1
ATOM 2569 O O . LEU A 1 345 ? -7.547 -13.135 -0.387 1.00 80.00 345 LEU A O 1
ATOM 2573 N N . ALA A 1 346 ? -6.947 -12.046 -2.275 1.00 78.00 346 ALA A N 1
ATOM 2574 C CA . ALA A 1 346 ? -7.398 -10.707 -1.882 1.00 78.00 346 ALA A CA 1
ATOM 2575 C C . ALA A 1 346 ? -8.847 -10.737 -1.368 1.00 78.00 346 ALA A C 1
ATOM 2577 O O . ALA A 1 346 ? -9.158 -10.355 -0.236 1.00 78.00 346 ALA A O 1
ATOM 2578 N N . GLU A 1 347 ? -9.720 -11.323 -2.183 1.00 71.31 347 GLU A N 1
ATOM 2579 C CA . GLU A 1 347 ? -11.153 -11.413 -1.928 1.00 71.31 347 GLU A CA 1
ATOM 2580 C C . GLU A 1 347 ? -11.476 -12.413 -0.804 1.00 71.31 347 GLU A C 1
ATOM 2582 O O . GLU A 1 347 ? -12.409 -12.22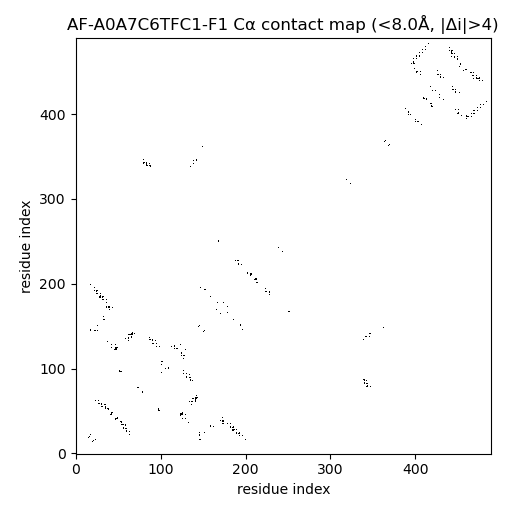2 -0.017 1.00 71.31 347 GLU A O 1
ATOM 2587 N N . ARG A 1 348 ? -10.664 -13.471 -0.644 1.00 71.81 348 ARG A N 1
ATOM 2588 C CA . ARG A 1 348 ? -10.777 -14.385 0.508 1.00 71.81 348 ARG A CA 1
ATOM 2589 C C . ARG A 1 348 ? -10.503 -13.654 1.821 1.00 71.81 348 ARG A C 1
ATOM 2591 O O . ARG A 1 348 ? -11.188 -13.919 2.811 1.00 71.81 348 ARG A O 1
ATOM 2598 N N . ARG A 1 349 ? -9.509 -12.762 1.849 1.00 68.81 349 ARG A N 1
ATOM 2599 C CA . ARG A 1 349 ? -9.148 -11.997 3.049 1.00 68.81 349 ARG A CA 1
ATOM 2600 C C . ARG A 1 349 ? -10.239 -10.994 3.423 1.00 68.81 349 ARG A C 1
ATOM 2602 O O . ARG A 1 349 ? -10.546 -10.883 4.608 1.00 68.81 349 ARG A O 1
ATOM 2609 N N . ARG A 1 350 ? -10.866 -10.344 2.435 1.00 65.69 350 ARG A N 1
ATOM 2610 C CA . ARG A 1 350 ? -11.981 -9.404 2.642 1.00 65.69 350 ARG A CA 1
ATOM 2611 C C . ARG A 1 350 ? -13.192 -10.085 3.284 1.00 65.69 350 ARG A C 1
ATOM 2613 O O . ARG A 1 350 ? -13.668 -9.631 4.315 1.00 65.69 350 ARG A O 1
ATOM 2620 N N . ARG A 1 351 ? -13.627 -11.235 2.755 1.00 61.69 351 ARG A N 1
ATOM 2621 C CA . ARG A 1 351 ? -14.814 -11.958 3.265 1.00 61.69 351 ARG A CA 1
ATOM 2622 C C . ARG A 1 351 ? -14.641 -12.594 4.645 1.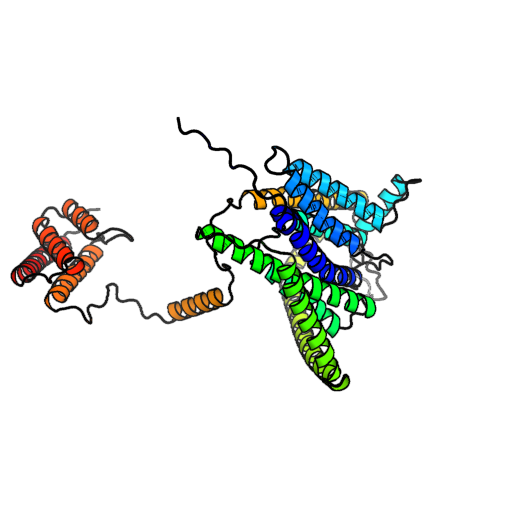00 61.69 351 ARG A C 1
ATOM 2624 O O . ARG A 1 351 ? -15.628 -12.938 5.283 1.00 61.69 351 ARG A O 1
ATOM 2631 N N . ARG A 1 352 ? -13.401 -12.788 5.102 1.00 57.16 352 ARG A N 1
ATOM 2632 C CA . ARG A 1 352 ? -13.108 -13.286 6.456 1.00 57.16 352 ARG A CA 1
ATOM 2633 C C . ARG A 1 352 ? -13.189 -12.200 7.525 1.00 57.16 352 ARG A C 1
ATOM 2635 O O . ARG A 1 352 ? -13.103 -12.538 8.701 1.00 57.16 352 ARG A O 1
ATOM 2642 N N . ARG A 1 353 ? -13.337 -10.929 7.143 1.00 54.59 353 ARG A N 1
ATOM 2643 C CA . ARG A 1 353 ? -13.625 -9.851 8.088 1.00 54.59 353 ARG A CA 1
ATOM 2644 C C . ARG A 1 353 ? -15.131 -9.868 8.376 1.00 54.59 353 ARG A C 1
ATOM 2646 O O . ARG A 1 353 ? -15.905 -9.648 7.445 1.00 54.59 353 ARG A O 1
ATOM 2653 N N . PRO A 1 354 ? -15.560 -10.189 9.609 1.00 44.09 354 PRO A N 1
ATOM 2654 C CA . PRO A 1 354 ? -16.971 -10.143 9.967 1.00 44.09 354 PRO A CA 1
ATOM 2655 C C . PRO A 1 354 ? -17.494 -8.709 9.798 1.00 44.09 354 PRO A C 1
ATOM 2657 O O . PRO A 1 354 ? -16.767 -7.770 10.134 1.00 44.09 354 PRO A O 1
ATOM 2660 N N . PRO A 1 355 ? -18.726 -8.518 9.298 1.00 45.06 355 PRO A N 1
ATOM 2661 C CA . PRO A 1 355 ? -19.340 -7.206 9.281 1.00 45.06 355 PRO A CA 1
ATOM 2662 C C . PRO A 1 355 ? -19.650 -6.793 10.726 1.00 45.06 355 PRO A C 1
ATOM 2664 O O . PRO A 1 355 ? -20.392 -7.476 11.423 1.00 45.06 355 PRO A O 1
ATOM 2667 N N . GLU A 1 356 ? -19.059 -5.676 11.143 1.00 48.88 356 GLU A N 1
ATOM 2668 C CA . GLU A 1 356 ? -19.566 -4.781 12.186 1.00 48.88 356 GLU A CA 1
ATOM 2669 C C . GLU A 1 356 ? -19.799 -5.395 13.586 1.00 48.88 356 GLU A C 1
ATOM 2671 O O . GLU A 1 356 ? -20.906 -5.774 13.959 1.00 48.88 356 GLU A O 1
ATOM 2676 N N . GLN A 1 357 ? -18.768 -5.339 14.433 1.00 38.59 357 GLN A N 1
ATOM 2677 C CA . GLN A 1 357 ? -18.954 -4.825 15.790 1.00 38.59 357 GLN A CA 1
ATOM 2678 C C . GLN A 1 357 ? -17.834 -3.839 16.097 1.00 38.59 357 GLN A C 1
ATOM 2680 O O . GLN A 1 357 ? -16.657 -4.117 15.876 1.00 38.59 357 GLN A O 1
ATOM 2685 N N . VAL A 1 358 ? -18.255 -2.678 16.589 1.00 45.38 358 VAL A N 1
ATOM 2686 C CA . VAL A 1 358 ? -17.467 -1.561 17.114 1.00 45.38 358 VAL A CA 1
ATOM 2687 C C . VAL A 1 358 ? -16.741 -2.009 18.390 1.00 45.38 358 VAL A C 1
ATOM 2689 O O . VAL A 1 358 ? -16.957 -1.490 19.475 1.00 45.38 358 VAL A O 1
ATOM 2692 N N . GLU A 1 359 ? -15.884 -3.016 18.285 1.00 37.31 359 GLU A N 1
ATOM 2693 C CA . GLU A 1 359 ? -14.721 -3.102 19.147 1.00 37.31 359 GLU A CA 1
ATOM 2694 C C . GLU A 1 359 ? -13.612 -2.418 18.364 1.00 37.31 359 GLU A C 1
ATOM 2696 O O . GLU A 1 359 ? -13.009 -3.006 17.465 1.00 37.31 359 GLU A O 1
ATOM 2701 N N . GLN A 1 360 ? -13.375 -1.147 18.696 1.00 42.84 360 GLN A N 1
ATOM 2702 C CA . GLN A 1 360 ? -12.086 -0.496 18.495 1.00 42.84 360 GLN A CA 1
ATOM 2703 C C . GLN A 1 360 ? -11.022 -1.374 19.162 1.00 42.84 360 GLN A C 1
ATOM 2705 O O . GLN A 1 360 ? -10.625 -1.169 20.304 1.00 42.84 360 GLN A O 1
ATOM 2710 N N . ARG A 1 361 ? -10.589 -2.418 18.457 1.00 40.97 361 ARG A N 1
ATOM 2711 C CA . ARG A 1 361 ? -9.372 -3.143 18.769 1.00 40.97 361 ARG A CA 1
ATOM 2712 C C . ARG A 1 361 ? -8.259 -2.259 18.261 1.00 40.97 361 ARG A C 1
ATOM 2714 O O . ARG A 1 361 ? -7.860 -2.341 17.101 1.00 40.97 361 ARG A O 1
ATOM 2721 N N . GLU A 1 362 ? -7.833 -1.361 19.142 1.00 37.44 362 GLU A N 1
ATOM 2722 C CA . GLU A 1 362 ? -6.556 -0.681 19.027 1.00 37.44 362 GLU A CA 1
ATOM 2723 C C . GLU A 1 362 ? -5.515 -1.703 18.565 1.00 37.44 362 GLU A C 1
ATOM 2725 O O . GLU A 1 362 ? -5.366 -2.783 19.140 1.00 37.44 362 GLU A O 1
ATOM 2730 N N . SER A 1 363 ? -4.894 -1.372 17.435 1.00 39.41 363 SER A N 1
ATOM 2731 C CA . SER A 1 363 ? -3.796 -2.068 16.776 1.00 39.41 363 SER A CA 1
ATOM 2732 C C . SER A 1 363 ? -3.038 -3.040 17.689 1.00 39.41 363 SER A C 1
ATOM 2734 O O . SER A 1 363 ? -2.320 -2.634 18.599 1.00 39.41 363 SER A O 1
ATOM 2736 N N . ILE A 1 364 ? -3.110 -4.329 17.348 1.00 44.66 364 ILE A N 1
ATOM 2737 C CA . ILE A 1 364 ? -2.344 -5.446 17.939 1.00 44.66 364 ILE A CA 1
ATOM 2738 C C . ILE A 1 364 ? -0.811 -5.240 17.786 1.00 44.66 364 ILE A C 1
ATOM 2740 O O . ILE A 1 364 ? -0.014 -5.972 18.365 1.00 44.66 364 ILE A O 1
ATOM 2744 N N . LEU A 1 365 ? -0.388 -4.208 17.047 1.00 38.69 365 LEU A N 1
ATOM 2745 C CA . LEU A 1 365 ? 0.995 -3.793 16.803 1.00 38.69 365 LEU A CA 1
ATOM 2746 C C . LEU A 1 365 ? 1.231 -2.335 17.251 1.00 38.69 365 LEU A C 1
ATOM 2748 O O . LEU A 1 365 ? 1.879 -1.551 16.562 1.00 38.69 365 LEU A O 1
ATOM 2752 N N . SER A 1 366 ? 0.652 -1.910 18.375 1.00 50.56 366 SER A N 1
ATOM 2753 C CA . SER A 1 366 ? 1.023 -0.630 18.981 1.00 50.56 366 SER A CA 1
ATOM 2754 C C . SER A 1 366 ? 2.400 -0.740 19.649 1.00 50.56 366 SER A C 1
ATOM 2756 O O . SER A 1 366 ? 2.732 -1.731 20.302 1.00 50.56 366 SER A O 1
ATOM 2758 N N . MET A 1 367 ? 3.223 0.301 19.511 1.00 51.19 367 MET A N 1
ATOM 2759 C CA . MET A 1 367 ? 4.518 0.403 20.200 1.00 51.19 367 MET A CA 1
ATOM 2760 C C . MET A 1 367 ? 4.359 0.285 21.732 1.00 51.19 367 MET A C 1
ATOM 2762 O O . MET A 1 367 ? 5.267 -0.174 22.423 1.00 51.19 367 MET A O 1
ATOM 2766 N N . SER A 1 368 ? 3.181 0.628 22.266 1.00 57.47 368 SER A N 1
ATOM 2767 C CA . SER A 1 368 ? 2.816 0.412 23.668 1.00 57.47 368 SER A CA 1
ATOM 2768 C C . SER A 1 368 ? 2.634 -1.069 24.022 1.00 57.47 368 SER A C 1
ATOM 2770 O O . SER A 1 368 ? 3.079 -1.471 25.093 1.00 57.47 368 SER A O 1
ATOM 2772 N N . LEU A 1 369 ? 2.076 -1.904 23.133 1.00 57.25 369 LEU A N 1
ATOM 2773 C CA . LEU A 1 369 ? 1.994 -3.360 23.319 1.00 57.25 369 LEU A CA 1
ATOM 2774 C C . LEU A 1 369 ? 3.366 -4.033 23.236 1.00 57.25 369 LEU A C 1
ATOM 2776 O O . LEU A 1 369 ? 3.654 -4.898 24.056 1.00 57.25 369 LEU A O 1
ATOM 2780 N N . LEU A 1 370 ? 4.232 -3.621 22.305 1.00 63.66 370 LEU A N 1
ATOM 2781 C CA . LEU A 1 370 ? 5.610 -4.129 22.233 1.00 63.66 370 LEU A CA 1
ATOM 2782 C C . LEU A 1 370 ? 6.414 -3.748 23.479 1.00 63.66 370 LEU A C 1
ATOM 2784 O O . LEU A 1 370 ? 7.109 -4.591 24.042 1.00 63.66 370 LEU A O 1
ATOM 2788 N N . ARG A 1 371 ? 6.271 -2.507 23.965 1.00 73.44 371 ARG A N 1
ATOM 2789 C CA . ARG A 1 371 ? 6.891 -2.067 25.222 1.00 73.44 371 ARG A CA 1
ATOM 2790 C C . ARG A 1 371 ? 6.327 -2.837 26.420 1.00 73.44 371 ARG A C 1
ATOM 2792 O O . ARG A 1 371 ? 7.104 -3.311 27.240 1.00 73.44 371 ARG A O 1
ATOM 2799 N N . ALA A 1 372 ? 5.014 -3.059 26.477 1.00 72.94 372 ALA A N 1
ATOM 2800 C CA . ALA A 1 372 ? 4.380 -3.859 27.524 1.00 72.94 372 ALA A CA 1
ATOM 2801 C C . ALA A 1 372 ? 4.819 -5.336 27.490 1.00 72.94 372 ALA A C 1
ATOM 2803 O O . ALA A 1 372 ? 5.103 -5.913 28.537 1.00 72.94 372 ALA A O 1
ATOM 2804 N N . GLN A 1 373 ? 4.943 -5.941 26.304 1.00 76.00 373 GLN A N 1
ATOM 2805 C CA . GLN A 1 373 ? 5.434 -7.312 26.129 1.00 76.00 373 GLN A CA 1
ATOM 2806 C C . GLN A 1 373 ? 6.921 -7.440 26.470 1.00 76.00 373 GLN A C 1
ATOM 2808 O O . GLN A 1 373 ? 7.320 -8.423 27.093 1.00 76.00 373 GLN A O 1
ATOM 2813 N N . TRP A 1 374 ? 7.735 -6.447 26.107 1.00 75.06 374 TRP A N 1
ATOM 2814 C CA . TRP A 1 374 ? 9.151 -6.383 26.462 1.00 75.06 374 TRP A CA 1
ATOM 2815 C C . TRP A 1 374 ? 9.348 -6.237 27.971 1.00 75.06 374 TRP A C 1
ATOM 2817 O O . TRP A 1 374 ? 10.155 -6.946 28.572 1.00 75.06 374 TRP A O 1
ATOM 2827 N N . GLU A 1 375 ? 8.571 -5.364 28.609 1.00 80.50 375 GLU A N 1
ATOM 2828 C CA . GLU A 1 375 ? 8.560 -5.240 30.061 1.00 80.50 375 GLU A CA 1
ATOM 2829 C C . GLU A 1 375 ? 8.082 -6.525 30.734 1.00 80.50 375 GLU A C 1
ATOM 2831 O O . GLU A 1 375 ? 8.677 -6.946 31.721 1.00 80.50 375 GLU A O 1
ATOM 2836 N N . ASP A 1 376 ? 7.063 -7.193 30.196 1.00 75.38 376 ASP A N 1
ATOM 2837 C CA . ASP A 1 376 ? 6.595 -8.478 30.710 1.00 75.38 376 ASP A CA 1
ATOM 2838 C C . ASP A 1 376 ? 7.627 -9.588 30.540 1.00 75.38 376 ASP A C 1
ATOM 2840 O O . ASP A 1 376 ? 7.800 -10.402 31.447 1.00 75.38 376 ASP A O 1
ATOM 2844 N N . TRP A 1 377 ? 8.353 -9.620 29.426 1.00 78.50 377 TRP A N 1
ATOM 2845 C CA . TRP A 1 377 ? 9.467 -10.538 29.219 1.00 78.50 377 TRP A CA 1
ATOM 2846 C C . TRP A 1 377 ? 10.613 -10.258 30.204 1.00 78.50 377 TRP A C 1
ATOM 2848 O O . TRP A 1 377 ? 11.107 -11.181 30.859 1.00 78.50 377 TRP A O 1
ATOM 2858 N N . ARG A 1 378 ? 10.961 -8.981 30.417 1.00 75.06 378 ARG A N 1
ATOM 2859 C CA . ARG A 1 378 ? 11.957 -8.550 31.413 1.00 75.06 378 ARG A CA 1
ATOM 2860 C C . ARG A 1 378 ? 11.532 -8.924 32.835 1.00 75.06 378 ARG A C 1
ATOM 2862 O O . ARG A 1 378 ? 12.332 -9.463 33.596 1.00 75.06 378 ARG A O 1
ATOM 2869 N N . ARG A 1 379 ? 10.255 -8.715 33.175 1.00 68.94 379 ARG A N 1
ATOM 2870 C CA . ARG A 1 379 ? 9.648 -9.095 34.460 1.00 68.94 379 ARG A CA 1
ATOM 2871 C C . ARG A 1 379 ? 9.637 -10.613 34.654 1.00 68.94 379 ARG A C 1
ATOM 2873 O O . ARG A 1 379 ? 9.879 -11.075 35.763 1.00 68.94 379 ARG A O 1
ATOM 2880 N N . ARG A 1 380 ? 9.406 -11.406 33.600 1.00 63.97 380 ARG A N 1
ATOM 2881 C CA . ARG A 1 380 ? 9.467 -12.881 33.651 1.00 63.97 380 ARG A CA 1
ATOM 2882 C C . ARG A 1 380 ? 10.880 -13.394 33.919 1.00 63.97 380 ARG A C 1
ATOM 2884 O O . ARG A 1 380 ? 11.022 -14.328 34.697 1.00 63.97 380 ARG A O 1
ATOM 2891 N N . ARG A 1 381 ? 11.907 -12.759 33.346 1.00 61.69 381 ARG A N 1
ATOM 2892 C CA . ARG A 1 381 ? 13.320 -13.087 33.615 1.00 61.69 381 ARG A CA 1
ATOM 2893 C C . ARG A 1 381 ? 13.776 -12.717 35.030 1.00 61.69 381 ARG A C 1
ATOM 2895 O O . ARG A 1 381 ? 14.686 -13.346 35.549 1.00 61.69 381 ARG A O 1
ATOM 2902 N N . GLN A 1 382 ? 13.145 -11.718 35.648 1.00 59.91 382 GLN A N 1
ATOM 2903 C CA . GLN A 1 382 ? 13.472 -11.244 37.000 1.00 59.91 382 GLN A CA 1
ATOM 2904 C C . GLN A 1 382 ? 12.606 -11.862 38.107 1.00 59.91 382 GLN A C 1
ATOM 2906 O O . GLN A 1 382 ? 12.773 -11.534 39.283 1.00 59.91 382 GLN A O 1
ATOM 2911 N N . ARG A 1 383 ? 11.666 -12.753 37.772 1.00 45.56 383 ARG A N 1
ATOM 2912 C CA . ARG A 1 383 ? 10.830 -13.397 38.784 1.00 45.56 383 ARG A CA 1
ATOM 2913 C C . ARG A 1 383 ? 11.627 -14.476 39.511 1.00 45.56 383 ARG A C 1
ATOM 2915 O O . ARG A 1 383 ? 11.905 -15.534 38.957 1.00 45.56 383 ARG A O 1
ATOM 2922 N N . LYS A 1 384 ? 11.913 -14.215 40.794 1.00 49.62 384 LYS A N 1
ATOM 2923 C CA . LYS A 1 384 ? 12.119 -15.268 41.800 1.00 49.62 384 LYS A CA 1
ATOM 2924 C C . LYS A 1 384 ? 11.007 -16.322 41.653 1.00 49.62 384 LYS A C 1
ATOM 2926 O O . LYS A 1 384 ? 9.884 -15.937 41.303 1.00 49.62 384 LYS A O 1
ATOM 2931 N N . PRO A 1 385 ? 11.286 -17.615 41.910 1.00 43.06 385 PRO A N 1
ATOM 2932 C CA . PRO A 1 385 ? 10.268 -18.660 41.853 1.00 43.06 385 PRO A CA 1
ATOM 2933 C C . PRO A 1 385 ? 9.045 -18.200 42.648 1.00 43.06 385 PRO A C 1
ATOM 2935 O O . PRO A 1 385 ? 9.166 -17.846 43.822 1.00 43.06 385 PRO A O 1
ATOM 2938 N N . LEU A 1 386 ? 7.891 -18.099 41.977 1.00 49.50 386 LEU A N 1
ATOM 2939 C CA . LEU A 1 386 ? 6.659 -17.686 42.639 1.00 49.50 386 LEU A CA 1
ATOM 2940 C C . LEU A 1 386 ? 6.399 -18.666 43.782 1.00 49.50 386 LEU A C 1
ATOM 2942 O O . LEU A 1 386 ? 6.431 -19.880 43.572 1.00 49.50 386 LEU A O 1
ATOM 2946 N N . ALA A 1 387 ? 6.111 -18.138 44.972 1.00 52.06 387 ALA A N 1
ATOM 2947 C CA . ALA A 1 387 ? 5.542 -18.947 46.035 1.00 52.06 387 ALA A CA 1
ATOM 2948 C C . ALA A 1 387 ? 4.322 -19.698 45.453 1.00 52.06 387 ALA A C 1
ATOM 2950 O O . ALA A 1 387 ? 3.480 -19.057 44.817 1.00 52.06 387 ALA A O 1
ATOM 2951 N N . PRO A 1 388 ? 4.207 -21.030 45.626 1.00 62.25 388 PRO A N 1
ATOM 2952 C CA . PRO A 1 388 ? 3.141 -21.832 45.010 1.00 62.25 388 PRO A CA 1
ATOM 2953 C C . PRO A 1 388 ? 1.716 -21.391 45.383 1.00 62.25 388 PRO A C 1
ATOM 2955 O O . PRO A 1 388 ? 0.744 -21.803 44.749 1.00 62.25 388 PRO A O 1
ATOM 2958 N N . PHE A 1 389 ? 1.581 -20.545 46.408 1.00 70.75 389 PHE A N 1
ATOM 2959 C CA . PHE A 1 389 ? 0.320 -20.058 46.941 1.00 70.75 389 PHE A CA 1
ATOM 2960 C C . PHE A 1 389 ? 0.330 -18.530 47.111 1.00 70.75 389 PHE A C 1
ATOM 2962 O O . PHE A 1 389 ? 1.380 -17.911 47.275 1.00 70.75 389 PHE A O 1
ATOM 2969 N N . LEU A 1 390 ? -0.860 -17.920 47.074 1.00 69.38 390 LEU A N 1
ATOM 2970 C CA . LEU A 1 390 ? -1.058 -16.480 47.287 1.00 69.38 390 LEU A CA 1
ATOM 2971 C C . LEU A 1 390 ? -0.576 -16.060 48.685 1.00 69.38 390 LEU A C 1
ATOM 2973 O O . LEU A 1 390 ? -0.851 -16.777 49.654 1.00 69.38 390 LEU A O 1
ATOM 2977 N N . SER A 1 391 ? 0.069 -14.891 48.794 1.00 70.69 391 SER A N 1
ATOM 2978 C CA . SER A 1 391 ? 0.440 -14.326 50.095 1.00 70.69 391 SER A CA 1
ATOM 2979 C C . SER A 1 391 ? -0.813 -14.046 50.931 1.00 70.69 391 SER A C 1
ATOM 2981 O O . SER A 1 391 ? -1.882 -13.711 50.413 1.00 70.69 391 SER A O 1
ATOM 2983 N N . LEU A 1 392 ? -0.691 -14.244 52.242 1.00 76.31 392 LEU A N 1
ATOM 2984 C CA . LEU A 1 392 ? -1.774 -14.039 53.208 1.00 76.31 392 LEU A CA 1
ATOM 2985 C C . LEU A 1 392 ? -1.607 -12.727 54.002 1.00 76.31 392 LEU A C 1
ATOM 2987 O O . LEU A 1 392 ? -2.284 -12.523 55.014 1.00 76.31 392 LEU A O 1
ATOM 2991 N N . GLU A 1 393 ? -0.708 -11.848 53.554 1.00 64.31 393 GLU A N 1
ATOM 2992 C CA . GLU A 1 393 ? -0.478 -10.520 54.131 1.00 64.31 393 GLU A CA 1
ATOM 2993 C C . GLU A 1 393 ? -1.717 -9.630 53.943 1.00 64.31 393 GLU A C 1
ATOM 2995 O O . GLU A 1 393 ? -2.361 -9.652 52.896 1.00 64.31 393 GLU A O 1
ATOM 3000 N N . GLY A 1 394 ? -2.100 -8.885 54.986 1.00 69.81 394 GLY A N 1
ATOM 3001 C CA . GLY A 1 394 ? -3.277 -8.002 54.969 1.00 69.81 394 GLY A CA 1
ATOM 3002 C C . GLY A 1 394 ? -4.642 -8.685 55.155 1.00 69.81 394 GLY A C 1
ATOM 3003 O O . GLY A 1 394 ? -5.661 -8.004 55.168 1.00 69.81 394 GLY A O 1
ATOM 3004 N N . VAL A 1 395 ? -4.702 -10.012 55.329 1.00 76.88 395 VAL A N 1
ATOM 3005 C CA . VAL A 1 395 ? -5.965 -10.742 55.571 1.00 76.88 395 VAL A CA 1
ATOM 3006 C C . VAL A 1 395 ? -6.305 -10.771 57.067 1.00 76.88 395 VAL A C 1
ATOM 3008 O O . VAL A 1 395 ? -5.423 -11.059 57.878 1.00 76.88 395 VAL A O 1
ATOM 3011 N N . GLU A 1 396 ? -7.573 -10.538 57.428 1.00 78.06 396 GLU A N 1
ATOM 3012 C CA . GLU A 1 396 ? -8.103 -10.687 58.798 1.00 78.06 396 GLU A CA 1
ATOM 3013 C C . GLU A 1 396 ? -7.727 -12.041 59.427 1.00 78.06 396 GLU A C 1
ATOM 3015 O O . GLU A 1 396 ? -7.716 -13.071 58.745 1.00 78.06 396 GLU A O 1
ATOM 3020 N N . ALA A 1 397 ? -7.449 -12.059 60.735 1.00 79.19 397 ALA A N 1
ATOM 3021 C CA . ALA A 1 397 ? -6.899 -13.231 61.422 1.00 79.19 397 ALA A CA 1
ATOM 3022 C C . ALA A 1 397 ? -7.724 -14.532 61.236 1.00 79.19 397 ALA A C 1
ATOM 3024 O O . ALA A 1 397 ? -7.118 -15.537 60.853 1.00 79.19 397 ALA A O 1
ATOM 3025 N N . PRO A 1 398 ? -9.070 -14.550 61.368 1.00 81.56 398 PRO A N 1
ATOM 3026 C CA . PRO A 1 398 ? -9.861 -15.773 61.163 1.00 81.56 398 PRO A CA 1
ATOM 3027 C C . PRO A 1 398 ? -9.784 -16.307 59.723 1.00 81.56 398 PRO A C 1
ATOM 3029 O O . PRO A 1 398 ? -9.562 -17.497 59.487 1.00 81.56 398 PRO A O 1
ATOM 3032 N N . ARG A 1 399 ? -9.873 -15.413 58.727 1.00 86.31 399 ARG A N 1
ATOM 3033 C CA . ARG A 1 399 ? -9.764 -15.772 57.301 1.00 86.31 399 ARG A CA 1
ATOM 3034 C C . ARG A 1 399 ? -8.361 -16.267 56.951 1.00 86.31 399 ARG A C 1
ATOM 3036 O O . ARG A 1 399 ? -8.211 -17.161 56.116 1.00 86.31 399 ARG A O 1
ATOM 3043 N N . ARG A 1 400 ? -7.333 -15.688 57.576 1.00 87.44 400 ARG A N 1
ATOM 3044 C CA . ARG A 1 400 ? -5.928 -16.055 57.375 1.00 87.44 400 ARG A CA 1
ATOM 3045 C C . ARG A 1 400 ? -5.668 -17.497 57.800 1.00 87.44 400 ARG A C 1
ATOM 3047 O O . ARG A 1 400 ? -5.069 -18.243 57.029 1.00 87.44 400 ARG A O 1
ATOM 3054 N N . VAL A 1 401 ? -6.159 -17.894 58.975 1.00 86.38 401 VAL A N 1
ATOM 3055 C CA . VAL A 1 401 ? -5.981 -19.253 59.515 1.00 86.38 401 VAL A CA 1
ATOM 3056 C C . VAL A 1 401 ? -6.596 -20.293 58.581 1.00 86.38 401 VAL A C 1
ATOM 3058 O O . VAL A 1 401 ? -5.906 -21.216 58.152 1.00 86.38 401 VAL A O 1
ATOM 3061 N N . VAL A 1 402 ? -7.853 -20.107 58.173 1.00 89.44 402 VAL A N 1
ATOM 3062 C CA . VAL A 1 402 ? -8.544 -21.062 57.291 1.00 89.44 402 VAL A CA 1
ATOM 3063 C C . VAL A 1 402 ? -7.875 -21.160 55.915 1.00 89.44 402 VAL A C 1
ATOM 3065 O O . VAL A 1 402 ? -7.691 -22.255 55.380 1.00 89.44 402 VAL A O 1
ATOM 3068 N N . ARG A 1 403 ? -7.444 -20.030 55.334 1.00 89.06 403 ARG A N 1
ATOM 3069 C CA . ARG A 1 403 ? -6.727 -20.032 54.047 1.00 89.06 403 ARG A CA 1
ATOM 3070 C C . ARG A 1 403 ? -5.367 -20.723 54.145 1.00 89.06 403 ARG A C 1
ATOM 3072 O O . ARG A 1 403 ? -5.004 -21.428 53.206 1.00 89.06 403 ARG A O 1
ATOM 3079 N N . ALA A 1 404 ? -4.652 -20.565 55.258 1.00 86.81 404 ALA A N 1
ATOM 3080 C CA . ALA A 1 404 ? -3.390 -21.259 55.497 1.00 86.81 404 ALA A CA 1
ATOM 3081 C C . ALA A 1 404 ? -3.589 -22.780 55.613 1.00 86.81 404 ALA A C 1
ATOM 3083 O O . ALA A 1 404 ? -2.854 -23.540 54.983 1.00 86.81 404 ALA A O 1
ATOM 3084 N N . LEU A 1 405 ? -4.613 -23.232 56.347 1.00 89.56 405 LEU A N 1
ATOM 3085 C CA . LEU A 1 405 ? -4.949 -24.658 56.469 1.00 89.56 405 LEU A CA 1
ATOM 3086 C C . LEU A 1 405 ? -5.315 -25.272 55.110 1.00 89.56 405 LEU A C 1
ATOM 3088 O O . LEU A 1 405 ? -4.809 -26.332 54.748 1.00 89.56 405 LEU A O 1
ATOM 3092 N N . TYR A 1 406 ? -6.107 -24.567 54.300 1.00 89.00 406 TYR A N 1
ATOM 3093 C CA . TYR A 1 406 ? -6.452 -25.028 52.954 1.00 89.00 406 TYR A CA 1
ATOM 3094 C C . TYR A 1 406 ? -5.237 -25.067 52.005 1.00 89.00 406 TYR A C 1
ATOM 3096 O O . TYR A 1 406 ? -5.114 -25.985 51.196 1.00 89.00 406 TYR A O 1
ATOM 3104 N N . GLN A 1 407 ? -4.304 -24.109 52.100 1.00 89.69 407 GLN A N 1
ATOM 3105 C CA . GLN A 1 407 ? -3.047 -24.140 51.333 1.00 89.69 407 GLN A CA 1
ATOM 3106 C C . GLN A 1 407 ? -2.160 -25.331 51.731 1.00 89.69 407 GLN A C 1
ATOM 3108 O O . GLN A 1 407 ? -1.615 -25.999 50.853 1.00 89.69 407 GLN A O 1
ATOM 3113 N N . ARG A 1 408 ? -2.066 -25.647 53.031 1.00 87.81 408 ARG A N 1
ATOM 3114 C CA . ARG A 1 408 ? -1.356 -26.841 53.526 1.00 87.81 408 ARG A CA 1
ATOM 3115 C C . ARG A 1 408 ? -1.984 -28.128 52.999 1.00 87.81 408 ARG A C 1
ATOM 3117 O O . ARG A 1 408 ? -1.264 -28.994 52.506 1.00 87.81 408 ARG A O 1
ATOM 3124 N N . MET A 1 409 ? -3.315 -28.209 52.995 1.00 89.62 409 MET A N 1
ATOM 3125 C CA . MET A 1 409 ? -4.039 -29.326 52.388 1.00 89.62 409 MET A CA 1
ATOM 3126 C C . MET A 1 409 ? -3.723 -29.476 50.903 1.00 89.62 409 MET A C 1
ATOM 3128 O O . MET A 1 409 ? -3.383 -30.576 50.477 1.00 89.62 409 MET A O 1
ATOM 3132 N N . LEU A 1 410 ? -3.758 -28.388 50.126 1.00 88.62 410 LEU A N 1
ATOM 3133 C CA . LEU A 1 410 ? -3.406 -28.419 48.702 1.00 88.62 410 LEU A CA 1
ATOM 3134 C C . LEU A 1 410 ? -1.968 -28.889 48.457 1.00 88.62 410 LEU A C 1
ATOM 3136 O O . LEU A 1 410 ? -1.736 -29.660 47.528 1.00 88.62 410 LEU A O 1
ATOM 3140 N N . ALA A 1 411 ? -1.014 -28.451 49.282 1.00 84.88 411 ALA A N 1
ATOM 3141 C CA . ALA A 1 411 ? 0.368 -28.916 49.195 1.00 84.88 411 ALA A CA 1
ATOM 3142 C C . ALA A 1 411 ? 0.467 -30.428 49.462 1.00 84.88 411 ALA A C 1
ATOM 3144 O O . ALA A 1 411 ? 1.124 -31.150 48.713 1.00 84.88 411 ALA A O 1
ATOM 3145 N N . ARG A 1 412 ? -0.243 -30.916 50.487 1.00 85.12 412 ARG A N 1
ATOM 3146 C CA . ARG A 1 412 ? -0.230 -32.324 50.904 1.00 85.12 412 ARG A CA 1
ATOM 3147 C C . ARG A 1 412 ? -0.854 -33.253 49.865 1.00 85.12 412 ARG A C 1
ATOM 3149 O O . ARG A 1 412 ? -0.245 -34.256 49.510 1.00 85.12 412 ARG A O 1
ATOM 3156 N N . VAL A 1 413 ? -2.024 -32.908 49.325 1.00 87.25 413 VAL A N 1
ATOM 3157 C CA . VAL A 1 413 ? -2.665 -33.711 48.265 1.00 87.25 413 VAL A CA 1
ATOM 3158 C C . VAL A 1 413 ? -1.942 -33.579 46.925 1.00 87.25 413 VAL A C 1
ATOM 3160 O O . VAL A 1 413 ? -1.923 -34.529 46.146 1.00 87.25 413 VAL A O 1
ATOM 3163 N N . GLY A 1 414 ? -1.287 -32.440 46.671 1.00 83.44 414 GLY A N 1
ATOM 3164 C CA . GLY A 1 414 ? -0.404 -32.255 45.521 1.00 83.44 414 GLY A CA 1
ATOM 3165 C C . GLY A 1 414 ? 0.786 -33.215 45.538 1.00 83.44 414 GLY A C 1
ATOM 3166 O O . GLY A 1 414 ? 1.095 -33.808 44.508 1.00 83.44 414 GLY A O 1
ATOM 3167 N N . ALA A 1 415 ? 1.389 -33.442 46.710 1.00 81.31 415 ALA A N 1
ATOM 3168 C CA . ALA A 1 415 ? 2.461 -34.426 46.883 1.00 81.31 415 ALA A CA 1
ATOM 3169 C C . ALA A 1 415 ? 2.000 -35.876 46.628 1.00 81.31 415 ALA A C 1
ATOM 3171 O O . ALA A 1 415 ? 2.800 -36.708 46.216 1.00 81.31 415 ALA A O 1
ATOM 3172 N N . LEU A 1 416 ? 0.708 -36.167 46.810 1.00 80.62 416 LEU A N 1
ATOM 3173 C CA . LEU A 1 416 ? 0.087 -37.464 46.506 1.00 80.62 416 LEU A CA 1
ATOM 3174 C C . LEU A 1 416 ? -0.377 -37.585 45.039 1.00 80.62 416 LEU A C 1
ATOM 3176 O O . LEU A 1 416 ? -1.083 -38.527 44.691 1.00 80.62 416 LEU A O 1
ATOM 3180 N N . GLY A 1 417 ? -0.044 -36.617 44.176 1.00 82.88 417 GLY A N 1
ATOM 3181 C CA . GLY A 1 417 ? -0.467 -36.595 42.769 1.00 82.88 417 GLY A CA 1
ATOM 3182 C C . GLY A 1 417 ? -1.932 -36.194 42.551 1.00 82.88 417 GLY A C 1
ATOM 3183 O O . GLY A 1 417 ? -2.392 -36.119 41.415 1.00 82.88 417 GLY A O 1
ATOM 3184 N N . LEU A 1 418 ? -2.665 -35.865 43.618 1.00 85.38 418 LEU A N 1
ATOM 3185 C CA . LEU A 1 418 ? -4.068 -35.441 43.585 1.00 85.38 418 LEU A CA 1
ATOM 3186 C C . LEU A 1 418 ? -4.199 -33.911 43.568 1.00 85.38 418 LEU A C 1
ATOM 3188 O O . LEU A 1 418 ? -5.122 -33.346 44.152 1.00 85.38 418 LEU A O 1
ATOM 3192 N N . GLY A 1 419 ? -3.257 -33.230 42.912 1.00 83.81 419 GLY A N 1
ATOM 3193 C CA . GLY A 1 419 ? -3.217 -31.774 42.807 1.00 83.81 419 GLY A CA 1
ATOM 3194 C C . GLY A 1 419 ? -4.391 -31.183 42.020 1.00 83.81 419 GLY A C 1
ATOM 3195 O O . GLY A 1 419 ? -5.076 -31.845 41.239 1.00 83.81 419 GLY A O 1
ATOM 3196 N N . ARG A 1 420 ? -4.645 -29.891 42.228 1.00 81.94 420 ARG A N 1
ATOM 3197 C CA . ARG A 1 420 ? -5.710 -29.159 41.531 1.00 81.94 420 ARG A CA 1
ATOM 3198 C C . ARG A 1 420 ? -5.284 -28.793 40.108 1.00 81.94 420 ARG A C 1
ATOM 3200 O O . ARG A 1 420 ? -4.209 -28.232 39.918 1.00 81.94 420 ARG A O 1
ATOM 3207 N N . THR A 1 421 ? -6.151 -29.021 39.120 1.00 78.62 421 THR A N 1
ATOM 3208 C CA . THR A 1 421 ? -5.886 -28.621 37.727 1.00 78.62 421 THR A CA 1
ATOM 3209 C C . THR A 1 421 ? -6.185 -27.134 37.476 1.00 78.62 421 THR A C 1
ATOM 3211 O O . THR A 1 421 ? -7.044 -26.547 38.155 1.00 78.62 421 THR A O 1
ATOM 3214 N N . PRO A 1 422 ? -5.514 -26.490 36.497 1.00 70.31 422 PRO A N 1
ATOM 3215 C CA . PRO A 1 422 ? -5.806 -25.108 36.118 1.00 70.31 422 PRO A CA 1
ATOM 3216 C C . PRO A 1 422 ? -7.287 -24.931 35.745 1.00 70.31 422 PRO A C 1
ATOM 3218 O O . PRO A 1 422 ? -7.830 -25.683 34.942 1.00 70.31 422 PRO A O 1
ATOM 3221 N N . GLY A 1 423 ? -7.967 -23.958 36.360 1.00 73.81 423 GLY A N 1
ATOM 3222 C CA . GLY A 1 423 ? -9.393 -23.678 36.119 1.00 73.81 423 GLY A CA 1
ATOM 3223 C C . GLY A 1 423 ? -10.393 -24.534 36.915 1.00 73.81 423 GLY A C 1
ATOM 3224 O O . GLY A 1 423 ? -11.582 -24.219 36.934 1.00 73.81 423 GLY A O 1
ATOM 3225 N N . GLN A 1 424 ? -9.958 -25.570 37.642 1.00 82.81 424 GLN A N 1
ATOM 3226 C CA . GLN A 1 424 ? -10.837 -26.304 38.566 1.00 82.81 424 GLN A CA 1
ATOM 3227 C C . GLN A 1 424 ? -11.233 -25.396 39.738 1.00 82.81 424 GLN A C 1
ATOM 3229 O O . GLN A 1 424 ? -10.376 -24.684 40.243 1.00 82.81 424 GLN A O 1
ATOM 3234 N N . THR A 1 425 ? -12.484 -25.393 40.212 1.00 82.69 425 THR A N 1
ATOM 3235 C CA . THR A 1 425 ? -12.895 -24.630 41.415 1.00 82.69 425 THR A CA 1
ATOM 3236 C C . THR A 1 425 ? -12.559 -25.385 42.710 1.00 82.69 425 THR A C 1
ATOM 3238 O O . THR A 1 425 ? -12.394 -26.603 42.683 1.00 82.69 425 THR A O 1
ATOM 3241 N N . ALA A 1 426 ? -12.478 -24.689 43.854 1.00 81.50 426 ALA A N 1
ATOM 3242 C CA . ALA A 1 426 ? -12.215 -25.315 45.162 1.00 81.50 426 ALA A CA 1
ATOM 3243 C C . ALA A 1 426 ? -13.255 -26.405 45.495 1.00 81.50 426 ALA A C 1
ATOM 3245 O O . ALA A 1 426 ? -12.887 -27.542 45.765 1.00 81.50 426 ALA A O 1
ATOM 3246 N N . LEU A 1 427 ? -14.546 -26.107 45.313 1.00 83.19 427 LEU A N 1
ATOM 3247 C CA . LEU A 1 427 ? -15.644 -27.062 45.511 1.00 83.19 427 LEU A CA 1
ATOM 3248 C C . LEU A 1 427 ? -15.552 -28.286 44.579 1.00 83.19 427 LEU A C 1
ATOM 3250 O O . LEU A 1 427 ? -15.871 -29.412 44.959 1.00 83.19 427 LEU A O 1
ATOM 3254 N N . ARG A 1 428 ? -15.133 -28.089 43.321 1.00 85.00 428 ARG A N 1
ATOM 3255 C CA . ARG A 1 428 ? -14.935 -29.198 42.373 1.00 85.00 428 ARG A CA 1
ATOM 3256 C C . ARG A 1 428 ? -13.726 -30.054 42.751 1.00 85.00 428 ARG A C 1
ATOM 3258 O O . ARG A 1 428 ? -13.749 -31.255 42.506 1.00 85.00 428 ARG A O 1
ATOM 3265 N N . HIS A 1 429 ? -12.691 -29.446 43.320 1.00 88.44 429 HIS A N 1
ATOM 3266 C CA . HIS A 1 429 ? -11.505 -30.145 43.796 1.00 88.44 429 HIS A CA 1
ATOM 3267 C C . HIS A 1 429 ? -11.810 -30.987 45.040 1.00 88.44 429 HIS A C 1
ATOM 3269 O O . HIS A 1 429 ? -11.540 -32.182 45.029 1.00 88.44 429 HIS A O 1
ATOM 3275 N N . VAL A 1 430 ? -12.488 -30.416 46.040 1.00 87.94 430 VAL A N 1
ATOM 3276 C CA . VAL A 1 430 ? -12.932 -31.143 47.244 1.00 87.94 430 VAL A CA 1
ATOM 3277 C C . VAL A 1 430 ? -13.804 -32.343 46.870 1.00 87.94 430 VAL A C 1
ATOM 3279 O O . VAL A 1 430 ? -13.509 -33.455 47.284 1.00 87.94 430 VAL A O 1
ATOM 3282 N N . ARG A 1 431 ? -14.791 -32.180 45.976 1.00 86.81 431 ARG A N 1
ATOM 3283 C CA . ARG A 1 431 ? -15.626 -33.305 45.503 1.00 86.81 431 ARG A CA 1
ATOM 3284 C C . ARG A 1 431 ? -14.849 -34.414 44.789 1.00 86.81 431 ARG A C 1
ATOM 3286 O O . ARG A 1 431 ? -15.295 -35.557 44.794 1.00 86.81 431 ARG A O 1
ATOM 3293 N N . MET A 1 432 ? -13.732 -34.086 44.142 1.00 89.81 432 MET A N 1
ATOM 3294 C CA . MET A 1 432 ? -12.840 -35.083 43.546 1.00 89.81 432 MET A CA 1
ATOM 3295 C C . MET A 1 432 ? -12.051 -35.816 44.638 1.00 89.81 432 MET A C 1
ATOM 3297 O O . MET A 1 432 ? -12.025 -37.044 44.637 1.00 89.81 432 MET A O 1
ATOM 3301 N N . LEU A 1 433 ? -11.506 -35.082 45.614 1.00 89.75 433 LEU A N 1
ATOM 3302 C CA . LEU A 1 433 ? -10.806 -35.666 46.759 1.00 89.75 433 LEU A CA 1
ATOM 3303 C C . LEU A 1 433 ? -11.721 -36.578 47.586 1.00 89.75 433 LEU A C 1
ATOM 3305 O O . LEU A 1 433 ? -11.303 -37.665 47.952 1.00 89.75 433 LEU A O 1
ATOM 3309 N N . GLU A 1 434 ? -12.987 -36.208 47.797 1.00 89.62 434 GLU A N 1
ATOM 3310 C CA . GLU A 1 434 ? -13.969 -37.049 48.498 1.00 89.62 434 GLU A CA 1
ATOM 3311 C C . GLU A 1 434 ? -14.187 -38.418 47.838 1.00 89.62 434 GLU A C 1
ATOM 3313 O O . GLU A 1 434 ? -14.487 -39.390 48.527 1.00 89.62 434 GLU A O 1
ATOM 3318 N N . ARG A 1 435 ? -14.085 -38.491 46.503 1.00 86.31 435 ARG A N 1
ATOM 3319 C CA . ARG A 1 435 ? -14.243 -39.747 45.754 1.00 86.31 435 ARG A CA 1
ATOM 3320 C C . ARG A 1 435 ? -13.002 -40.623 45.864 1.00 86.31 435 ARG A C 1
ATOM 3322 O O . ARG A 1 435 ? -13.130 -41.836 45.962 1.00 86.31 435 ARG A O 1
ATOM 3329 N N . ASN A 1 436 ? -11.826 -40.001 45.857 1.00 85.19 436 ASN A N 1
ATOM 3330 C CA . ASN A 1 436 ? -10.544 -40.702 45.886 1.00 85.19 436 ASN A CA 1
ATOM 3331 C C . ASN A 1 436 ? -10.090 -41.056 47.312 1.00 85.19 436 ASN A C 1
ATOM 3333 O O . ASN A 1 436 ? -9.295 -41.972 47.488 1.00 85.19 436 ASN A O 1
ATOM 3337 N N . LEU A 1 437 ? -10.597 -40.350 48.328 1.00 87.56 437 LEU A N 1
ATOM 3338 C CA . LEU A 1 437 ? -10.220 -40.494 49.735 1.00 87.56 437 LEU A CA 1
ATOM 3339 C C . LEU A 1 437 ? -11.479 -40.606 50.623 1.00 87.56 437 LEU A C 1
ATOM 3341 O O . LEU A 1 437 ? -11.750 -39.720 51.440 1.00 87.56 437 LEU A O 1
ATOM 3345 N N . PRO A 1 438 ? -12.272 -41.688 50.489 1.00 84.19 438 PRO A N 1
ATOM 3346 C CA . PRO A 1 438 ? -13.560 -41.814 51.174 1.00 84.19 438 PRO A CA 1
ATOM 3347 C C . PRO A 1 438 ? -13.435 -41.815 52.706 1.00 84.19 438 PRO A C 1
ATOM 3349 O O . PRO A 1 438 ? -14.339 -41.337 53.388 1.00 84.19 438 PRO A O 1
ATOM 3352 N N . ALA A 1 439 ? -12.302 -42.279 53.244 1.00 85.06 439 ALA A N 1
ATOM 3353 C CA . ALA A 1 439 ? -12.038 -42.340 54.683 1.00 85.06 439 ALA A CA 1
ATOM 3354 C C . ALA A 1 439 ? -11.972 -40.960 55.369 1.00 85.06 439 ALA A C 1
ATOM 3356 O O . ALA A 1 439 ? -12.247 -40.863 56.558 1.00 85.06 439 ALA A O 1
ATOM 3357 N N . VAL A 1 440 ? -11.642 -39.891 54.632 1.00 90.44 440 VAL A N 1
ATOM 3358 C CA . VAL A 1 440 ? -11.486 -38.518 55.166 1.00 90.44 440 VAL A CA 1
ATOM 3359 C C . VAL A 1 440 ? -12.522 -37.548 54.592 1.00 90.44 440 VAL A C 1
ATOM 3361 O O . VAL A 1 440 ? -12.343 -36.331 54.602 1.00 90.44 440 VAL A O 1
ATOM 3364 N N . ARG A 1 441 ? -13.631 -38.080 54.066 1.00 89.44 441 ARG A N 1
ATOM 3365 C CA . ARG A 1 441 ? -14.664 -37.299 53.373 1.00 89.44 441 ARG A CA 1
ATOM 3366 C C . ARG A 1 441 ? -15.265 -36.194 54.242 1.00 89.44 441 ARG A C 1
ATOM 3368 O O . ARG A 1 441 ? -15.493 -35.094 53.746 1.00 89.44 441 ARG A O 1
ATOM 3375 N N . ALA A 1 442 ? -15.533 -36.490 55.513 1.00 88.12 442 ALA A N 1
ATOM 3376 C CA . ALA A 1 442 ? -16.107 -35.524 56.446 1.00 88.12 442 ALA A CA 1
ATOM 3377 C C . ALA A 1 442 ? -15.148 -34.348 56.691 1.00 88.12 442 ALA A C 1
ATOM 3379 O O . ALA A 1 442 ? -15.548 -33.195 56.560 1.00 88.12 442 ALA A O 1
ATOM 3380 N N . ASP A 1 443 ? -13.867 -34.637 56.925 1.00 91.38 443 ASP A N 1
ATOM 3381 C CA . ASP A 1 443 ? -12.848 -33.617 57.191 1.00 91.38 443 ASP A CA 1
ATOM 3382 C C . ASP A 1 443 ? -12.550 -32.746 55.955 1.00 91.38 443 ASP A C 1
ATOM 3384 O O . ASP A 1 443 ? -12.401 -31.527 56.070 1.00 91.38 443 ASP A O 1
ATOM 3388 N N . LEU A 1 444 ? -12.546 -33.344 54.754 1.00 91.19 444 LEU A N 1
ATOM 3389 C CA . LEU A 1 444 ? -12.423 -32.621 53.480 1.00 91.19 444 LEU A CA 1
ATOM 3390 C C . LEU A 1 444 ? -13.566 -31.620 53.260 1.00 91.19 444 LEU A C 1
ATOM 3392 O O . LEU A 1 444 ? -13.326 -30.516 52.764 1.00 91.19 444 LEU A O 1
ATOM 3396 N N . ARG A 1 445 ? -14.797 -31.992 53.633 1.00 90.44 445 ARG A N 1
ATOM 3397 C CA . ARG A 1 445 ? -15.966 -31.102 53.563 1.00 90.44 445 ARG A CA 1
ATOM 3398 C C . ARG A 1 445 ? -15.853 -29.959 54.547 1.00 90.44 445 ARG A C 1
ATOM 3400 O O . ARG A 1 445 ? -15.905 -28.811 54.126 1.00 90.44 445 ARG A O 1
ATOM 3407 N N . THR A 1 446 ? -15.596 -30.262 55.818 1.00 90.88 446 THR A N 1
ATOM 3408 C CA . THR A 1 446 ? -15.463 -29.248 56.872 1.00 90.88 446 THR A CA 1
ATOM 3409 C C . THR A 1 446 ? -14.410 -28.194 56.518 1.00 90.88 446 THR A C 1
ATOM 3411 O O . THR A 1 446 ? -14.661 -26.998 56.659 1.00 90.88 446 THR A O 1
ATOM 3414 N N . LEU A 1 447 ? -13.253 -28.606 55.988 1.00 91.38 447 LEU A N 1
ATOM 3415 C CA . LEU A 1 447 ? -12.206 -27.671 55.570 1.00 91.38 447 LEU A CA 1
ATOM 3416 C C . LEU A 1 447 ? -12.563 -26.908 54.277 1.00 91.38 447 LEU A C 1
ATOM 3418 O O . LEU A 1 447 ? -12.229 -25.728 54.139 1.00 91.38 447 LEU A O 1
ATOM 3422 N N . GLY A 1 448 ? -13.240 -27.563 53.328 1.00 89.94 448 GLY A N 1
ATOM 3423 C CA . GLY A 1 448 ? -13.706 -26.955 52.079 1.00 89.94 448 GLY A CA 1
ATOM 3424 C C . GLY A 1 448 ? -14.776 -25.881 52.289 1.00 89.94 448 GLY A C 1
ATOM 3425 O O . GLY A 1 448 ? -14.688 -24.804 51.691 1.00 89.94 448 GLY A O 1
ATOM 3426 N N . ASP A 1 449 ? -15.730 -26.147 53.177 1.00 89.69 449 ASP A N 1
ATOM 3427 C CA . ASP A 1 449 ? -16.831 -25.244 53.514 1.00 89.69 449 ASP A CA 1
ATOM 3428 C C . ASP A 1 449 ? -16.309 -24.022 54.281 1.00 89.69 449 ASP A C 1
ATOM 3430 O O . ASP A 1 449 ? -16.572 -22.883 53.885 1.00 89.69 449 ASP A O 1
ATOM 3434 N N . ALA A 1 450 ? -15.445 -24.235 55.283 1.00 89.38 450 ALA A N 1
ATOM 3435 C CA . ALA A 1 450 ? -14.772 -23.147 55.995 1.00 89.38 450 ALA A CA 1
ATOM 3436 C C . ALA A 1 450 ? -13.970 -22.250 55.032 1.00 89.38 450 ALA A C 1
ATOM 3438 O O . ALA A 1 450 ? -13.995 -21.019 55.130 1.00 89.38 450 ALA A O 1
ATOM 3439 N N . TYR A 1 451 ? -13.280 -22.842 54.048 1.00 90.56 451 TYR A N 1
ATOM 3440 C CA . TYR A 1 451 ? -12.562 -22.084 53.022 1.00 90.56 451 TYR A CA 1
ATOM 3441 C C . TYR A 1 451 ? -13.497 -21.262 52.127 1.00 90.56 451 TYR A C 1
ATOM 3443 O O . TYR A 1 451 ? -13.159 -20.130 51.761 1.00 90.56 451 TYR A O 1
ATOM 3451 N N . GLN A 1 452 ? -14.664 -21.802 51.771 1.00 89.75 452 GLN A N 1
ATOM 3452 C CA . GLN A 1 452 ? -15.655 -21.089 50.971 1.00 89.75 452 GLN A CA 1
ATOM 3453 C C . GLN A 1 452 ? -16.181 -19.858 51.716 1.00 89.75 452 GLN A C 1
ATOM 3455 O O . GLN A 1 452 ? -16.216 -18.776 51.126 1.00 89.75 452 GLN A O 1
ATOM 3460 N N . VAL A 1 453 ? -16.473 -19.987 53.013 1.00 87.50 453 VAL A N 1
ATOM 3461 C CA . VAL A 1 453 ? -16.848 -18.863 53.885 1.00 87.50 453 VAL A CA 1
ATOM 3462 C C . VAL A 1 453 ? -15.713 -17.837 53.951 1.00 87.50 453 VAL A C 1
ATOM 3464 O O . VAL A 1 453 ? -15.894 -16.678 53.579 1.00 87.50 453 VAL A O 1
ATOM 3467 N N . ALA A 1 454 ? -14.488 -18.261 54.274 1.00 87.81 454 ALA A N 1
ATOM 3468 C CA . ALA A 1 454 ? -13.334 -17.363 54.368 1.00 87.81 454 ALA A CA 1
ATOM 3469 C C . ALA A 1 454 ? -13.007 -16.621 53.053 1.00 87.81 454 ALA A C 1
ATOM 3471 O O . ALA A 1 454 ? -12.379 -15.549 53.070 1.00 87.81 454 ALA A O 1
ATOM 3472 N N . ARG A 1 455 ? -13.384 -17.184 51.897 1.00 83.69 455 ARG A N 1
ATOM 3473 C CA . ARG A 1 455 ? -13.124 -16.612 50.569 1.00 83.69 455 ARG A CA 1
ATOM 3474 C C . ARG A 1 455 ? -14.268 -15.768 50.012 1.00 83.69 455 ARG A C 1
ATOM 3476 O O . ARG A 1 455 ? -13.965 -14.778 49.353 1.00 83.69 455 ARG A O 1
ATOM 3483 N N . TYR A 1 456 ? -15.519 -16.155 50.235 1.00 85.25 456 TYR A N 1
ATOM 3484 C CA . TYR A 1 456 ? -16.669 -15.576 49.536 1.00 85.25 456 TYR A CA 1
ATOM 3485 C C . TYR A 1 456 ? -17.720 -14.952 50.458 1.00 85.25 456 TYR A C 1
ATOM 3487 O O . TYR A 1 456 ? -18.526 -14.166 49.969 1.00 85.25 456 TYR A O 1
ATOM 3495 N N . ALA A 1 457 ? -17.721 -15.255 51.760 1.00 84.81 457 ALA A N 1
ATOM 3496 C CA . ALA A 1 457 ? -18.667 -14.641 52.686 1.00 84.81 457 ALA A CA 1
ATOM 3497 C C . ALA A 1 457 ? -18.250 -13.208 53.052 1.00 84.81 457 ALA A C 1
ATOM 3499 O O . ALA A 1 457 ? -17.058 -12.890 53.191 1.00 84.81 457 ALA A O 1
ATOM 3500 N N . SER A 1 458 ? -19.259 -12.352 53.225 1.00 80.38 458 SER A N 1
ATOM 3501 C CA . SER A 1 458 ? -19.116 -10.966 53.680 1.00 80.38 458 SER A CA 1
ATOM 3502 C C . SER A 1 458 ? -18.626 -10.894 55.127 1.00 80.38 458 SER A C 1
ATOM 3504 O O . SER A 1 458 ? -17.777 -10.062 55.436 1.00 80.38 458 SER A O 1
ATOM 3506 N N . THR A 1 459 ? -19.060 -11.814 55.988 1.00 84.62 459 THR A N 1
ATOM 3507 C CA . THR A 1 459 ? -18.595 -11.952 57.375 1.00 84.62 459 THR A CA 1
ATOM 3508 C C . THR A 1 459 ? -17.416 -12.931 57.488 1.00 84.62 459 THR A C 1
ATOM 3510 O O . THR A 1 459 ? -17.345 -13.901 56.726 1.00 84.62 459 THR A O 1
ATOM 3513 N N . PRO A 1 460 ? -16.449 -12.688 58.395 1.00 83.81 460 PRO A N 1
ATOM 3514 C CA . PRO A 1 460 ? -15.382 -13.647 58.670 1.00 83.81 460 PRO A CA 1
ATOM 3515 C C . PRO A 1 460 ? -15.943 -14.932 59.308 1.00 83.81 460 PRO A C 1
ATOM 3517 O O . PRO A 1 460 ? -17.004 -14.879 59.933 1.00 83.81 460 PRO A O 1
ATOM 3520 N N . PRO A 1 461 ? -15.242 -16.073 59.167 1.00 87.19 461 PRO A N 1
ATOM 3521 C CA . PRO A 1 461 ? -15.648 -17.317 59.812 1.00 87.19 461 PRO A CA 1
ATOM 3522 C C . PRO A 1 461 ? -15.636 -17.169 61.336 1.00 87.19 461 PRO A C 1
ATOM 3524 O O . PRO A 1 461 ? -14.770 -16.479 61.889 1.00 87.19 461 PRO A O 1
ATOM 3527 N N . SER A 1 462 ? -16.586 -17.821 62.003 1.00 88.81 462 SER A N 1
ATOM 3528 C CA . SER A 1 462 ? -16.688 -17.809 63.462 1.00 88.81 462 SER A CA 1
ATOM 3529 C C . SER A 1 462 ? -15.503 -18.540 64.105 1.00 88.81 462 SER A C 1
ATOM 3531 O O . SER A 1 462 ? -14.813 -19.342 63.471 1.00 88.81 462 SER A O 1
ATOM 3533 N N . VAL A 1 463 ? -15.250 -18.287 65.392 1.00 86.94 463 VAL A N 1
ATOM 3534 C CA . VAL A 1 463 ? -14.176 -18.975 66.132 1.00 86.94 463 VAL A CA 1
ATOM 3535 C C . VAL A 1 463 ? -14.406 -20.493 66.145 1.00 86.94 463 VAL A C 1
ATOM 3537 O O . VAL A 1 463 ? -13.462 -21.262 65.966 1.00 86.94 463 VAL A O 1
ATOM 3540 N N . GLU A 1 464 ? -15.660 -20.930 66.265 1.00 86.94 464 GLU A N 1
ATOM 3541 C CA . GLU A 1 464 ? -16.038 -22.346 66.224 1.00 86.94 464 GLU A CA 1
ATOM 3542 C C . GLU A 1 464 ? -15.749 -22.987 64.861 1.00 86.94 464 GLU A C 1
ATOM 3544 O O . GLU A 1 464 ? -15.227 -24.101 64.804 1.00 86.94 464 GLU A O 1
ATOM 3549 N N . GLU A 1 465 ? -16.016 -22.273 63.763 1.00 86.12 465 GLU A N 1
ATOM 3550 C CA . GLU A 1 465 ? -15.717 -22.728 62.400 1.00 86.12 465 GLU A CA 1
ATOM 3551 C C . GLU A 1 465 ? -14.207 -22.838 62.152 1.00 86.12 465 GLU A C 1
ATOM 3553 O O . GLU A 1 465 ? -13.744 -23.786 61.512 1.00 86.12 465 GLU A O 1
ATOM 3558 N N . VAL A 1 466 ? -13.418 -21.899 62.686 1.00 90.38 466 VAL A N 1
ATOM 3559 C CA . VAL A 1 466 ? -11.951 -21.934 62.595 1.00 90.38 466 VAL A CA 1
ATOM 3560 C C . VAL A 1 466 ? -11.380 -23.127 63.370 1.00 90.38 466 VAL A C 1
ATOM 3562 O O . VAL A 1 466 ? -10.516 -23.835 62.846 1.00 90.38 466 VAL A O 1
ATOM 3565 N N . GLU A 1 467 ? -11.869 -23.396 64.583 1.00 89.62 467 GLU A N 1
ATOM 3566 C CA . GLU A 1 467 ? -11.436 -24.554 65.378 1.00 89.62 467 GLU A CA 1
ATOM 3567 C C . GLU A 1 467 ? -11.906 -25.884 64.770 1.00 89.62 467 GLU A C 1
ATOM 3569 O O . GLU A 1 467 ? -11.157 -26.865 64.749 1.00 89.62 467 GLU A O 1
ATOM 3574 N N . ALA A 1 468 ? -13.112 -25.931 64.195 1.00 88.44 468 ALA A N 1
ATOM 3575 C CA . ALA A 1 468 ? -13.584 -27.091 63.442 1.00 88.44 468 ALA A CA 1
ATOM 3576 C C . ALA A 1 468 ? -12.690 -27.377 62.223 1.00 88.44 468 ALA A C 1
ATOM 3578 O O . ALA A 1 468 ? -12.311 -28.530 62.003 1.00 88.44 468 ALA A O 1
ATOM 3579 N N . ALA A 1 469 ? -12.286 -26.339 61.483 1.00 90.19 469 ALA A N 1
ATOM 3580 C CA . ALA A 1 469 ? -11.359 -26.459 60.361 1.00 90.19 469 ALA A CA 1
ATOM 3581 C C . ALA A 1 469 ? -9.956 -26.916 60.798 1.00 90.19 469 ALA A C 1
ATOM 3583 O O . ALA A 1 469 ? -9.334 -27.719 60.101 1.00 90.19 469 ALA A O 1
ATOM 3584 N N . ARG A 1 470 ? -9.461 -26.454 61.957 1.00 92.38 470 ARG A N 1
ATOM 3585 C CA . ARG A 1 470 ? -8.174 -26.900 62.520 1.00 92.38 470 ARG A CA 1
ATOM 3586 C C . ARG A 1 470 ? -8.204 -28.388 62.869 1.00 92.38 470 ARG A C 1
ATOM 3588 O O . ARG A 1 470 ? -7.355 -29.133 62.387 1.00 92.38 470 ARG A O 1
ATOM 3595 N N . ARG A 1 471 ? -9.224 -28.832 63.609 1.00 92.88 471 ARG A N 1
ATOM 3596 C CA . ARG A 1 471 ? -9.399 -30.249 63.973 1.00 92.88 471 ARG A CA 1
ATOM 3597 C C . ARG A 1 471 ? -9.578 -31.149 62.748 1.00 92.88 471 ARG A C 1
ATOM 3599 O O . ARG A 1 471 ? -9.056 -32.261 62.722 1.00 92.88 471 ARG A O 1
ATOM 3606 N N . ALA A 1 472 ? -10.306 -30.678 61.734 1.00 90.94 472 ALA A N 1
ATOM 3607 C CA . ALA A 1 472 ? -10.462 -31.398 60.471 1.00 90.94 472 ALA A CA 1
ATOM 3608 C C . ALA A 1 472 ? -9.122 -31.543 59.733 1.00 90.94 472 ALA A C 1
ATOM 3610 O O . ALA A 1 472 ? -8.803 -32.628 59.253 1.00 90.94 472 ALA A O 1
ATOM 3611 N N . TRP A 1 473 ? -8.307 -30.483 59.685 1.00 93.50 473 TRP A N 1
ATOM 3612 C CA . TRP A 1 473 ? -6.967 -30.546 59.099 1.00 93.50 473 TRP A CA 1
ATOM 3613 C C . TRP A 1 473 ? -6.049 -31.525 59.839 1.00 93.50 473 TRP A C 1
ATOM 3615 O O . TRP A 1 473 ? -5.378 -32.316 59.188 1.00 93.50 473 TRP A O 1
ATOM 3625 N N . GLU A 1 474 ? -6.033 -31.510 61.171 1.00 92.00 474 GLU A N 1
ATOM 3626 C CA . GLU A 1 474 ? -5.190 -32.412 61.970 1.00 92.00 474 GLU A CA 1
ATOM 3627 C C . GLU A 1 474 ? -5.514 -33.887 61.701 1.00 92.00 474 GLU A C 1
ATOM 3629 O O . GLU A 1 474 ? -4.614 -34.676 61.412 1.00 92.00 474 GLU A O 1
ATOM 3634 N N . ARG A 1 475 ? -6.802 -34.257 61.702 1.00 90.75 475 ARG A N 1
ATOM 3635 C CA . ARG A 1 475 ? -7.231 -35.624 61.354 1.00 90.75 475 ARG A CA 1
ATOM 3636 C C . ARG A 1 475 ? -6.873 -35.993 59.918 1.00 90.75 475 ARG A C 1
ATOM 3638 O O . ARG A 1 475 ? -6.421 -37.108 59.656 1.00 90.75 475 ARG A O 1
ATOM 3645 N N . LEU A 1 476 ? -7.044 -35.049 58.996 1.00 89.88 476 LEU A N 1
ATOM 3646 C CA . LEU A 1 476 ? -6.748 -35.242 57.584 1.00 89.88 476 LEU A CA 1
ATOM 3647 C C . LEU A 1 476 ? -5.244 -35.412 57.324 1.00 89.88 476 LEU A C 1
ATOM 3649 O O . LEU A 1 476 ? -4.868 -36.279 56.540 1.00 89.88 476 LEU A O 1
ATOM 3653 N N . ASP A 1 477 ? -4.377 -34.650 57.990 1.00 89.50 477 ASP A N 1
ATOM 3654 C CA . ASP A 1 477 ? -2.924 -34.762 57.823 1.00 89.50 477 ASP A CA 1
ATOM 3655 C C . ASP A 1 477 ? -2.381 -36.087 58.379 1.00 89.50 477 ASP A C 1
ATOM 3657 O O . ASP A 1 477 ? -1.562 -36.740 57.727 1.00 89.50 477 ASP A O 1
ATOM 3661 N N . VAL A 1 478 ? -2.911 -36.553 59.518 1.00 88.31 478 VAL A N 1
ATOM 3662 C CA . VAL A 1 478 ? -2.595 -37.882 60.072 1.00 88.31 478 VAL A CA 1
ATOM 3663 C C . VAL A 1 478 ? -3.018 -38.990 59.101 1.00 88.31 478 VAL A C 1
ATOM 3665 O O . VAL A 1 478 ? -2.220 -39.869 58.765 1.00 88.31 478 VAL A O 1
ATOM 3668 N N . ALA A 1 479 ? -4.250 -38.930 58.591 1.00 85.31 479 ALA A N 1
ATOM 3669 C CA . ALA A 1 479 ? -4.780 -39.940 57.679 1.00 85.31 479 ALA A CA 1
ATOM 3670 C C . ALA A 1 479 ? -4.074 -39.956 56.309 1.00 85.31 479 ALA A C 1
ATOM 3672 O O . ALA A 1 479 ? -3.879 -41.027 55.730 1.00 85.31 479 ALA A O 1
ATOM 3673 N N . LEU A 1 480 ? -3.666 -38.794 55.787 1.00 82.38 480 LEU A N 1
ATOM 3674 C CA . LEU A 1 480 ? -2.884 -38.702 54.549 1.00 82.38 480 LEU A CA 1
ATOM 3675 C C . LEU A 1 480 ? -1.421 -39.116 54.757 1.00 82.38 480 LEU A C 1
ATOM 3677 O O . LEU A 1 480 ? -0.826 -39.718 53.863 1.00 82.38 480 LEU A O 1
ATOM 3681 N N . GLY A 1 481 ? -0.854 -38.858 55.939 1.00 78.75 481 GLY A N 1
ATOM 3682 C CA . GLY A 1 481 ? 0.468 -39.348 56.331 1.00 78.75 481 GLY A CA 1
ATOM 3683 C C . GLY A 1 481 ? 0.540 -40.875 56.371 1.00 78.75 481 GLY A C 1
ATOM 3684 O O . GLY A 1 481 ? 1.489 -41.452 55.846 1.00 78.75 481 GLY A O 1
ATOM 3685 N N . ALA A 1 482 ? -0.497 -41.534 56.895 1.00 68.38 482 ALA A N 1
ATOM 3686 C CA . ALA A 1 482 ? -0.591 -42.995 56.939 1.00 68.38 482 ALA A CA 1
ATOM 3687 C C . ALA A 1 482 ? -0.762 -43.659 55.554 1.00 68.38 482 ALA A C 1
ATOM 3689 O O . ALA A 1 482 ? -0.449 -44.836 55.389 1.00 68.38 482 ALA A O 1
ATOM 3690 N N . GLN A 1 483 ? -1.254 -42.930 54.546 1.00 61.88 483 GLN A N 1
ATOM 3691 C CA . GLN A 1 483 ? -1.388 -43.441 53.172 1.00 61.88 483 GLN A CA 1
ATOM 3692 C C . GLN A 1 483 ? -0.101 -43.302 52.348 1.00 61.88 483 GLN A C 1
ATOM 3694 O O . GLN A 1 483 ? 0.122 -44.092 51.435 1.00 61.88 483 GLN A O 1
ATOM 3699 N N . SER A 1 484 ? 0.776 -42.356 52.700 1.00 56.88 484 SER A N 1
ATOM 3700 C CA . SER A 1 484 ? 2.084 -42.154 52.058 1.00 56.88 484 SER A CA 1
ATOM 3701 C C . SER A 1 484 ? 3.076 -43.302 52.302 1.00 56.88 484 SER A C 1
ATOM 3703 O O . SER A 1 484 ? 4.057 -43.416 51.571 1.00 56.88 484 SER A O 1
ATOM 3705 N N . THR A 1 485 ? 2.864 -44.123 53.334 1.00 50.38 485 THR A N 1
ATOM 3706 C CA . THR A 1 485 ? 3.752 -45.226 53.743 1.00 50.38 485 THR A CA 1
ATOM 3707 C C . THR A 1 485 ? 3.352 -46.596 53.190 1.00 50.38 485 THR A C 1
ATOM 3709 O O . THR A 1 485 ? 4.083 -47.565 53.392 1.00 50.38 485 THR A O 1
ATOM 3712 N N . LYS A 1 486 ? 2.234 -46.717 52.461 1.00 42.91 486 LYS A N 1
ATOM 3713 C CA . LYS A 1 486 ? 1.887 -47.966 51.764 1.00 42.91 486 LYS A CA 1
ATOM 3714 C C . LYS A 1 486 ? 2.649 -48.027 50.430 1.00 42.91 486 LYS A C 1
ATOM 3716 O O . LYS A 1 486 ? 2.432 -47.148 49.596 1.00 42.91 486 LYS A O 1
ATOM 3721 N N . PRO A 1 487 ? 3.517 -49.030 50.184 1.00 36.97 487 PRO A N 1
ATOM 3722 C CA . PRO A 1 487 ? 4.213 -49.136 48.910 1.00 36.97 487 PRO A CA 1
ATOM 3723 C C . PRO A 1 487 ? 3.185 -49.356 47.799 1.00 36.97 487 PRO A C 1
ATOM 3725 O O . PRO A 1 487 ? 2.321 -50.232 47.901 1.00 36.97 487 PRO A O 1
ATOM 3728 N N . ALA A 1 488 ? 3.267 -48.534 46.754 1.00 36.66 488 ALA A N 1
ATOM 3729 C CA . ALA A 1 488 ? 2.446 -48.669 45.563 1.00 36.66 488 ALA A CA 1
ATOM 3730 C C . ALA A 1 488 ? 2.652 -50.073 44.970 1.00 36.66 488 ALA A C 1
ATOM 3732 O O . ALA A 1 488 ? 3.735 -50.394 44.479 1.00 36.66 488 ALA A O 1
ATOM 3733 N N . ARG A 1 489 ? 1.623 -50.929 45.046 1.00 37.47 489 ARG A N 1
ATOM 3734 C CA . ARG A 1 489 ? 1.574 -52.155 44.243 1.00 37.47 489 ARG A CA 1
ATOM 3735 C C . ARG A 1 489 ? 1.529 -51.723 42.777 1.00 37.47 489 ARG A C 1
ATOM 3737 O O . ARG A 1 489 ? 0.615 -50.993 42.398 1.00 37.47 489 ARG A O 1
ATOM 3744 N N . ARG A 1 490 ? 2.571 -52.111 42.037 1.00 35.72 490 ARG A N 1
ATOM 3745 C CA . ARG A 1 490 ? 2.661 -51.994 40.578 1.00 35.72 490 ARG A CA 1
ATOM 3746 C C . ARG A 1 490 ? 1.550 -52.769 39.891 1.00 35.72 490 ARG A C 1
ATOM 3748 O O . ARG A 1 490 ? 1.178 -53.835 40.436 1.00 35.72 490 ARG A O 1
#

Solvent-accessible surface area (backbone atoms only — not comparable to full-atom values): 27909 Å² total; per-residue (Å²): 140,80,82,80,75,78,81,74,89,80,56,84,69,59,47,47,47,71,74,38,52,38,43,48,27,44,38,46,20,51,23,28,39,46,33,61,51,52,38,41,57,52,58,34,90,56,28,42,86,62,96,69,78,82,54,48,68,54,50,34,47,38,32,50,52,27,33,52,48,47,61,74,38,58,88,48,87,64,34,47,58,53,53,21,53,51,48,54,49,49,35,51,52,50,50,35,61,71,66,64,64,44,84,91,43,52,69,60,47,52,48,52,52,50,53,46,65,61,54,66,86,82,33,46,34,48,68,50,52,50,44,52,52,45,46,51,42,33,48,46,14,51,59,62,61,80,84,40,62,72,61,50,50,50,52,48,54,49,35,50,52,52,51,52,47,51,70,60,62,68,73,76,50,62,57,69,68,58,53,49,51,25,51,51,47,22,51,56,22,40,53,50,26,52,52,51,48,55,51,52,50,53,42,51,54,34,45,77,69,72,42,87,52,78,76,91,44,72,67,53,56,52,50,53,50,47,50,54,48,49,52,52,52,48,52,54,53,50,55,72,72,45,51,71,63,60,53,49,52,54,49,48,52,52,39,50,52,51,48,53,52,50,50,52,48,52,51,51,50,50,50,51,52,48,52,52,48,60,68,44,41,63,57,53,49,54,53,46,50,61,54,55,72,57,81,63,94,73,81,82,90,84,72,88,79,66,85,80,80,56,93,70,78,81,70,73,83,73,62,60,69,71,59,47,53,48,51,45,51,50,51,52,51,49,51,54,50,51,54,39,48,50,38,39,47,44,54,55,57,58,70,70,52,77,85,81,73,96,66,84,70,71,62,97,80,35,71,66,53,55,50,49,50,50,51,48,51,53,50,60,76,65,54,67,84,72,68,96,60,83,83,65,80,95,51,60,71,59,34,35,54,41,50,52,53,52,50,52,49,50,53,55,37,34,75,72,73,64,50,83,58,92,89,62,50,71,71,61,45,44,59,49,48,38,71,77,38,63,93,46,34,68,33,48,46,49,37,48,52,45,36,47,36,44,72,71,46,93,60,73,50,50,73,66,51,49,51,51,29,50,55,22,48,56,55,44,52,54,58,54,55,63,55,72,72,56,81,79,81,127